Protein AF-0000000069059178 (afdb_homodimer)

InterPro domains:
  IPR027806 Harbinger transposase-derived nuclease domain [PF13359] (9-178)

Radius of gyration: 32.44 Å; Cα contacts (8 Å, |Δi|>4): 1266; chains: 2; bounding box: 139×87×67 Å

pLDDT: mean 88.46, std 14.5, range [19.67, 98.56]

Organism: Magallana gigas (NCBI:txid29159)

Solvent-accessible surface area (backbone atoms only — not comparable to full-atom values): 40820 Å² total; per-residue (Å²): 130,82,77,63,52,56,36,36,48,46,75,48,70,38,41,34,50,85,54,66,22,41,70,51,31,46,34,22,31,19,80,88,70,69,42,36,28,34,27,35,36,39,31,21,37,88,56,45,44,65,74,47,73,45,62,29,24,39,35,24,87,62,33,35,59,16,38,38,52,48,35,38,59,74,66,35,47,94,47,46,63,75,75,48,53,76,62,15,35,39,37,41,54,68,68,31,61,84,30,44,68,59,37,47,74,69,42,28,42,70,46,53,42,67,78,74,55,89,91,54,72,52,41,51,30,56,46,24,14,53,21,43,59,44,50,67,57,49,48,41,56,55,51,44,53,49,57,57,44,66,38,66,76,51,64,37,72,34,56,66,88,48,51,77,45,46,46,59,52,52,49,49,51,48,50,47,45,60,70,70,47,75,68,75,71,74,71,56,68,66,62,49,51,53,49,51,51,50,41,57,56,33,37,75,45,74,37,65,44,46,52,46,35,62,75,67,39,56,82,71,44,58,84,61,47,40,70,64,49,94,81,55,80,70,94,59,35,78,44,52,72,64,52,48,38,64,49,33,69,46,63,64,37,55,58,50,14,48,32,52,42,34,39,32,72,75,43,84,52,42,67,43,46,22,38,25,86,92,45,76,44,41,38,40,33,36,38,71,45,67,78,40,91,90,40,69,37,51,33,37,40,30,44,55,96,65,38,78,77,37,48,29,32,63,45,49,56,16,34,20,64,50,23,50,40,49,67,57,36,16,51,47,41,38,68,21,30,41,74,77,61,70,68,76,67,74,56,76,72,67,61,85,61,41,44,56,35,72,65,70,83,76,78,75,71,70,75,76,68,85,79,75,74,79,81,121,132,83,78,62,52,55,36,36,47,46,74,47,70,39,41,33,52,85,55,66,22,42,69,51,32,46,35,21,32,19,82,89,69,70,44,37,28,33,27,34,36,40,33,22,36,86,55,45,46,64,75,45,72,45,61,30,24,38,35,24,86,59,32,35,60,18,38,37,52,48,34,38,60,76,67,36,48,95,46,45,62,78,75,50,52,76,62,15,35,39,36,40,53,69,67,31,59,84,28,43,68,59,38,45,74,68,41,30,42,71,46,54,44,65,79,74,56,88,90,56,74,52,42,51,29,55,47,24,16,54,22,42,57,43,50,68,56,49,47,39,56,57,51,46,53,48,59,57,44,67,38,68,76,52,64,38,71,34,57,68,87,47,50,77,46,46,46,60,50,54,48,49,51,48,51,47,46,61,72,71,46,76,69,74,71,75,72,57,69,67,61,48,51,52,48,50,51,50,41,57,56,34,37,74,45,75,37,65,46,46,51,47,34,61,75,67,40,57,82,70,44,60,85,60,47,40,72,64,50,94,80,55,80,71,93,59,37,77,43,53,71,66,54,49,37,63,49,35,67,46,65,64,37,55,60,48,13,48,34,51,40,35,36,27,72,45,91,84,47,45,65,45,46,24,38,24,86,94,44,75,44,40,37,39,33,38,38,64,44,66,80,40,90,90,41,70,36,51,32,38,39,30,43,53,96,63,37,79,76,37,50,27,32,64,45,48,55,17,33,20,64,51,22,51,40,49,68,57,36,16,50,49,43,37,68,20,29,41,75,77,61,68,67,76,65,75,55,74,72,66,60,83,62,41,44,56,34,73,67,72,82,76,78,75,72,70,77,77,68,83,81,73,74,80,80,122

Secondary structure (DSSP, 8-state):
-----EEEEEE--EEBPPPS-HHHHHHHEETTTTEEEEEEEEEEETT--EEEEEEEE--SGGG-HHHHHHHHHHTTGGGHHHH--TT-EEE--GGGGGGHHHHHHTT-EEE-PPP--TT-SS--HHHHHHHHHHHHHHHHHHHHHHHHHTSHHHHSPBPGGGHHHHHHHHHHHHHHHHHHSPPS--S-HHHHHHHHHHHHHHHT---HHHHHHHHTTTTT-GGG-EEPPTT----PPP--HHHHHHHHTSSHHHHHHHHHHHHHHHSS---EEEE-TT-TTEEEEEEE-SS-TT-EEEEEEEEETTEEEEEEESSTTTT--SS--HHHHHHHHIIIIIHHH----PPP--GGGSB-TT------------------/-----EEEEEE--EEBPPPS-HHHHHHHEETTTTEEEEEEEEEEETT--EEEEEEEE--SGGG-HHHHHHHHHHTTGGGHHHH--TT-EEE--GGGGGGHHHHHHTT-EEE-PPP--TT-SS--HHHHHHHHHHHHHHHHHHHHHHHHHTSHHHHSPBPGGGHHHHHHHHHHHHHHHHHHSPPS--S-HHHHHHHHHHHHHHHT---HHHHHHHHTTTTT-GGG-EEPPTT----PPP--HHHHHHHHTSSHHHHHHHHHHHHHHSTTS--EEEE-TT-TTEEEEEEE-SS-TT-EEEEEEEEETTEEEEEEE-STTTT--SS--HHHHHHHHIIIIIHHH----PPP--GGGSB-TT------------------

Sequence (752 aa):
MHNPAILVVDGTYVFIQKSNNFKFQRRSYSQHKNRPLVKPMVIVSTTGYIVSVLGPYFADHKNNDASILKHNFQTNMENIKDWLQQDDVLIVDRGFRDSISFLESLGIQAQMPAFLPKGQKQHTADEANSSRLVTKIRWIVESVNGRLKQWKYLQNVVPNTQIPYIQEYVCLIAALCNTYRDPLNTGNPESDQSLAAKMKYLASQTNKLQERVESEELHRRIKAWTPMNATDTLDFPLLSEEELLNLTVGVYQLKLAKSYTAEHKNDDGDYNIMVNNDIPDVLRVRIQSRHISSKQYFLWIEHSLGAITGWYCQCRAGARVVGVCAHVASVLWYLGHERHTHSARSTQDWSQYLEDASVIPEVMDSSESDQSGTEEMHNPAILVVDGTYVFIQKSNNFKFQRRSYSQHKNRPLVKPMVIVSTTGYIVSVLGPYFADHKNNDASILKHNFQTNMENIKDWLQQDDVLIVDRGFRDSISFLESLGIQAQMPAFLPKGQKQHTADEANSSRLVTKIRWIVESVNGRLKQWKYLQNVVPNTQIPYIQEYVCLIAALCNTYRDPLNTGNPESDQSLAAKMKYLASQTNKLQERVESEELHRRIKAWTPMNATDTLDFPLLSEEELLNLTVGVYQLKLAKSYTAEHKNDDGDYNIMVNNDIPDVLRVRIQSRHISSKQYFLWIEHSLGAITGWYCQCRAGARVVGVCAHVASVLWYLGHERHTHSARSTQDWSQYLEDASVIPEVMDSSESDQSGTEE

Foldseek 3Di:
DDDAFEKEKDKDKFFADQDPPVVLNQFQAAPVVRGGIWIWMWIAGLFLQTPDIDDGHTRHPCDWPLNVVLVCVVVCPVVVVVVHDAPHEYQYEPSNVVNQVVCVVSNYHYQYQDDDDPPDQADFQLSLLSNVVSVVSNVSVVVSSVQLCVDPNRVDHHYPVCVVCVRVVSVVSSVCCNPPPDTPPPDDPVVVVVLVVVSVVQSPDFAPVVVVCVVVVVVPPPVQWDFDDPPDPQPEAAADPVRLCSQQVDCPLLVLLLVQVLCCVPPVQNQRKIAGPVQSQKIKTWGADPPDRVDIKIKMWGHDPRGTDGIAISHHSRRYRSGHHSVVSNVCCCVRYCVPPVPRDHDDDPCVVDDDPVDDDDPPPVPPPDPPPPPD/DDDAFEKEKDKDKFFADQDPPVVLNQQQAAPVVRGGIWIWMWIAGLFLQTPDIDDGHTRHPCDWPLNVVLVCVVVCPVVVVVVHDAPHEYQYEPSNVVNQVVCVVSNYHYQYQDDDDPPDQADFQLSLLSNVVSVVSNVSVVVSSVQLCVDPNRVDHHYPVCVVCVRVVSVVSSVCCNPPPDTPPPDDPVVVVVLVVVSVVQSPDFAPVVVVCVVVVVVPPPVQWDFDDPPDPQPEAAADPVRLCSQQVDCVLVVLLLVQVLQQVVVPFHWRKIAGPVQSQKIKTWGADPPDRVDIKIKMWGHDPRGTDGIAISHHSRRYRSGHHSVVSNVCCCVRYCVPPVPRDHDDDPCVVDDDPVDDDDPPPPPPPDPPPPPD

Structure (mmCIF, N/CA/C/O backbone):
data_AF-0000000069059178-model_v1
#
loop_
_entity.id
_entity.type
_entity.pdbx_description
1 polymer 'DDE Tnp4 domain-containing protein'
#
loop_
_atom_site.group_PDB
_atom_site.id
_atom_site.type_symbol
_atom_site.label_atom_id
_atom_site.label_alt_id
_atom_site.label_comp_id
_atom_site.label_asym_id
_atom_site.label_entity_id
_atom_site.label_seq_id
_atom_site.pdbx_PDB_ins_code
_atom_site.Cartn_x
_atom_site.Cartn_y
_atom_site.Cartn_z
_atom_site.occupancy
_atom_site.B_iso_or_equiv
_atom_site.auth_seq_id
_atom_site.auth_comp_id
_atom_site.auth_asym_id
_atom_site.auth_atom_id
_atom_site.pdbx_PDB_model_num
ATOM 1 N N . MET A 1 1 ? 30.578 -32.812 -20.25 1 37.06 1 MET A N 1
ATOM 2 C CA . MET A 1 1 ? 29.359 -32.031 -20.438 1 37.06 1 MET A CA 1
ATOM 3 C C . MET A 1 1 ? 28.797 -31.562 -19.094 1 37.06 1 MET A C 1
ATOM 5 O O . MET A 1 1 ? 28.516 -32.406 -18.219 1 37.06 1 MET A O 1
ATOM 9 N N . HIS A 1 2 ? 29.203 -30.438 -18.578 1 53.09 2 HIS A N 1
ATOM 10 C CA . HIS A 1 2 ? 28.859 -29.969 -17.25 1 53.09 2 HIS A CA 1
ATOM 11 C C . HIS A 1 2 ? 27.344 -29.797 -17.094 1 53.09 2 HIS A C 1
ATOM 13 O O . HIS A 1 2 ? 26.656 -29.484 -18.062 1 53.09 2 HIS A O 1
ATOM 19 N N . ASN A 1 3 ? 26.734 -30.5 -16.203 1 66.69 3 ASN A N 1
ATOM 20 C CA . ASN A 1 3 ? 25.312 -30.375 -15.891 1 66.69 3 ASN A CA 1
ATOM 21 C C . ASN A 1 3 ? 24.953 -28.938 -15.5 1 66.69 3 ASN A C 1
ATOM 23 O O . ASN A 1 3 ? 25.5 -28.406 -14.531 1 66.69 3 ASN A O 1
ATOM 27 N N . PRO A 1 4 ? 24.172 -28.328 -16.391 1 76.88 4 PRO A N 1
ATOM 28 C CA . PRO A 1 4 ? 23.828 -26.938 -16.109 1 76.88 4 PRO A CA 1
ATOM 29 C C . PRO A 1 4 ? 23.172 -26.75 -14.742 1 76.88 4 PRO A C 1
ATOM 31 O O . PRO A 1 4 ? 22.375 -27.594 -14.312 1 76.88 4 PRO A O 1
ATOM 34 N N . ALA A 1 5 ? 23.719 -25.812 -14.039 1 83 5 ALA A N 1
ATOM 35 C CA . ALA A 1 5 ? 23.109 -25.438 -12.766 1 83 5 ALA A CA 1
ATOM 36 C C . ALA A 1 5 ? 21.859 -24.594 -12.977 1 83 5 ALA A C 1
ATOM 38 O O . ALA A 1 5 ? 21.797 -23.812 -13.93 1 83 5 ALA A O 1
ATOM 39 N N . ILE A 1 6 ? 20.844 -24.844 -12.172 1 91.12 6 ILE A N 1
ATOM 40 C CA . ILE A 1 6 ? 19.625 -24.047 -12.203 1 91.12 6 ILE A CA 1
ATOM 41 C C . ILE A 1 6 ? 19.469 -23.297 -10.883 1 91.12 6 ILE A C 1
ATOM 43 O O . ILE A 1 6 ? 19.438 -23.906 -9.812 1 91.12 6 ILE A O 1
ATOM 47 N N . LEU A 1 7 ? 19.5 -22 -10.938 1 94.94 7 LEU A N 1
ATOM 48 C CA . LEU A 1 7 ? 19.297 -21.172 -9.766 1 94.94 7 LEU A CA 1
ATOM 49 C C . LEU A 1 7 ? 18.031 -20.312 -9.914 1 94.94 7 LEU A C 1
ATOM 51 O O . LEU A 1 7 ? 17.641 -19.984 -11.039 1 94.94 7 LEU A O 1
ATOM 55 N N . VAL A 1 8 ? 17.438 -20.094 -8.828 1 96.75 8 VAL A N 1
ATOM 56 C CA . VAL A 1 8 ? 16.266 -19.234 -8.789 1 96.75 8 VAL A CA 1
ATOM 57 C C . VAL A 1 8 ? 16.562 -17.969 -7.977 1 96.75 8 VAL A C 1
ATOM 59 O O . VAL A 1 8 ? 17.125 -18.047 -6.879 1 96.75 8 VAL A O 1
ATOM 62 N N . VAL A 1 9 ? 16.266 -16.828 -8.492 1 96.44 9 VAL A N 1
ATOM 63 C CA . VAL A 1 9 ? 16.562 -15.555 -7.848 1 96.44 9 VAL A CA 1
ATOM 64 C C . VAL A 1 9 ? 15.266 -14.797 -7.574 1 96.44 9 VAL A C 1
ATOM 66 O O . VAL A 1 9 ? 14.367 -14.758 -8.422 1 96.44 9 VAL A O 1
ATOM 69 N N . ASP A 1 10 ? 15.188 -14.227 -6.441 1 97 10 ASP A N 1
ATOM 70 C CA . ASP A 1 10 ? 14.008 -13.438 -6.102 1 97 10 ASP A CA 1
ATOM 71 C C . ASP A 1 10 ? 14.344 -12.359 -5.07 1 97 10 ASP A C 1
ATOM 73 O O . ASP A 1 10 ? 15.148 -12.586 -4.164 1 97 10 ASP A O 1
ATOM 77 N N . GLY A 1 11 ? 13.766 -11.242 -5.262 1 95.38 11 GLY A N 1
ATOM 78 C CA . GLY A 1 11 ? 13.883 -10.195 -4.258 1 95.38 11 GLY A CA 1
ATOM 79 C C . GLY A 1 11 ? 12.898 -10.352 -3.113 1 95.38 11 GLY A C 1
ATOM 80 O O . GLY A 1 11 ? 11.758 -10.766 -3.32 1 95.38 11 GLY A O 1
ATOM 81 N N . THR A 1 12 ? 13.344 -10.125 -1.943 1 94.88 12 THR A N 1
ATOM 82 C CA . THR A 1 12 ? 12.469 -10.062 -0.78 1 94.88 12 THR A CA 1
ATOM 83 C C . THR A 1 12 ? 12.641 -8.734 -0.047 1 94.88 12 THR A C 1
ATOM 85 O O . THR A 1 12 ? 13.266 -7.812 -0.564 1 94.88 12 THR A O 1
ATOM 88 N N . TYR A 1 13 ? 11.938 -8.531 1.05 1 96.06 13 TYR A N 1
ATOM 89 C CA . TYR A 1 13 ? 11.992 -7.219 1.683 1 96.06 13 TYR A CA 1
ATOM 90 C C . TYR A 1 13 ? 11.977 -7.344 3.201 1 96.06 13 TYR A C 1
ATOM 92 O O . TYR A 1 13 ? 11.539 -8.367 3.742 1 96.06 13 TYR A O 1
ATOM 100 N N . VAL A 1 14 ? 12.523 -6.383 3.844 1 97.25 14 VAL A N 1
ATOM 101 C CA . VAL A 1 14 ? 12.477 -6.168 5.285 1 97.25 14 VAL A CA 1
ATOM 102 C C . VAL A 1 14 ? 11.898 -4.785 5.582 1 97.25 14 VAL A C 1
ATOM 104 O O . VAL A 1 14 ? 12.469 -3.768 5.176 1 97.25 14 VAL A O 1
ATOM 107 N N . PHE A 1 15 ? 10.812 -4.793 6.262 1 95.38 15 PHE A N 1
ATOM 108 C CA . PHE A 1 15 ? 10.195 -3.512 6.586 1 95.38 15 PHE A CA 1
ATOM 109 C C . PHE A 1 15 ? 11.008 -2.775 7.648 1 95.38 15 PHE A C 1
ATOM 111 O O . PHE A 1 15 ? 11.492 -3.389 8.602 1 95.38 15 PHE A O 1
ATOM 118 N N . ILE A 1 16 ? 11.109 -1.456 7.465 1 97.75 16 ILE A N 1
ATOM 119 C CA . ILE A 1 16 ? 11.836 -0.641 8.43 1 97.75 16 ILE A CA 1
ATOM 120 C C . ILE A 1 16 ? 10.992 0.561 8.836 1 97.75 16 ILE A C 1
ATOM 122 O O . ILE A 1 16 ? 9.969 0.847 8.211 1 97.75 16 ILE A O 1
ATOM 126 N N . GLN A 1 17 ? 11.438 1.203 9.844 1 95.44 17 GLN A N 1
ATOM 127 C CA . GLN A 1 17 ? 10.75 2.4 10.312 1 95.44 17 GLN A CA 1
ATOM 128 C C . GLN A 1 17 ? 10.969 3.57 9.359 1 95.44 17 GLN A C 1
ATOM 130 O O . GLN A 1 17 ? 11.977 3.619 8.648 1 95.44 17 GLN A O 1
ATOM 135 N N . LYS A 1 18 ? 10.039 4.418 9.352 1 94.19 18 LYS A N 1
ATOM 136 C CA . LYS A 1 18 ? 10.195 5.656 8.594 1 94.19 18 LYS A CA 1
ATOM 137 C C . LYS A 1 18 ? 11.352 6.492 9.141 1 94.19 18 LYS A C 1
ATOM 139 O O . LYS A 1 18 ? 11.477 6.664 10.352 1 94.19 18 LYS A O 1
ATOM 144 N N . SER A 1 19 ? 12.188 7.035 8.281 1 93.94 19 SER A N 1
ATOM 145 C CA . SER A 1 19 ? 13.367 7.781 8.703 1 93.94 19 SER A CA 1
ATOM 146 C C . SER A 1 19 ? 13.094 9.281 8.719 1 93.94 19 SER A C 1
ATOM 148 O O . SER A 1 19 ? 12.32 9.789 7.902 1 93.94 19 SER A O 1
ATOM 150 N N . ASN A 1 20 ? 13.828 9.953 9.594 1 91.56 20 ASN A N 1
ATOM 151 C CA . ASN A 1 20 ? 13.789 11.414 9.625 1 91.56 20 ASN A CA 1
ATOM 152 C C . ASN A 1 20 ? 14.789 12.023 8.648 1 91.56 20 ASN A C 1
ATOM 154 O O . ASN A 1 20 ? 14.789 13.234 8.438 1 91.56 20 ASN A O 1
ATOM 158 N N . ASN A 1 21 ? 15.609 11.148 8.148 1 92 21 ASN A N 1
ATOM 159 C CA . ASN A 1 21 ? 16.438 11.562 7.023 1 92 21 ASN A CA 1
ATOM 160 C C . ASN A 1 21 ? 15.688 11.484 5.699 1 92 21 ASN A C 1
ATOM 162 O O . ASN A 1 21 ? 15.445 10.391 5.184 1 92 21 ASN A O 1
ATOM 166 N N . PHE A 1 22 ? 15.398 12.602 5.164 1 91.62 22 PHE A N 1
ATOM 167 C CA . PHE A 1 22 ? 14.445 12.664 4.062 1 91.62 22 PHE A CA 1
ATOM 168 C C . PHE A 1 22 ? 15.031 12.039 2.805 1 91.62 22 PHE A C 1
ATOM 170 O O . PHE A 1 22 ? 14.305 11.438 2.004 1 91.62 22 PHE A O 1
ATOM 177 N N . LYS A 1 23 ? 16.266 12.172 2.619 1 90.5 23 LYS A N 1
ATOM 178 C CA . LYS A 1 23 ? 16.906 11.508 1.489 1 90.5 23 LYS A CA 1
ATOM 179 C C . LYS A 1 23 ? 16.781 9.984 1.596 1 90.5 23 LYS A C 1
ATOM 181 O O . LYS A 1 23 ? 16.359 9.328 0.64 1 90.5 23 LYS A O 1
ATOM 186 N N . PHE A 1 24 ? 17.156 9.453 2.777 1 93.31 24 PHE A N 1
ATOM 187 C CA . PHE A 1 24 ? 17.031 8.023 3.016 1 93.31 24 PHE A CA 1
ATOM 188 C C . PHE A 1 24 ? 15.578 7.574 2.926 1 93.31 24 PHE A C 1
ATOM 190 O O . PHE A 1 24 ? 15.281 6.5 2.4 1 93.31 24 PHE A O 1
ATOM 197 N N . GLN A 1 25 ? 14.727 8.391 3.4 1 94 25 GLN A N 1
ATOM 198 C CA . GLN A 1 25 ? 13.305 8.086 3.377 1 94 25 GLN A CA 1
ATOM 199 C C . GLN A 1 25 ? 12.805 7.906 1.946 1 94 25 GLN A C 1
ATOM 201 O O . GLN A 1 25 ? 12.094 6.941 1.647 1 94 25 GLN A O 1
ATOM 206 N N . ARG A 1 26 ? 13.148 8.812 1.055 1 93.56 26 ARG A N 1
ATOM 207 C CA . ARG A 1 26 ? 12.711 8.734 -0.336 1 93.56 26 ARG A CA 1
ATOM 208 C C . ARG A 1 26 ? 13.266 7.48 -1.013 1 93.56 26 ARG A C 1
ATOM 210 O O . ARG A 1 26 ? 12.586 6.863 -1.837 1 93.56 26 ARG A O 1
ATOM 217 N N . ARG A 1 27 ? 14.422 7.07 -0.611 1 95.19 27 ARG A N 1
ATOM 218 C CA . ARG A 1 27 ? 15.086 5.957 -1.279 1 95.19 27 ARG A CA 1
ATOM 219 C C . ARG A 1 27 ? 14.656 4.621 -0.683 1 95.19 27 ARG A C 1
ATOM 221 O O . ARG A 1 27 ? 14.82 3.572 -1.311 1 95.19 27 ARG A O 1
ATOM 228 N N . SER A 1 28 ? 14.141 4.656 0.547 1 96.88 28 SER A N 1
ATOM 229 C CA . SER A 1 28 ? 13.758 3.418 1.219 1 96.88 28 SER A CA 1
ATOM 230 C C . SER A 1 28 ? 12.25 3.178 1.121 1 96.88 28 SER A C 1
ATOM 232 O O . SER A 1 28 ? 11.758 2.133 1.545 1 96.88 28 SER A O 1
ATOM 234 N N . TYR A 1 29 ? 11.523 4.098 0.527 1 95.62 29 TYR A N 1
ATOM 235 C CA . TYR A 1 29 ? 10.07 3.945 0.413 1 95.62 29 TYR A CA 1
ATOM 236 C C . TYR A 1 29 ? 9.703 3.17 -0.846 1 95.62 29 TYR A C 1
ATOM 238 O O . TYR A 1 29 ? 10.109 3.539 -1.951 1 95.62 29 TYR A O 1
ATOM 246 N N . SER A 1 30 ? 8.875 2.109 -0.653 1 94.56 30 SER A N 1
ATOM 247 C CA . SER A 1 30 ? 8.383 1.309 -1.771 1 94.56 30 SER A CA 1
ATOM 248 C C . SER A 1 30 ? 7.004 1.771 -2.221 1 94.56 30 SER A C 1
ATOM 250 O O . SER A 1 30 ? 6.031 1.66 -1.471 1 94.56 30 SER A O 1
ATOM 252 N N . GLN A 1 31 ? 6.887 2.262 -3.373 1 88.56 31 GLN A N 1
ATOM 253 C CA . GLN A 1 31 ? 5.594 2.662 -3.92 1 88.56 31 GLN A CA 1
ATOM 254 C C . GLN A 1 31 ? 4.676 1.457 -4.102 1 88.56 31 GLN A C 1
ATOM 256 O O . GLN A 1 31 ? 3.455 1.575 -3.969 1 88.56 31 GLN A O 1
ATOM 261 N N . HIS A 1 32 ? 5.312 0.365 -4.359 1 85.19 32 HIS A N 1
ATOM 262 C CA . HIS A 1 32 ? 4.555 -0.863 -4.574 1 85.19 32 HIS A CA 1
ATOM 263 C C . HIS A 1 32 ? 3.934 -1.363 -3.273 1 85.19 32 HIS A C 1
ATOM 265 O O . HIS A 1 32 ? 2.77 -1.767 -3.25 1 85.19 32 HIS A O 1
ATOM 271 N N . LYS A 1 33 ? 4.691 -1.316 -2.199 1 89.88 33 LYS A N 1
ATOM 272 C CA . LYS A 1 33 ? 4.234 -1.822 -0.908 1 89.88 33 LYS A CA 1
ATOM 273 C C . LYS A 1 33 ? 3.695 -0.693 -0.035 1 89.88 33 LYS A C 1
ATOM 275 O O . LYS A 1 33 ? 3.061 -0.944 0.992 1 89.88 33 LYS A O 1
ATOM 280 N N . ASN A 1 34 ? 3.938 0.573 -0.447 1 89.62 34 ASN A N 1
ATOM 281 C CA . ASN A 1 34 ? 3.518 1.779 0.259 1 89.62 34 ASN A CA 1
ATOM 282 C C . ASN A 1 34 ? 4.055 1.81 1.687 1 89.62 34 ASN A C 1
ATOM 284 O O . ASN A 1 34 ? 3.305 2.051 2.633 1 89.62 34 ASN A O 1
ATOM 288 N N . ARG A 1 35 ? 5.301 1.478 1.888 1 92.75 35 ARG A N 1
ATOM 289 C CA . ARG A 1 35 ? 5.977 1.43 3.18 1 92.75 35 ARG A CA 1
ATOM 290 C C . ARG A 1 35 ? 7.492 1.471 3.006 1 92.75 35 ARG A C 1
ATOM 292 O O . ARG A 1 35 ? 8.016 1.062 1.968 1 92.75 35 ARG A O 1
ATOM 299 N N . PRO A 1 36 ? 8.148 1.912 4.039 1 96.88 36 PRO A N 1
ATOM 300 C CA . PRO A 1 36 ? 9.609 1.825 4 1 96.88 36 PRO A CA 1
ATOM 301 C C . PRO A 1 36 ? 10.117 0.394 4.148 1 96.88 36 PRO A C 1
ATOM 303 O O . PRO A 1 36 ? 9.625 -0.358 4.992 1 96.88 36 PRO A O 1
ATOM 306 N N . LEU A 1 37 ? 11.047 0.043 3.32 1 98.06 37 LEU A N 1
ATOM 307 C CA . LEU A 1 37 ? 11.633 -1.291 3.385 1 98.06 37 LEU A CA 1
ATOM 308 C C . LEU A 1 37 ? 13 -1.317 2.705 1 98.06 37 LEU A C 1
ATOM 310 O O . LEU A 1 37 ? 13.398 -0.346 2.057 1 98.06 37 LEU A O 1
ATOM 314 N N . VAL A 1 38 ? 13.75 -2.326 2.986 1 98.31 38 VAL A N 1
ATOM 315 C CA . VAL A 1 38 ? 14.992 -2.623 2.268 1 98.31 38 VAL A CA 1
ATOM 316 C C . VAL A 1 38 ? 14.875 -3.988 1.593 1 98.31 38 VAL A C 1
ATOM 318 O O . VAL A 1 38 ? 14.055 -4.816 1.984 1 98.31 38 VAL A O 1
ATOM 321 N N . LYS A 1 39 ? 15.734 -4.266 0.558 1 97.25 39 LYS A N 1
ATOM 322 C CA . LYS A 1 39 ? 15.492 -5.422 -0.297 1 97.25 39 LYS A CA 1
ATOM 323 C C . LYS A 1 39 ? 16.703 -6.359 -0.307 1 97.25 39 LYS A C 1
ATOM 325 O O . LYS A 1 39 ? 17.703 -6.078 -0.968 1 97.25 39 LYS A O 1
ATOM 330 N N . PRO A 1 40 ? 16.594 -7.48 0.315 1 97.31 40 PRO A N 1
ATOM 331 C CA . PRO A 1 40 ? 17.562 -8.562 0.062 1 97.31 40 PRO A CA 1
ATOM 332 C C . PRO A 1 40 ? 17.234 -9.344 -1.211 1 97.31 40 PRO A C 1
ATOM 334 O O . PRO A 1 40 ? 16.078 -9.469 -1.588 1 97.31 40 PRO A O 1
ATOM 337 N N . MET A 1 41 ? 18.25 -9.828 -1.872 1 97.19 41 MET A N 1
ATOM 338 C CA . MET A 1 41 ? 18.109 -10.727 -3.016 1 97.19 41 MET A CA 1
ATOM 339 C C . MET A 1 41 ? 18.531 -12.141 -2.643 1 97.19 41 MET A C 1
ATOM 341 O O . MET A 1 41 ? 19.656 -12.375 -2.229 1 97.19 41 MET A O 1
ATOM 345 N N . VAL A 1 42 ? 17.656 -13.031 -2.812 1 97.25 42 VAL A N 1
ATOM 346 C CA . VAL A 1 42 ? 17.891 -14.414 -2.408 1 97.25 42 VAL A CA 1
ATOM 347 C C . VAL A 1 42 ? 18.125 -15.281 -3.645 1 97.25 42 VAL A C 1
ATOM 349 O O . VAL A 1 42 ? 17.375 -15.203 -4.617 1 97.25 42 VAL A O 1
ATOM 352 N N . ILE A 1 43 ? 19.141 -16.047 -3.643 1 96.62 43 ILE A N 1
ATOM 353 C CA . ILE A 1 43 ? 19.484 -17.016 -4.688 1 96.62 43 ILE A CA 1
ATOM 354 C C . ILE A 1 43 ? 19.406 -18.422 -4.129 1 96.62 43 ILE A C 1
ATOM 356 O O . ILE A 1 43 ? 20.094 -18.75 -3.154 1 96.62 43 ILE A O 1
ATOM 360 N N . VAL A 1 44 ? 18.594 -19.203 -4.75 1 96.44 44 VAL A N 1
ATOM 361 C CA . VAL A 1 44 ? 18.359 -20.547 -4.203 1 96.44 44 VAL A CA 1
ATOM 362 C C . VAL A 1 44 ? 18.516 -21.594 -5.301 1 96.44 44 VAL A C 1
ATOM 364 O O . VAL A 1 44 ? 18.328 -21.297 -6.484 1 96.44 44 VAL A O 1
ATOM 367 N N . SER A 1 45 ? 18.875 -22.781 -4.938 1 93.38 45 SER A N 1
ATOM 368 C CA . SER A 1 45 ? 18.891 -23.922 -5.855 1 93.38 45 SER A CA 1
ATOM 369 C C . SER A 1 45 ? 17.5 -24.531 -6.008 1 93.38 45 SER A C 1
ATOM 371 O O . SER A 1 45 ? 16.562 -24.125 -5.309 1 93.38 45 SER A O 1
ATOM 373 N N . THR A 1 46 ? 17.297 -25.484 -6.855 1 90 46 THR A N 1
ATOM 374 C CA . THR A 1 46 ? 16.016 -26.109 -7.113 1 90 46 THR A CA 1
ATOM 375 C C . THR A 1 46 ? 15.633 -27.062 -5.973 1 90 46 THR A C 1
ATOM 377 O O . THR A 1 46 ? 14.5 -27.547 -5.906 1 90 46 THR A O 1
ATOM 380 N N . THR A 1 47 ? 16.547 -27.219 -5.027 1 88 47 THR A N 1
ATOM 381 C CA . THR A 1 47 ? 16.25 -28.047 -3.861 1 88 47 THR A CA 1
ATOM 382 C C . THR A 1 47 ? 15.773 -27.188 -2.693 1 88 47 THR A C 1
ATOM 384 O O . THR A 1 47 ? 15.352 -27.703 -1.659 1 88 47 THR A O 1
ATOM 387 N N . GLY A 1 48 ? 15.977 -25.922 -2.842 1 92.38 48 GLY A N 1
ATOM 388 C CA . GLY A 1 48 ? 15.609 -25.016 -1.764 1 92.38 48 GLY A CA 1
ATOM 389 C C . GLY A 1 48 ? 16.797 -24.547 -0.95 1 92.38 48 GLY A C 1
ATOM 390 O O . GLY A 1 48 ? 16.641 -23.75 -0.02 1 92.38 48 GLY A O 1
ATOM 391 N N . TYR A 1 49 ? 17.953 -25.109 -1.29 1 94.38 49 TYR A N 1
ATOM 392 C CA . TYR A 1 49 ? 19.156 -24.656 -0.606 1 94.38 49 TYR A CA 1
ATOM 393 C C . TYR A 1 49 ? 19.453 -23.203 -0.938 1 94.38 49 TYR A C 1
ATOM 395 O O . TYR A 1 49 ? 19.5 -22.812 -2.109 1 94.38 49 TYR A O 1
ATOM 403 N N . ILE A 1 50 ? 19.594 -22.422 0.101 1 96.88 50 ILE A N 1
ATOM 404 C CA . ILE A 1 50 ? 19.906 -21 -0.098 1 96.88 50 ILE A CA 1
ATOM 405 C C . ILE A 1 50 ? 21.391 -20.828 -0.403 1 96.88 50 ILE A C 1
ATOM 407 O O . ILE A 1 50 ? 22.234 -21.016 0.477 1 96.88 50 ILE A O 1
ATOM 411 N N . VAL A 1 51 ? 21.688 -20.469 -1.608 1 95.56 51 VAL A N 1
ATOM 412 C CA . VAL A 1 51 ? 23.078 -20.344 -2.072 1 95.56 51 VAL A CA 1
ATOM 413 C C . VAL A 1 51 ? 23.672 -19.047 -1.556 1 95.56 51 VAL A C 1
ATOM 415 O O . VAL A 1 51 ? 24.812 -19.016 -1.082 1 95.56 51 VAL A O 1
ATOM 418 N N . SER A 1 52 ? 22.891 -17.938 -1.688 1 95.62 52 SER A N 1
ATOM 419 C CA . SER A 1 52 ? 23.391 -16.656 -1.23 1 95.62 52 SER A CA 1
ATOM 420 C C . SER A 1 52 ? 22.25 -15.672 -0.988 1 95.62 52 SER A C 1
ATOM 422 O O . SER A 1 52 ? 21.156 -15.844 -1.517 1 95.62 52 SER A O 1
ATOM 424 N N . VAL A 1 53 ? 22.531 -14.742 -0.174 1 96.88 53 VAL A N 1
ATOM 425 C CA . VAL A 1 53 ? 21.672 -13.586 0.049 1 96.88 53 VAL A CA 1
ATOM 426 C C . VAL A 1 53 ? 22.484 -12.305 -0.165 1 96.88 53 VAL A C 1
ATOM 428 O O . VAL A 1 53 ? 23.453 -12.047 0.543 1 96.88 53 VAL A O 1
ATOM 431 N N . LEU A 1 54 ? 22.062 -11.539 -1.09 1 96 54 LEU A N 1
ATOM 432 C CA . LEU A 1 54 ? 22.797 -10.32 -1.427 1 96 54 LEU A CA 1
ATOM 433 C C . LEU A 1 54 ? 22.031 -9.086 -0.968 1 96 54 LEU A C 1
ATOM 435 O O . LEU A 1 54 ? 20.797 -9.109 -0.885 1 96 54 LEU A O 1
ATOM 439 N N . GLY A 1 55 ? 22.766 -8.008 -0.73 1 95.06 55 GLY A N 1
ATOM 440 C CA . GLY A 1 55 ? 22.172 -6.781 -0.212 1 95.06 55 GLY A CA 1
ATOM 441 C C . GLY A 1 55 ? 22.328 -6.637 1.291 1 95.06 55 GLY A C 1
ATOM 442 O O . GLY A 1 55 ? 23.266 -7.16 1.879 1 95.06 55 GLY A O 1
ATOM 443 N N . PRO A 1 56 ? 21.266 -5.832 1.785 1 97.81 56 PRO A N 1
ATOM 444 C CA . PRO A 1 56 ? 20.016 -5.34 1.202 1 97.81 56 PRO A CA 1
ATOM 445 C C . PRO A 1 56 ? 20.219 -4.109 0.322 1 97.81 56 PRO A C 1
ATOM 447 O O . PRO A 1 56 ? 21.203 -3.389 0.483 1 97.81 56 PRO A O 1
ATOM 450 N N . TYR A 1 57 ? 19.312 -3.902 -0.556 1 98.31 57 TYR A N 1
ATOM 451 C CA . TYR A 1 57 ? 19.281 -2.777 -1.483 1 98.31 57 TYR A CA 1
ATOM 452 C C . TYR A 1 57 ? 18.188 -1.783 -1.1 1 98.31 57 TYR A C 1
ATOM 454 O O . TYR A 1 57 ? 17.344 -2.078 -0.255 1 98.31 57 TYR A O 1
ATOM 462 N N . PHE A 1 58 ? 18.219 -0.588 -1.686 1 97.94 58 PHE A N 1
ATOM 463 C CA . PHE A 1 58 ? 17.172 0.409 -1.543 1 97.94 58 PHE A CA 1
ATOM 464 C C . PHE A 1 58 ? 15.883 -0.066 -2.209 1 97.94 58 PHE A C 1
ATOM 466 O O . PHE A 1 58 ? 15.883 -1.077 -2.914 1 97.94 58 PHE A O 1
ATOM 473 N N . ALA A 1 59 ? 14.82 0.606 -1.896 1 97 59 ALA A N 1
ATOM 474 C CA . ALA A 1 59 ? 13.516 0.188 -2.406 1 97 59 ALA A CA 1
ATOM 475 C C . ALA A 1 59 ? 13.031 1.128 -3.506 1 97 59 ALA A C 1
ATOM 477 O O . ALA A 1 59 ? 11.953 0.929 -4.07 1 97 59 ALA A O 1
ATOM 478 N N . ASP A 1 60 ? 13.828 2.141 -3.877 1 94.31 60 ASP A N 1
ATOM 479 C CA . ASP A 1 60 ? 13.375 3.123 -4.855 1 94.31 60 ASP A CA 1
ATOM 480 C C . ASP A 1 60 ? 13.453 2.561 -6.273 1 94.31 60 ASP A C 1
ATOM 482 O O . ASP A 1 60 ? 13.812 1.396 -6.469 1 94.31 60 ASP A O 1
ATOM 486 N N . HIS A 1 61 ? 13.078 3.252 -7.281 1 91.75 61 HIS A N 1
ATOM 487 C CA . HIS A 1 61 ? 12.883 2.781 -8.648 1 91.75 61 HIS A CA 1
ATOM 488 C C . HIS A 1 61 ? 14.211 2.393 -9.289 1 91.75 61 HIS A C 1
ATOM 490 O O . HIS A 1 61 ? 14.234 1.614 -10.242 1 91.75 61 HIS A O 1
ATOM 496 N N . LYS A 1 62 ? 15.289 2.908 -8.766 1 93.62 62 LYS A N 1
ATOM 497 C CA . LYS A 1 62 ? 16.609 2.59 -9.312 1 93.62 62 LYS A CA 1
ATOM 498 C C . LYS A 1 62 ? 17.078 1.222 -8.828 1 93.62 62 LYS A C 1
ATOM 500 O O . LYS A 1 62 ? 18.047 0.667 -9.375 1 93.62 62 LYS A O 1
ATOM 505 N N . ASN A 1 63 ? 16.406 0.746 -7.844 1 96.69 63 ASN A N 1
ATOM 506 C CA . ASN A 1 63 ? 16.797 -0.521 -7.238 1 96.69 63 ASN A CA 1
ATOM 507 C C . ASN A 1 63 ? 15.727 -1.593 -7.422 1 96.69 63 ASN A C 1
ATOM 509 O O . ASN A 1 63 ? 15.367 -2.287 -6.473 1 96.69 63 ASN A O 1
ATOM 513 N N . ASN A 1 64 ? 15.227 -1.67 -8.648 1 95.75 64 ASN A N 1
ATOM 514 C CA . ASN A 1 64 ? 14.305 -2.762 -8.953 1 9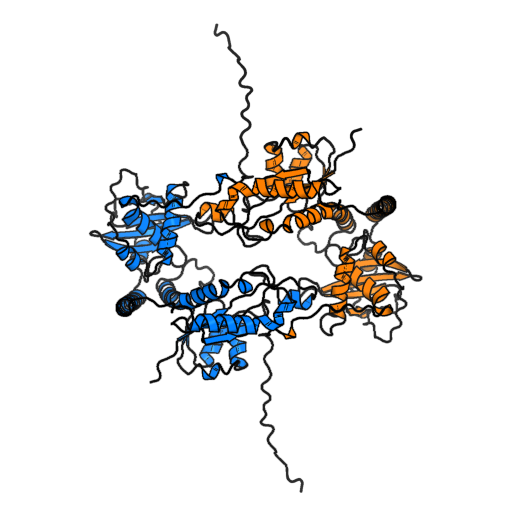5.75 64 ASN A CA 1
ATOM 515 C C . ASN A 1 64 ? 15.047 -4.086 -9.117 1 95.75 64 ASN A C 1
ATOM 517 O O . ASN A 1 64 ? 16.281 -4.117 -9.133 1 95.75 64 ASN A O 1
ATOM 521 N N . ASP A 1 65 ? 14.359 -5.125 -9.219 1 96 65 ASP A N 1
ATOM 522 C CA . ASP A 1 65 ? 14.945 -6.461 -9.203 1 96 65 ASP A CA 1
ATOM 523 C C . ASP A 1 65 ? 15.922 -6.637 -10.367 1 96 65 ASP A C 1
ATOM 525 O O . ASP A 1 65 ? 17 -7.223 -10.195 1 96 65 ASP A O 1
ATOM 529 N N . ALA A 1 66 ? 15.578 -6.145 -11.539 1 96.56 66 ALA A N 1
ATOM 530 C CA . ALA A 1 66 ? 16.453 -6.238 -12.703 1 96.56 66 ALA A CA 1
ATOM 531 C C . ALA A 1 66 ? 17.766 -5.488 -12.461 1 96.56 66 ALA A C 1
ATOM 533 O O . ALA A 1 66 ? 18.844 -6.023 -12.711 1 96.56 66 ALA A O 1
ATOM 534 N N . SER A 1 67 ? 17.672 -4.262 -11.93 1 96.38 67 SER A N 1
ATOM 535 C CA . SER A 1 67 ? 18.844 -3.445 -11.664 1 96.38 67 SER A CA 1
ATOM 536 C C . SER A 1 67 ? 19.734 -4.09 -10.609 1 96.38 67 SER A C 1
ATOM 538 O O . SER A 1 67 ? 20.969 -4.078 -10.734 1 96.38 67 SER A O 1
ATOM 540 N N . ILE A 1 68 ? 19.109 -4.641 -9.633 1 97.19 68 ILE A N 1
ATOM 541 C CA . ILE A 1 68 ? 19.859 -5.289 -8.562 1 97.19 68 ILE A CA 1
ATOM 542 C C . ILE A 1 68 ? 20.625 -6.48 -9.109 1 97.19 68 ILE A C 1
ATOM 544 O O . ILE A 1 68 ? 21.812 -6.645 -8.828 1 97.19 68 ILE A O 1
ATOM 548 N N . LEU A 1 69 ? 19.938 -7.305 -9.906 1 95.75 69 LEU A N 1
ATOM 549 C CA . LEU A 1 69 ? 20.594 -8.469 -10.484 1 95.75 69 LEU A CA 1
ATOM 550 C C . LEU A 1 69 ? 21.766 -8.055 -11.359 1 95.75 69 LEU A C 1
ATOM 552 O O . LEU A 1 69 ? 22.859 -8.625 -11.266 1 95.75 69 LEU A O 1
ATOM 556 N N . LYS A 1 70 ? 21.562 -7.055 -12.211 1 94.88 70 LYS A N 1
ATOM 557 C CA . LYS A 1 70 ? 22.641 -6.555 -13.062 1 94.88 70 LYS A CA 1
ATOM 558 C C . LYS A 1 70 ? 23.828 -6.066 -12.227 1 94.88 70 LYS A C 1
ATOM 560 O O . LYS A 1 70 ? 24.984 -6.379 -12.531 1 94.88 70 LYS A O 1
ATOM 565 N N . HIS A 1 71 ? 23.453 -5.328 -11.219 1 95.69 71 HIS A N 1
ATOM 566 C CA . HIS A 1 71 ? 24.484 -4.816 -10.32 1 95.69 71 HIS A CA 1
ATOM 567 C C . HIS A 1 71 ? 25.281 -5.953 -9.703 1 95.69 71 HIS A C 1
ATOM 569 O O . HIS A 1 71 ? 26.516 -5.871 -9.602 1 95.69 71 HIS A O 1
ATOM 575 N N . ASN A 1 72 ? 24.625 -6.988 -9.281 1 93.62 72 ASN A N 1
ATOM 576 C CA . ASN A 1 72 ? 25.297 -8.141 -8.68 1 93.62 72 ASN A CA 1
ATOM 577 C C . ASN A 1 72 ? 26.312 -8.766 -9.625 1 93.62 72 ASN A C 1
ATOM 579 O O . ASN A 1 72 ? 27.422 -9.094 -9.219 1 93.62 72 ASN A O 1
ATOM 583 N N . PHE A 1 73 ? 26 -8.914 -10.891 1 91.62 73 PHE A N 1
ATOM 584 C CA . PHE A 1 73 ? 26.875 -9.531 -11.875 1 91.62 73 PHE A CA 1
ATOM 585 C C . PHE A 1 73 ? 27.984 -8.578 -12.297 1 91.62 73 PHE A C 1
ATOM 587 O O . PHE A 1 73 ? 29.141 -8.977 -12.438 1 91.62 73 PHE A O 1
ATOM 594 N N . GLN A 1 74 ? 27.578 -7.309 -12.477 1 92.06 74 GLN A N 1
ATOM 595 C CA . GLN A 1 74 ? 28.547 -6.316 -12.938 1 92.06 74 GLN A CA 1
ATOM 596 C C . GLN A 1 74 ? 29.625 -6.078 -11.891 1 92.06 74 GLN A C 1
ATOM 598 O O . GLN A 1 74 ? 30.781 -5.832 -12.234 1 92.06 74 GLN A O 1
ATOM 603 N N . THR A 1 75 ? 29.281 -6.164 -10.656 1 92.62 75 THR A N 1
ATOM 604 C CA . THR A 1 75 ? 30.234 -5.949 -9.586 1 92.62 75 THR A CA 1
ATOM 605 C C . THR A 1 75 ? 30.797 -7.273 -9.086 1 92.62 75 THR A C 1
ATOM 607 O O . THR A 1 75 ? 31.609 -7.305 -8.156 1 92.62 75 THR A O 1
ATOM 610 N N . ASN A 1 76 ? 30.375 -8.406 -9.688 1 91.12 76 ASN A N 1
ATOM 611 C CA . ASN A 1 76 ? 30.797 -9.75 -9.32 1 91.12 76 ASN A CA 1
ATOM 612 C C . ASN A 1 76 ? 30.672 -9.984 -7.816 1 91.12 76 ASN A C 1
ATOM 614 O O . ASN A 1 76 ? 31.625 -10.422 -7.168 1 91.12 76 ASN A O 1
ATOM 618 N N . MET A 1 77 ? 29.547 -9.57 -7.344 1 90.06 77 MET A N 1
ATOM 619 C CA . MET A 1 77 ? 29.297 -9.703 -5.91 1 90.06 77 MET A CA 1
ATOM 620 C C . MET A 1 77 ? 29.453 -11.148 -5.465 1 90.06 77 MET A C 1
ATOM 622 O O . MET A 1 77 ? 28.922 -12.062 -6.102 1 90.06 77 MET A O 1
ATOM 626 N N . GLU A 1 78 ? 30.266 -11.43 -4.414 1 90.38 78 GLU A N 1
ATOM 627 C CA . GLU A 1 78 ? 30.531 -12.742 -3.844 1 90.38 78 GLU A CA 1
ATOM 628 C C . GLU A 1 78 ? 31.031 -13.719 -4.91 1 90.38 78 GLU A C 1
ATOM 630 O O . GLU A 1 78 ? 30.734 -14.914 -4.852 1 90.38 78 GLU A O 1
ATOM 635 N N . ASN A 1 79 ? 31.516 -13.188 -6 1 89.69 79 ASN A N 1
ATOM 636 C CA . ASN A 1 79 ? 32.062 -13.977 -7.102 1 89.69 79 ASN A CA 1
ATOM 637 C C . ASN A 1 79 ? 30.969 -14.789 -7.797 1 89.69 79 ASN A C 1
ATOM 639 O O . ASN A 1 79 ? 31.156 -15.977 -8.07 1 89.69 79 ASN A O 1
ATOM 643 N N . ILE A 1 80 ? 29.859 -14.172 -7.98 1 86.62 80 ILE A N 1
ATOM 644 C CA . ILE A 1 80 ? 28.688 -14.82 -8.555 1 86.62 80 ILE A CA 1
ATOM 645 C C . ILE A 1 80 ? 29.016 -15.359 -9.945 1 86.62 80 ILE A C 1
ATOM 647 O O . ILE A 1 80 ? 28.453 -16.375 -10.375 1 86.62 80 ILE A O 1
ATOM 651 N N . LYS A 1 81 ? 29.875 -14.734 -10.625 1 83.94 81 LYS A N 1
ATOM 652 C CA . LYS A 1 81 ? 30.266 -15.188 -11.961 1 83.94 81 LYS A CA 1
ATOM 653 C C . LYS A 1 81 ? 31 -16.531 -11.906 1 83.94 81 LYS A C 1
ATOM 655 O O . LYS A 1 81 ? 31.078 -17.234 -12.906 1 83.94 81 LYS A O 1
ATOM 660 N N . ASP A 1 82 ? 31.516 -16.688 -10.703 1 83.75 82 ASP A N 1
ATOM 661 C CA . ASP A 1 82 ? 32.219 -17.953 -10.539 1 83.75 82 ASP A CA 1
ATOM 662 C C . ASP A 1 82 ? 31.234 -19.094 -10.289 1 83.75 82 ASP A C 1
ATOM 664 O O . ASP A 1 82 ? 31.578 -20.266 -10.469 1 83.75 82 ASP A O 1
ATOM 668 N N . TRP A 1 83 ? 30.016 -18.703 -9.805 1 82.69 83 TRP A N 1
ATOM 669 C CA . TRP A 1 83 ? 28.984 -19.688 -9.523 1 82.69 83 TRP A CA 1
ATOM 670 C C . TRP A 1 83 ? 28.328 -20.172 -10.82 1 82.69 83 TRP A C 1
ATOM 672 O O . TRP A 1 83 ? 27.875 -21.312 -10.898 1 82.69 83 TRP A O 1
ATOM 682 N N . LEU A 1 84 ? 28.3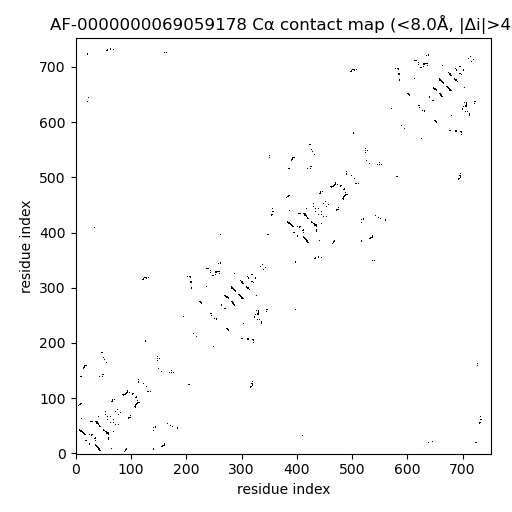44 -19.234 -11.828 1 83.19 84 LEU A N 1
ATOM 683 C CA . LEU A 1 84 ? 27.547 -19.484 -13.023 1 83.19 84 LEU A CA 1
ATOM 684 C C . LEU A 1 84 ? 28.438 -19.641 -14.25 1 83.19 84 LEU A C 1
ATOM 686 O O . LEU A 1 84 ? 29.422 -18.906 -14.398 1 83.19 84 LEU A O 1
ATOM 690 N N . GLN A 1 85 ? 28.219 -20.656 -14.906 1 79.19 85 GLN A N 1
ATOM 691 C CA . GLN A 1 85 ? 28.938 -20.969 -16.141 1 79.19 85 GLN A CA 1
ATOM 692 C C . GLN A 1 85 ? 28.031 -20.859 -17.344 1 79.19 85 GLN A C 1
ATOM 694 O O . GLN A 1 85 ? 26.812 -20.656 -17.203 1 79.19 85 GLN A O 1
ATOM 699 N N . GLN A 1 86 ? 28.688 -21.016 -18.406 1 82.62 86 GLN A N 1
ATOM 700 C CA . GLN A 1 86 ? 27.953 -21 -19.672 1 82.62 86 GLN A CA 1
ATOM 701 C C . GLN A 1 86 ? 26.875 -22.094 -19.688 1 82.62 86 GLN A C 1
ATOM 703 O O . GLN A 1 86 ? 27.125 -23.219 -19.234 1 82.62 86 GLN A O 1
ATOM 708 N N . ASP A 1 87 ? 25.672 -21.75 -20 1 85.56 87 ASP A N 1
ATOM 709 C CA . ASP A 1 87 ? 24.547 -22.656 -20.203 1 85.56 87 ASP A CA 1
ATOM 710 C C . ASP A 1 87 ? 23.781 -22.891 -18.906 1 85.56 87 ASP A C 1
ATOM 712 O O . ASP A 1 87 ? 22.828 -23.672 -18.875 1 85.56 87 ASP A O 1
ATOM 716 N N . ASP A 1 88 ? 24.297 -22.234 -17.844 1 90.44 88 ASP A N 1
ATOM 717 C CA . ASP A 1 88 ? 23.5 -22.297 -16.625 1 90.44 88 ASP A CA 1
ATOM 718 C C . ASP A 1 88 ? 22.172 -21.547 -16.781 1 90.44 88 ASP A C 1
ATOM 720 O O . ASP A 1 88 ? 22.047 -20.688 -17.672 1 90.44 88 ASP A O 1
ATOM 724 N N . VAL A 1 89 ? 21.203 -21.953 -15.984 1 94.06 89 VAL A N 1
ATOM 725 C CA . VAL A 1 89 ? 19.859 -21.406 -16.141 1 94.06 89 VAL A CA 1
ATOM 726 C C . VAL A 1 89 ? 19.484 -20.609 -14.891 1 94.06 89 VAL A C 1
ATOM 728 O O . VAL A 1 89 ? 19.656 -21.078 -13.766 1 94.06 89 VAL A O 1
ATOM 731 N N . LEU A 1 90 ? 19.094 -19.453 -15.086 1 95.12 90 LEU A N 1
ATOM 732 C CA . LEU A 1 90 ? 18.578 -18.594 -14.016 1 95.12 90 LEU A CA 1
ATOM 733 C C . LEU A 1 90 ? 17.078 -18.391 -14.172 1 95.12 90 LEU A C 1
ATOM 735 O O . LEU A 1 90 ? 16.609 -17.953 -15.219 1 95.12 90 LEU A O 1
ATOM 739 N N . ILE A 1 91 ? 16.359 -18.781 -13.148 1 96.81 91 ILE A N 1
ATOM 740 C CA . ILE A 1 91 ? 14.914 -18.625 -13.141 1 96.81 91 ILE A CA 1
ATOM 741 C C . ILE A 1 91 ? 14.547 -17.344 -12.383 1 96.81 91 ILE A C 1
ATOM 743 O O . ILE A 1 91 ? 14.945 -17.156 -11.234 1 96.81 91 ILE A O 1
ATOM 747 N N . VAL A 1 92 ? 13.812 -16.453 -13 1 96.19 92 VAL A N 1
ATOM 748 C CA . VAL A 1 92 ? 13.484 -15.156 -12.422 1 96.19 92 VAL A CA 1
ATOM 749 C C . VAL A 1 92 ? 12.008 -14.852 -12.656 1 96.19 92 VAL A C 1
ATOM 751 O O . VAL A 1 92 ? 11.32 -15.586 -13.367 1 96.19 92 VAL A O 1
ATOM 754 N N . ASP A 1 93 ? 11.539 -13.883 -11.953 1 95.38 93 ASP A N 1
ATOM 755 C CA . ASP A 1 93 ? 10.164 -13.453 -12.172 1 95.38 93 ASP A CA 1
ATOM 756 C C . ASP A 1 93 ? 10.102 -12.352 -13.234 1 95.38 93 ASP A C 1
ATOM 758 O O . ASP A 1 93 ? 11.117 -12.016 -13.852 1 95.38 93 ASP A O 1
ATOM 762 N N . ARG A 1 94 ? 8.945 -11.859 -13.477 1 93.94 94 ARG A N 1
ATOM 763 C CA . ARG A 1 94 ? 8.727 -10.875 -14.531 1 93.94 94 ARG A CA 1
ATOM 764 C C . ARG A 1 94 ? 9.391 -9.547 -14.18 1 93.94 94 ARG A C 1
ATOM 766 O O . ARG A 1 94 ? 9.617 -8.719 -15.062 1 93.94 94 ARG A O 1
ATOM 773 N N . GLY A 1 95 ? 9.688 -9.328 -12.891 1 92.81 95 GLY A N 1
ATOM 774 C CA . GLY A 1 95 ? 10.352 -8.109 -12.469 1 92.81 95 GLY A CA 1
ATOM 775 C C . GLY A 1 95 ? 11.773 -7.984 -12.977 1 92.81 95 GLY A C 1
ATOM 776 O O . GLY A 1 95 ? 12.344 -6.895 -12.977 1 92.81 95 GLY A O 1
ATOM 777 N N . PHE A 1 96 ? 12.289 -9.016 -13.547 1 96.06 96 PHE A N 1
ATOM 778 C CA . PHE A 1 96 ? 13.68 -9.047 -13.984 1 96.06 96 PHE A CA 1
ATOM 779 C C . PHE A 1 96 ? 13.773 -8.844 -15.492 1 96.06 96 PHE A C 1
ATOM 781 O O . PHE A 1 96 ? 14.836 -9.031 -16.094 1 96.06 96 PHE A O 1
ATOM 788 N N . ARG A 1 97 ? 12.727 -8.461 -16.094 1 93.56 97 ARG A N 1
ATOM 789 C CA . ARG A 1 97 ? 12.609 -8.391 -17.547 1 93.56 97 ARG A CA 1
ATOM 790 C C . ARG A 1 97 ? 13.758 -7.59 -18.141 1 93.56 97 ARG A C 1
ATOM 792 O O . ARG A 1 97 ? 14.336 -7.996 -19.156 1 93.56 97 ARG A O 1
ATOM 799 N N . ASP A 1 98 ? 14.172 -6.516 -17.5 1 93.5 98 ASP A N 1
ATOM 800 C CA . ASP A 1 98 ? 15.164 -5.613 -18.062 1 93.5 98 ASP A CA 1
ATOM 801 C C . ASP A 1 98 ? 16.578 -6.188 -17.922 1 93.5 98 ASP A C 1
ATOM 803 O O . ASP A 1 98 ? 17.547 -5.621 -18.438 1 93.5 98 ASP A O 1
ATOM 807 N N . SER A 1 99 ? 16.719 -7.293 -17.266 1 95 99 SER A N 1
ATOM 808 C CA . SER A 1 99 ? 18.031 -7.887 -17.062 1 95 99 SER A CA 1
ATOM 809 C C . SER A 1 99 ? 18.234 -9.086 -17.984 1 95 99 SER A C 1
ATOM 811 O O . SER A 1 99 ? 19.328 -9.672 -18 1 95 99 SER A O 1
ATOM 813 N N . ILE A 1 100 ? 17.266 -9.484 -18.75 1 94.56 100 ILE A N 1
ATOM 814 C CA . ILE A 1 100 ? 17.297 -10.734 -19.5 1 94.56 100 ILE A CA 1
ATOM 815 C C . ILE A 1 100 ? 18.375 -10.648 -20.594 1 94.56 100 ILE A C 1
ATOM 817 O O . ILE A 1 100 ? 19.203 -11.547 -20.719 1 94.56 100 ILE A O 1
ATOM 821 N N . SER A 1 101 ? 18.359 -9.586 -21.375 1 94.12 101 SER A N 1
ATOM 822 C CA . SER A 1 101 ? 19.344 -9.406 -22.438 1 94.12 101 SER A CA 1
ATOM 823 C C . SER A 1 101 ? 20.766 -9.383 -21.875 1 94.12 101 SER A C 1
ATOM 825 O O . SER A 1 101 ? 21.688 -9.922 -22.484 1 94.12 101 SER A O 1
ATOM 827 N N . PHE A 1 102 ? 20.891 -8.781 -20.766 1 93.38 102 PHE A N 1
ATOM 828 C CA . PHE A 1 102 ? 22.188 -8.703 -20.094 1 93.38 102 PHE A CA 1
ATOM 829 C C . PHE A 1 102 ? 22.672 -10.094 -19.703 1 93.38 102 PHE A C 1
ATOM 831 O O . PHE A 1 102 ? 23.828 -10.445 -19.922 1 93.38 102 PHE A O 1
ATOM 838 N N . LEU A 1 103 ? 21.812 -10.875 -19.156 1 92.56 103 LEU A N 1
ATOM 839 C CA . LEU A 1 103 ? 22.156 -12.234 -18.75 1 92.56 103 LEU A CA 1
ATOM 840 C C . LEU A 1 103 ? 22.531 -13.07 -19.969 1 92.56 103 LEU A C 1
ATOM 842 O O . LEU A 1 103 ? 23.5 -13.836 -19.922 1 92.56 103 LEU A O 1
ATOM 846 N N . GLU A 1 104 ? 21.812 -12.922 -21.031 1 92.38 104 GLU A N 1
ATOM 847 C CA . GLU A 1 104 ? 22.094 -13.641 -22.266 1 92.38 104 GLU A CA 1
ATOM 848 C C . GLU A 1 104 ? 23.484 -13.281 -22.797 1 92.38 104 GLU A C 1
ATOM 850 O O . GLU A 1 104 ? 24.188 -14.141 -23.328 1 92.38 104 GLU A O 1
ATOM 855 N N . SER A 1 105 ? 23.844 -12.031 -22.656 1 92.06 105 SER A N 1
ATOM 856 C CA . SER A 1 105 ? 25.156 -11.586 -23.109 1 92.06 105 SER A CA 1
ATOM 857 C C . SER A 1 105 ? 26.266 -12.242 -22.312 1 92.06 105 SER A C 1
ATOM 859 O O . SER A 1 105 ? 27.406 -12.352 -22.781 1 92.06 105 SER A O 1
ATOM 861 N N . LEU A 1 106 ? 25.953 -12.695 -21.141 1 89.5 106 LEU A N 1
ATOM 862 C CA . LEU A 1 106 ? 26.922 -13.383 -20.297 1 89.5 106 LEU A CA 1
ATOM 863 C C . LEU A 1 106 ? 26.891 -14.883 -20.547 1 89.5 106 LEU A C 1
ATOM 865 O O . LEU A 1 106 ? 27.609 -15.641 -19.891 1 89.5 106 LEU A O 1
ATOM 869 N N . GLY A 1 107 ? 25.984 -15.289 -21.469 1 90.06 107 GLY A N 1
ATOM 870 C CA . GLY A 1 107 ? 25.859 -16.703 -21.766 1 90.06 107 GLY A CA 1
ATOM 871 C C . GLY A 1 107 ? 24.984 -17.453 -20.797 1 90.06 107 GLY A C 1
ATOM 872 O O . GLY A 1 107 ? 24.984 -18.688 -20.766 1 90.06 107 GLY A O 1
ATOM 873 N N . ILE A 1 108 ? 24.328 -16.734 -19.969 1 91.62 108 ILE A N 1
ATOM 874 C CA . ILE A 1 108 ? 23.438 -17.344 -19 1 91.62 108 ILE A CA 1
ATOM 875 C C . ILE A 1 108 ? 22.016 -17.391 -19.578 1 91.62 108 ILE A C 1
ATOM 877 O O . ILE A 1 108 ? 21.531 -16.391 -20.109 1 91.62 108 ILE A O 1
ATOM 881 N N . GLN A 1 109 ? 21.406 -18.531 -19.469 1 92.94 109 GLN A N 1
ATOM 882 C CA . GLN A 1 109 ? 20.031 -18.656 -19.922 1 92.94 109 GLN A CA 1
ATOM 883 C C . GLN A 1 109 ? 19.047 -18.203 -18.844 1 92.94 109 GLN A C 1
ATOM 885 O O . GLN A 1 109 ? 19.094 -18.688 -17.719 1 92.94 109 GLN A O 1
ATOM 890 N N . ALA A 1 110 ? 18.266 -17.266 -19.172 1 93.81 110 ALA A N 1
ATOM 891 C CA . ALA A 1 110 ? 17.25 -16.781 -18.234 1 93.81 110 ALA A CA 1
ATOM 892 C C . ALA A 1 110 ? 15.859 -17.281 -18.625 1 93.81 110 ALA A C 1
ATOM 894 O O . ALA A 1 110 ? 15.477 -17.219 -19.797 1 93.81 110 ALA A O 1
ATOM 895 N N . GLN A 1 111 ? 15.172 -17.859 -17.688 1 95.06 111 GLN A N 1
ATOM 896 C CA . GLN A 1 111 ? 13.797 -18.297 -17.891 1 95.06 111 GLN A CA 1
ATOM 897 C C . GLN A 1 111 ? 12.828 -17.453 -17.047 1 95.06 111 GLN A C 1
ATOM 899 O O . GLN A 1 111 ? 13.016 -17.328 -15.828 1 95.06 111 GLN A O 1
ATOM 904 N N . MET A 1 112 ? 11.875 -16.891 -17.625 1 95.38 112 MET A N 1
ATOM 905 C CA . MET A 1 112 ? 10.867 -16.031 -17 1 95.38 112 MET A CA 1
ATOM 906 C C . MET A 1 112 ? 9.484 -16.297 -17.578 1 95.38 112 MET A C 1
ATOM 908 O O . MET A 1 112 ? 9.359 -16.672 -18.75 1 95.38 112 MET A O 1
ATOM 912 N N . PRO A 1 113 ? 8.461 -16.188 -16.734 1 94.75 113 PRO A N 1
ATOM 913 C CA . PRO A 1 113 ? 7.125 -16.297 -17.328 1 94.75 113 PRO A CA 1
ATOM 914 C C . PRO A 1 113 ? 6.875 -15.266 -18.422 1 94.75 113 PRO A C 1
ATOM 916 O O . PRO A 1 113 ? 7.473 -14.188 -18.406 1 94.75 113 PRO A O 1
ATOM 919 N N . ALA A 1 114 ? 5.965 -15.57 -19.281 1 91.81 114 ALA A N 1
ATOM 920 C CA . ALA A 1 114 ? 5.66 -14.695 -20.406 1 91.81 114 ALA A CA 1
ATOM 921 C C . ALA A 1 114 ? 4.922 -13.445 -19.938 1 91.81 114 ALA A C 1
ATOM 923 O O . ALA A 1 114 ? 4.215 -13.469 -18.938 1 91.81 114 ALA A O 1
ATOM 924 N N . PHE A 1 115 ? 5.168 -12.398 -20.703 1 89.12 115 PHE A N 1
ATOM 925 C CA . PHE A 1 115 ? 4.406 -11.172 -20.5 1 89.12 115 PHE A CA 1
ATOM 926 C C . PHE A 1 115 ? 3.191 -11.133 -21.422 1 89.12 115 PHE A C 1
ATOM 928 O O . PHE A 1 115 ? 3.232 -11.648 -22.531 1 89.12 115 PHE A O 1
ATOM 935 N N . LEU A 1 116 ? 2.291 -10.555 -20.797 1 88.81 116 LEU A N 1
ATOM 936 C CA . LEU A 1 116 ? 1.13 -10.305 -21.641 1 88.81 116 LEU A CA 1
ATOM 937 C C . LEU A 1 116 ? 1.269 -8.977 -22.375 1 88.81 116 LEU A C 1
ATOM 939 O O . LEU A 1 116 ? 1.245 -7.91 -21.75 1 88.81 116 LEU A O 1
ATOM 943 N N . PRO A 1 117 ? 1.461 -9.039 -23.578 1 83.94 117 PRO A N 1
ATOM 944 C CA . PRO A 1 117 ? 1.579 -7.797 -24.344 1 83.94 117 PRO A CA 1
ATOM 945 C C . PRO A 1 117 ? 0.357 -6.895 -24.188 1 83.94 117 PRO A C 1
ATOM 947 O O . PRO A 1 117 ? -0.732 -7.371 -23.859 1 83.94 117 PRO A O 1
ATOM 950 N N . LYS A 1 118 ? 0.597 -5.648 -24.422 1 83.56 118 LYS A N 1
ATOM 951 C CA . LYS A 1 118 ? -0.467 -4.656 -24.312 1 83.56 118 LYS A CA 1
ATOM 952 C C . LYS A 1 118 ? -1.609 -4.965 -25.281 1 83.56 118 LYS A C 1
ATOM 954 O O . LYS A 1 118 ? -1.376 -5.277 -26.438 1 83.56 118 LYS A O 1
ATOM 959 N N . GLY A 1 119 ? -2.799 -4.945 -24.75 1 85.94 119 GLY A N 1
ATOM 960 C CA . GLY A 1 119 ? -3.975 -5.16 -25.578 1 85.94 119 GLY A CA 1
ATOM 961 C C . GLY A 1 119 ? -4.492 -6.582 -25.516 1 85.94 119 GLY A C 1
ATOM 962 O O . GLY A 1 119 ? -5.641 -6.848 -25.891 1 85.94 119 GLY A O 1
ATOM 963 N N . GLN A 1 120 ? -3.604 -7.434 -25.156 1 89.81 120 GLN A N 1
ATOM 964 C CA . GLN A 1 120 ? -4.035 -8.828 -25.047 1 89.81 120 GLN A CA 1
ATOM 965 C C . GLN A 1 120 ? -4.594 -9.125 -23.656 1 89.81 120 GLN A C 1
ATOM 967 O O . GLN A 1 120 ? -4.074 -8.641 -22.656 1 89.81 120 GLN A O 1
ATOM 972 N N . LYS A 1 121 ? -5.594 -9.898 -23.688 1 89.75 121 LYS A N 1
ATOM 973 C CA . LYS A 1 121 ? -6.262 -10.195 -22.422 1 89.75 121 LYS A CA 1
ATOM 974 C C . LYS A 1 121 ? -5.84 -11.562 -21.875 1 89.75 121 LYS A C 1
ATOM 976 O O . LYS A 1 121 ? -6.078 -11.875 -20.703 1 89.75 121 LYS A O 1
ATOM 981 N N . GLN A 1 122 ? -5.254 -12.336 -22.781 1 94.88 122 GLN A N 1
ATOM 982 C CA . GLN A 1 122 ? -4.891 -13.695 -22.391 1 94.88 122 GLN A CA 1
ATOM 983 C C . GLN A 1 122 ? -3.631 -14.164 -23.109 1 94.88 122 GLN A C 1
ATOM 985 O O . GLN A 1 122 ? -3.414 -13.82 -24.281 1 94.88 122 GLN A O 1
ATOM 990 N N . HIS A 1 123 ? -2.898 -15.055 -22.406 1 96.25 123 HIS A N 1
ATOM 991 C CA . HIS A 1 123 ? -1.744 -15.695 -23.031 1 96.25 123 HIS A CA 1
ATOM 992 C C . HIS A 1 123 ? -2.176 -16.781 -24 1 96.25 123 HIS A C 1
ATOM 994 O O . HIS A 1 123 ? -3.203 -17.438 -23.812 1 96.25 123 HIS A O 1
ATOM 1000 N N . THR A 1 124 ? -1.346 -16.922 -25.062 1 95.88 124 THR A N 1
ATOM 1001 C CA . THR A 1 124 ? -1.547 -18.078 -25.906 1 95.88 124 THR A CA 1
ATOM 1002 C C . THR A 1 124 ? -1.294 -19.375 -25.141 1 95.88 124 THR A C 1
ATOM 1004 O O . THR A 1 124 ? -0.711 -19.344 -24.047 1 95.88 124 THR A O 1
ATOM 1007 N N . ALA A 1 125 ? -1.772 -20.438 -25.672 1 96.81 125 ALA A N 1
ATOM 1008 C CA . ALA A 1 125 ? -1.556 -21.734 -25.016 1 96.81 125 ALA A CA 1
ATOM 1009 C C . ALA A 1 125 ? -0.068 -21.984 -24.781 1 96.81 125 ALA A C 1
ATOM 1011 O O . ALA A 1 125 ? 0.337 -22.406 -23.703 1 96.81 125 ALA A O 1
ATOM 1012 N N . ASP A 1 126 ? 0.72 -21.703 -25.766 1 96.12 126 ASP A N 1
ATOM 1013 C CA . ASP A 1 126 ? 2.16 -21.922 -25.688 1 96.12 126 ASP A CA 1
ATOM 1014 C C . ASP A 1 126 ? 2.777 -21.062 -24.578 1 96.12 126 ASP A C 1
ATOM 1016 O O . ASP A 1 126 ? 3.555 -21.562 -23.766 1 96.12 126 ASP A O 1
ATOM 1020 N N . GLU A 1 127 ? 2.404 -19.797 -24.578 1 95.62 127 GLU A N 1
ATOM 1021 C CA . GLU A 1 127 ? 2.914 -18.875 -23.562 1 95.62 127 GLU A CA 1
ATOM 1022 C C . GLU A 1 127 ? 2.48 -19.312 -22.172 1 95.62 127 GLU A C 1
ATOM 1024 O O . GLU A 1 127 ? 3.279 -19.281 -21.234 1 95.62 127 GLU A O 1
ATOM 1029 N N . ALA A 1 128 ? 1.255 -19.656 -22.078 1 97.25 128 ALA A N 1
ATOM 1030 C CA . ALA A 1 128 ? 0.714 -20.078 -20.781 1 97.25 128 ALA A CA 1
ATOM 1031 C C . ALA A 1 128 ? 1.387 -21.359 -20.281 1 97.25 128 ALA A C 1
ATOM 1033 O O . ALA A 1 128 ? 1.703 -21.484 -19.094 1 97.25 128 ALA A O 1
ATOM 1034 N N . ASN A 1 129 ? 1.575 -22.312 -21.172 1 97.62 129 ASN A N 1
ATOM 1035 C CA . ASN A 1 129 ? 2.24 -23.562 -20.828 1 97.62 129 ASN A CA 1
ATOM 1036 C C . ASN A 1 129 ? 3.678 -23.328 -20.375 1 97.62 129 ASN A C 1
ATOM 1038 O O . ASN A 1 129 ? 4.098 -23.844 -19.344 1 97.62 129 ASN A O 1
ATOM 1042 N N . SER A 1 130 ? 4.391 -22.547 -21.141 1 95.25 130 SER A N 1
ATOM 1043 C CA . SER A 1 130 ? 5.777 -22.25 -20.797 1 95.25 130 SER A CA 1
ATOM 1044 C C . SER A 1 130 ? 5.867 -21.516 -19.469 1 95.25 130 SER A C 1
ATOM 1046 O O . SER A 1 130 ? 6.75 -21.797 -18.656 1 95.25 130 SER A O 1
ATOM 1048 N N . SER A 1 131 ? 4.988 -20.562 -19.281 1 95.88 131 SER A N 1
ATOM 1049 C CA . SER A 1 131 ? 4.953 -19.828 -18.016 1 95.88 131 SER A CA 1
ATOM 1050 C C . SER A 1 131 ? 4.699 -20.75 -16.844 1 95.88 131 SER A C 1
ATOM 1052 O O . SER A 1 131 ? 5.273 -20.578 -15.766 1 95.88 131 SER A O 1
ATOM 1054 N N . ARG A 1 132 ? 3.893 -21.719 -17.078 1 96.19 132 ARG A N 1
ATOM 1055 C CA . ARG A 1 132 ? 3.574 -22.672 -16.016 1 96.19 132 ARG A CA 1
ATOM 1056 C C . ARG A 1 132 ? 4.801 -23.484 -15.633 1 96.19 132 ARG A C 1
ATOM 1058 O O . ARG A 1 132 ? 5 -23.797 -14.453 1 96.19 132 ARG A O 1
ATOM 1065 N N . LEU A 1 133 ? 5.598 -23.875 -16.578 1 94.88 133 LEU A N 1
ATOM 1066 C CA . LEU A 1 133 ? 6.824 -24.609 -16.297 1 94.88 133 LEU A CA 1
ATOM 1067 C C . LEU A 1 133 ? 7.75 -23.781 -15.398 1 94.88 133 LEU A C 1
ATOM 1069 O O . LEU A 1 133 ? 8.297 -24.297 -14.422 1 94.88 133 LEU A O 1
ATOM 1073 N N . VAL A 1 134 ? 7.836 -22.516 -15.703 1 94.56 134 VAL A N 1
ATOM 1074 C CA . VAL A 1 134 ? 8.695 -21.625 -14.93 1 94.56 134 VAL A CA 1
ATOM 1075 C C . VAL A 1 134 ? 8.141 -21.469 -13.516 1 94.56 134 VAL A C 1
ATOM 1077 O O . VAL A 1 134 ? 8.883 -21.578 -12.539 1 94.56 134 VAL A O 1
ATOM 1080 N N . THR A 1 135 ? 6.859 -21.281 -13.414 1 92.5 135 THR A N 1
ATOM 1081 C CA . THR A 1 135 ? 6.227 -21.047 -12.117 1 92.5 135 THR A CA 1
ATOM 1082 C C . THR A 1 135 ? 6.367 -22.266 -11.219 1 92.5 135 THR A C 1
ATOM 1084 O O . THR A 1 135 ? 6.512 -22.141 -10 1 92.5 135 THR A O 1
ATOM 1087 N N . LYS A 1 136 ? 6.332 -23.422 -11.844 1 91.62 136 LYS A N 1
ATOM 1088 C CA . LYS A 1 136 ? 6.449 -24.656 -11.078 1 91.62 136 LYS A CA 1
ATOM 1089 C C . LYS A 1 136 ? 7.828 -24.781 -10.438 1 91.62 136 LYS A C 1
ATOM 1091 O O . LYS A 1 136 ? 7.973 -25.391 -9.375 1 91.62 136 LYS A O 1
ATOM 1096 N N . ILE A 1 137 ? 8.773 -24.156 -11.07 1 91.75 137 ILE A N 1
ATOM 1097 C CA . ILE A 1 137 ? 10.117 -24.188 -10.5 1 91.75 137 ILE A CA 1
ATOM 1098 C C . ILE A 1 137 ? 10.281 -23.047 -9.5 1 91.75 137 ILE A C 1
ATOM 1100 O O . ILE A 1 137 ? 10.898 -23.219 -8.445 1 91.75 137 ILE A O 1
ATOM 1104 N N . ARG A 1 138 ? 9.68 -21.922 -9.766 1 93.75 138 ARG A N 1
ATOM 1105 C CA . ARG A 1 138 ? 9.836 -20.719 -8.953 1 93.75 138 ARG A CA 1
ATOM 1106 C C . ARG A 1 138 ? 9.219 -20.891 -7.574 1 93.75 138 ARG A C 1
ATOM 1108 O O . ARG A 1 138 ? 9.531 -20.141 -6.645 1 93.75 138 ARG A O 1
ATOM 1115 N N . TRP A 1 139 ? 8.336 -21.812 -7.438 1 91.5 139 TRP A N 1
ATOM 1116 C CA . TRP A 1 139 ? 7.664 -22.016 -6.156 1 91.5 139 TRP A CA 1
ATOM 1117 C C . TRP A 1 139 ? 8.68 -22.203 -5.035 1 91.5 139 TRP A C 1
ATOM 1119 O O . TRP A 1 139 ? 8.438 -21.812 -3.891 1 91.5 139 TRP A O 1
ATOM 1129 N N . ILE A 1 140 ? 9.852 -22.719 -5.379 1 93.12 140 ILE A N 1
ATOM 1130 C CA . ILE A 1 140 ? 10.867 -23.047 -4.391 1 93.12 140 ILE A CA 1
ATOM 1131 C C . ILE A 1 140 ? 11.328 -21.781 -3.672 1 93.12 140 ILE A C 1
ATOM 1133 O O . ILE A 1 140 ? 11.453 -21.766 -2.445 1 93.12 140 ILE A O 1
ATOM 1137 N N . VAL A 1 141 ? 11.578 -20.719 -4.449 1 95.19 141 VAL A N 1
ATOM 1138 C CA . VAL A 1 141 ? 12.07 -19.484 -3.834 1 95.19 141 VAL A CA 1
ATOM 1139 C C . VAL A 1 141 ? 10.961 -18.844 -3.004 1 95.19 141 VAL A C 1
ATOM 1141 O O . VAL A 1 141 ? 11.234 -18.219 -1.976 1 95.19 141 VAL A O 1
ATOM 1144 N N . GLU A 1 142 ? 9.719 -18.969 -3.467 1 93 142 GLU A N 1
ATOM 1145 C CA . GLU A 1 142 ? 8.594 -18.484 -2.674 1 93 142 GLU A CA 1
ATOM 1146 C C . GLU A 1 142 ? 8.516 -19.203 -1.326 1 93 142 GLU A C 1
ATOM 1148 O O . GLU A 1 142 ? 8.25 -18.562 -0.299 1 93 142 GLU A O 1
ATOM 1153 N N . SER A 1 143 ? 8.75 -20.484 -1.346 1 93.88 143 SER A N 1
ATOM 1154 C CA . SER A 1 143 ? 8.75 -21.281 -0.115 1 93.88 143 SER A CA 1
ATOM 1155 C C . SER A 1 143 ? 9.906 -20.875 0.793 1 93.88 143 SER A C 1
ATOM 1157 O O . SER A 1 143 ? 9.734 -20.734 2.008 1 93.88 143 SER A O 1
ATOM 1159 N N . VAL A 1 144 ? 11.016 -20.688 0.187 1 96.25 144 VAL A N 1
ATOM 1160 C CA . VAL A 1 144 ? 12.188 -20.266 0.947 1 96.25 144 VAL A CA 1
ATOM 1161 C C . VAL A 1 144 ? 11.922 -18.906 1.592 1 96.25 144 VAL A C 1
ATOM 1163 O O . VAL A 1 144 ? 12.148 -18.734 2.791 1 96.25 144 VAL A O 1
ATOM 1166 N N . ASN A 1 145 ? 11.469 -17.969 0.803 1 95.25 145 ASN A N 1
ATOM 1167 C CA . ASN A 1 145 ? 11.141 -16.641 1.341 1 95.25 145 ASN A CA 1
ATOM 1168 C C . ASN A 1 145 ? 10.102 -16.734 2.457 1 95.25 145 ASN A C 1
ATOM 1170 O O . ASN A 1 145 ? 10.164 -15.992 3.434 1 95.25 145 ASN A O 1
ATOM 1174 N N . GLY A 1 146 ? 9.195 -17.672 2.275 1 93.44 146 GLY A N 1
ATOM 1175 C CA . GLY A 1 146 ? 8.234 -17.922 3.34 1 93.44 146 GLY A CA 1
ATOM 1176 C C . GLY A 1 146 ? 8.883 -18.375 4.633 1 93.44 146 GLY A C 1
ATOM 1177 O O . GLY A 1 146 ? 8.508 -17.922 5.715 1 93.44 146 GLY A O 1
ATOM 1178 N N . ARG A 1 147 ? 9.789 -19.234 4.48 1 93.81 147 ARG A N 1
ATOM 1179 C CA . ARG A 1 147 ? 10.516 -19.734 5.645 1 93.81 147 ARG A CA 1
ATOM 1180 C C . ARG A 1 147 ? 11.289 -18.609 6.328 1 93.81 147 ARG A C 1
ATOM 1182 O O . ARG A 1 147 ? 11.312 -18.531 7.555 1 93.81 147 ARG A O 1
ATOM 1189 N N . LEU A 1 148 ? 11.93 -17.812 5.562 1 94.69 148 LEU A N 1
ATOM 1190 C CA . LEU A 1 148 ? 12.688 -16.703 6.113 1 94.69 148 LEU A CA 1
ATOM 1191 C C . LEU A 1 148 ? 11.781 -15.75 6.895 1 94.69 148 LEU A C 1
ATOM 1193 O O . LEU A 1 148 ? 12.125 -15.32 7.996 1 94.69 148 LEU A O 1
ATOM 1197 N N . LYS A 1 149 ? 10.641 -15.523 6.383 1 91.44 149 LYS A N 1
ATOM 1198 C CA . LYS A 1 149 ? 9.734 -14.531 6.957 1 91.44 149 LYS A CA 1
ATOM 1199 C C . LYS A 1 149 ? 9.016 -15.094 8.188 1 91.44 149 LYS A C 1
ATOM 1201 O O . LYS A 1 149 ? 8.305 -14.367 8.875 1 91.44 149 LYS A O 1
ATOM 1206 N N . GLN A 1 150 ? 9.219 -16.375 8.422 1 91.12 150 GLN A N 1
ATOM 1207 C CA . GLN A 1 150 ? 8.656 -16.953 9.625 1 91.12 150 GLN A CA 1
ATOM 1208 C C . GLN A 1 150 ? 9.406 -16.5 10.867 1 91.12 150 GLN A C 1
ATOM 1210 O O . GLN A 1 150 ? 8.898 -16.594 11.984 1 91.12 150 GLN A O 1
ATOM 1215 N N . TRP A 1 151 ? 10.562 -16.031 10.672 1 92.81 151 TRP A N 1
ATOM 1216 C CA . TRP A 1 151 ? 11.352 -15.547 11.797 1 92.81 151 TRP A CA 1
ATOM 1217 C C . TRP A 1 151 ? 10.852 -14.18 12.258 1 92.81 151 TRP A C 1
ATOM 1219 O O . TRP A 1 151 ? 10.672 -13.273 11.453 1 92.81 151 TRP A O 1
ATOM 1229 N N . LYS A 1 152 ? 10.664 -13.992 13.531 1 86 152 LYS A N 1
ATOM 1230 C CA . LYS A 1 152 ? 10.031 -12.828 14.133 1 86 152 LYS A CA 1
ATOM 1231 C C . LYS A 1 152 ? 10.734 -11.539 13.719 1 86 152 LYS A C 1
ATOM 1233 O O . LYS A 1 152 ? 10.086 -10.516 13.508 1 86 152 LYS A O 1
ATOM 1238 N N . TYR A 1 153 ? 11.992 -11.625 13.625 1 89.25 153 TYR A N 1
ATOM 1239 C CA . TYR A 1 153 ? 12.789 -10.461 13.25 1 89.25 153 TYR A CA 1
ATOM 1240 C C . TYR A 1 153 ? 12.352 -9.922 11.891 1 89.25 153 TYR A C 1
ATOM 1242 O O . TYR A 1 153 ? 12.273 -8.703 11.695 1 89.25 153 TYR A O 1
ATOM 1250 N N . LEU A 1 154 ? 11.977 -10.797 10.945 1 91.12 154 LEU A N 1
ATOM 1251 C CA . LEU A 1 154 ? 11.672 -10.406 9.578 1 91.12 154 LEU A CA 1
ATOM 1252 C C . LEU A 1 154 ? 10.172 -10.164 9.398 1 91.12 154 LEU A C 1
ATOM 1254 O O . LEU A 1 154 ? 9.742 -9.656 8.359 1 91.12 154 LEU A O 1
ATOM 1258 N N . GLN A 1 155 ? 9.438 -10.477 10.391 1 85.69 155 GLN A N 1
ATOM 1259 C CA . GLN A 1 155 ? 7.988 -10.289 10.344 1 85.69 155 GLN A CA 1
ATOM 1260 C C . GLN A 1 155 ? 7.598 -8.891 10.805 1 85.69 155 GLN A C 1
ATOM 1262 O O . GLN A 1 155 ? 6.512 -8.406 10.484 1 85.69 155 GLN A O 1
ATOM 1267 N N . ASN A 1 156 ? 8.461 -8.266 11.531 1 86.5 156 ASN A N 1
ATOM 1268 C CA . ASN A 1 156 ? 8.148 -6.984 12.156 1 86.5 156 ASN A CA 1
ATOM 1269 C C . ASN A 1 156 ? 8.891 -5.832 11.484 1 86.5 156 ASN A C 1
ATOM 1271 O O . ASN A 1 156 ? 9.812 -6.059 10.695 1 86.5 156 ASN A O 1
ATOM 1275 N N . VAL A 1 157 ? 8.398 -4.695 11.781 1 91.75 157 VAL A N 1
ATOM 1276 C CA . VAL A 1 157 ? 9.109 -3.502 11.336 1 91.75 157 VAL A CA 1
ATOM 1277 C C . VAL A 1 157 ? 10.391 -3.324 12.141 1 91.75 157 VAL A C 1
ATOM 1279 O O . VAL A 1 157 ? 10.344 -3.217 13.367 1 91.75 157 VAL A O 1
ATOM 1282 N N . VAL A 1 158 ? 11.508 -3.27 11.453 1 95.5 158 VAL A N 1
ATOM 1283 C CA . VAL A 1 158 ? 12.812 -3.18 12.102 1 95.5 158 VAL A CA 1
ATOM 1284 C C . VAL A 1 158 ? 13.164 -1.717 12.367 1 95.5 158 VAL A C 1
ATOM 1286 O O . VAL A 1 158 ? 13 -0.866 11.484 1 95.5 158 VAL A O 1
ATOM 1289 N N . PRO A 1 159 ? 13.57 -1.448 13.586 1 95.56 159 PRO A N 1
ATOM 1290 C CA . PRO A 1 159 ? 14.047 -0.088 13.844 1 95.56 159 PRO A CA 1
ATOM 1291 C C . PRO A 1 159 ? 15.234 0.297 12.961 1 95.56 159 PRO A C 1
ATOM 1293 O O . PRO A 1 159 ? 16.047 -0.558 12.609 1 95.56 159 PRO A O 1
ATOM 1296 N N . ASN A 1 160 ? 15.398 1.517 12.688 1 96.19 160 ASN A N 1
ATOM 1297 C CA . ASN A 1 160 ? 16.453 1.983 11.797 1 96.19 160 ASN A CA 1
ATOM 1298 C C . ASN A 1 160 ? 17.844 1.686 12.359 1 96.19 160 ASN A C 1
ATOM 1300 O O . ASN A 1 160 ? 18.797 1.462 11.609 1 96.19 160 ASN A O 1
ATOM 1304 N N . THR A 1 161 ? 17.953 1.617 13.625 1 96.25 161 THR A N 1
ATOM 1305 C CA . THR A 1 161 ? 19.234 1.344 14.273 1 96.25 161 THR A CA 1
ATOM 1306 C C . THR A 1 161 ? 19.719 -0.067 13.945 1 96.25 161 THR A C 1
ATOM 1308 O O . THR A 1 161 ? 20.891 -0.383 14.117 1 96.25 161 THR A O 1
ATOM 1311 N N . GLN A 1 162 ? 18.875 -0.879 13.469 1 96.81 162 GLN A N 1
ATOM 1312 C CA . GLN A 1 162 ? 19.219 -2.27 13.18 1 96.81 162 GLN A CA 1
ATOM 1313 C C . GLN A 1 162 ? 19.594 -2.453 11.711 1 96.81 162 GLN A C 1
ATOM 1315 O O . GLN A 1 162 ? 20.031 -3.533 11.312 1 96.81 162 GLN A O 1
ATOM 1320 N N . ILE A 1 163 ? 19.5 -1.432 10.938 1 97.31 163 ILE A N 1
ATOM 1321 C CA . ILE A 1 163 ? 19.719 -1.515 9.492 1 97.31 163 ILE A CA 1
ATOM 1322 C C . ILE A 1 163 ? 21.141 -2.035 9.227 1 97.31 163 ILE A C 1
ATOM 1324 O O . ILE A 1 163 ? 21.328 -2.902 8.367 1 97.31 163 ILE A O 1
ATOM 1328 N N . PRO A 1 164 ? 22.141 -1.676 10.039 1 97.12 164 PRO A N 1
ATOM 1329 C CA . PRO A 1 164 ? 23.5 -2.17 9.797 1 97.12 164 PRO A CA 1
ATOM 1330 C C . PRO A 1 164 ? 23.625 -3.682 9.969 1 97.12 164 PRO A C 1
ATOM 1332 O O . PRO A 1 164 ? 24.531 -4.301 9.422 1 97.12 164 PRO A O 1
ATOM 1335 N N . TYR A 1 165 ? 22.703 -4.266 10.609 1 97.31 165 TYR A N 1
ATOM 1336 C CA . TYR A 1 165 ? 22.812 -5.672 10.977 1 97.31 165 TYR A CA 1
ATOM 1337 C C . TYR A 1 165 ? 21.891 -6.539 10.125 1 97.31 165 TYR A C 1
ATOM 1339 O O . TYR A 1 165 ? 21.922 -7.766 10.227 1 97.31 165 TYR A O 1
ATOM 1347 N N . ILE A 1 166 ? 21.094 -5.945 9.312 1 97.06 166 ILE A N 1
ATOM 1348 C CA . ILE A 1 166 ? 20.062 -6.672 8.578 1 97.06 166 ILE A CA 1
ATOM 1349 C C . ILE A 1 166 ? 20.719 -7.727 7.688 1 97.06 166 ILE A C 1
ATOM 1351 O O . ILE A 1 166 ? 20.266 -8.875 7.641 1 97.06 166 ILE A O 1
ATOM 1355 N N . GLN A 1 167 ? 21.766 -7.363 6.996 1 96.19 167 GLN A N 1
ATOM 1356 C CA . GLN A 1 167 ? 22.438 -8.32 6.121 1 96.19 167 GLN A CA 1
ATOM 1357 C C . GLN A 1 167 ? 22.906 -9.547 6.902 1 96.19 167 GLN A C 1
ATOM 1359 O O . GLN A 1 167 ? 22.625 -10.68 6.512 1 96.19 167 GLN A O 1
ATOM 1364 N N . GLU A 1 168 ? 23.578 -9.273 7.973 1 96.56 168 GLU A N 1
ATOM 1365 C CA . GLU A 1 168 ? 24.125 -10.359 8.789 1 96.56 168 GLU A CA 1
ATOM 1366 C C . GLU A 1 168 ? 23.016 -11.25 9.328 1 96.56 168 GLU A C 1
ATOM 1368 O O . GLU A 1 168 ? 23.141 -12.477 9.32 1 96.56 168 GLU A O 1
ATOM 1373 N N . TYR A 1 169 ? 21.984 -10.656 9.773 1 96.81 169 TYR A N 1
ATOM 1374 C CA . TYR A 1 169 ? 20.875 -11.414 10.367 1 96.81 169 TYR A CA 1
ATOM 1375 C C . TYR A 1 169 ? 20.172 -12.258 9.312 1 96.81 169 TYR A C 1
ATOM 1377 O O . TYR A 1 169 ? 19.828 -13.414 9.562 1 96.81 169 TYR A O 1
ATOM 1385 N N . VAL A 1 170 ? 19.938 -11.719 8.141 1 97.19 170 VAL A N 1
ATOM 1386 C CA . VAL A 1 170 ? 19.281 -12.477 7.082 1 97.19 170 VAL A CA 1
ATOM 1387 C C . VAL A 1 170 ? 20.156 -13.656 6.664 1 97.19 170 VAL A C 1
ATOM 1389 O O . VAL A 1 170 ? 19.672 -14.766 6.457 1 97.19 170 VAL A O 1
ATOM 1392 N N . CYS A 1 171 ? 21.453 -13.438 6.617 1 97.38 171 CYS A N 1
ATOM 1393 C CA . CYS A 1 171 ? 22.375 -14.508 6.266 1 97.38 171 CYS A CA 1
ATOM 1394 C C . CYS A 1 171 ? 22.391 -15.594 7.332 1 97.38 171 CYS A C 1
ATOM 1396 O O . CYS A 1 171 ? 22.406 -16.781 7.012 1 97.38 171 CYS A O 1
ATOM 1398 N N . LEU A 1 172 ? 22.359 -15.133 8.531 1 97.56 172 LEU A N 1
ATOM 1399 C CA . LEU A 1 172 ? 22.328 -16.094 9.633 1 97.56 172 LEU A CA 1
ATOM 1400 C C . LEU A 1 172 ? 21.062 -16.938 9.578 1 97.56 172 LEU A C 1
ATOM 1402 O O . LEU A 1 172 ? 21.109 -18.156 9.727 1 97.56 172 LEU A O 1
ATOM 1406 N N . ILE A 1 173 ? 19.969 -16.328 9.383 1 97.06 173 ILE A N 1
ATOM 1407 C CA . ILE A 1 173 ? 18.688 -17.031 9.273 1 97.06 173 ILE A CA 1
ATOM 1408 C C . ILE A 1 173 ? 18.719 -18.016 8.102 1 97.06 173 ILE A C 1
ATOM 1410 O O . ILE A 1 173 ? 18.281 -19.156 8.219 1 97.06 173 ILE A O 1
ATOM 1414 N N . ALA A 1 174 ? 19.266 -17.547 6.957 1 97.38 174 ALA A N 1
ATOM 1415 C CA . ALA A 1 174 ? 19.391 -18.406 5.781 1 97.38 174 ALA A CA 1
ATOM 1416 C C . ALA A 1 174 ? 20.234 -19.641 6.09 1 97.38 174 ALA A C 1
ATOM 1418 O O . ALA A 1 174 ? 19.875 -20.75 5.715 1 97.38 174 ALA A O 1
ATOM 1419 N N . ALA A 1 175 ? 21.328 -19.406 6.844 1 97.12 175 ALA A N 1
ATOM 1420 C CA . ALA A 1 175 ? 22.203 -20.516 7.219 1 97.12 175 ALA A CA 1
ATOM 1421 C C . ALA A 1 175 ? 21.484 -21.5 8.133 1 97.12 175 ALA A C 1
ATOM 1423 O O . ALA A 1 175 ? 21.625 -22.719 7.977 1 97.12 175 ALA A O 1
ATOM 1424 N N . LEU A 1 176 ? 20.734 -20.984 9.023 1 96.56 176 LEU A N 1
ATOM 1425 C CA . LEU A 1 176 ? 19.969 -21.828 9.93 1 96.56 176 LEU A CA 1
ATOM 1426 C C . LEU A 1 176 ? 18.922 -22.625 9.172 1 96.56 176 LEU A C 1
ATOM 1428 O O . LEU A 1 176 ? 18.688 -23.797 9.469 1 96.56 176 LEU A O 1
ATOM 1432 N N . CYS A 1 177 ? 18.297 -22.031 8.227 1 95.44 177 CYS A N 1
ATOM 1433 C CA . CYS A 1 177 ? 17.312 -22.734 7.391 1 95.44 177 CYS A CA 1
ATOM 1434 C C . CYS A 1 177 ? 17.969 -23.875 6.625 1 95.44 177 CYS A C 1
ATOM 1436 O O . CYS A 1 177 ? 17.438 -24.984 6.574 1 95.44 177 CYS A O 1
ATOM 1438 N N . ASN A 1 178 ? 19.141 -23.609 6.059 1 95.75 178 ASN A N 1
ATOM 1439 C CA . ASN A 1 178 ? 19.859 -24.625 5.289 1 95.75 178 ASN A CA 1
ATOM 1440 C C . ASN A 1 178 ? 20.266 -25.812 6.16 1 95.75 178 ASN A C 1
ATOM 1442 O O . ASN A 1 178 ? 20.266 -26.953 5.699 1 95.75 178 ASN A O 1
ATOM 1446 N N . THR A 1 179 ? 20.578 -25.547 7.418 1 95.31 179 THR A N 1
ATOM 1447 C CA . THR A 1 179 ? 21.156 -26.562 8.289 1 95.31 179 THR A CA 1
ATOM 1448 C C . THR A 1 179 ? 20.047 -27.344 9 1 95.31 179 THR A C 1
ATOM 1450 O O . THR A 1 179 ? 20.125 -28.562 9.133 1 95.31 179 THR A O 1
ATOM 1453 N N . TYR A 1 180 ? 18.984 -26.625 9.445 1 92.62 180 TYR A N 1
ATOM 1454 C CA . TYR A 1 180 ? 18.094 -27.266 10.406 1 92.62 180 TYR A CA 1
ATOM 1455 C C . TYR A 1 180 ? 16.734 -27.547 9.781 1 92.62 180 TYR A C 1
ATOM 1457 O O . TYR A 1 180 ? 15.945 -28.328 10.305 1 92.62 180 TYR A O 1
ATOM 1465 N N . ARG A 1 181 ? 16.375 -26.922 8.773 1 88.75 181 ARG A N 1
ATOM 1466 C CA . ARG A 1 181 ? 15.055 -27.156 8.195 1 88.75 181 ARG A CA 1
ATOM 1467 C C . ARG A 1 181 ? 15.094 -28.281 7.172 1 88.75 181 ARG A C 1
ATOM 1469 O O . ARG A 1 181 ? 16.125 -28.516 6.539 1 88.75 181 ARG A O 1
ATOM 1476 N N . ASP A 1 182 ? 13.992 -28.906 7.043 1 85.31 182 ASP A N 1
ATOM 1477 C CA . ASP A 1 182 ? 13.867 -30 6.086 1 85.31 182 ASP A CA 1
ATOM 1478 C C . ASP A 1 182 ? 13.891 -29.484 4.648 1 85.31 182 ASP A C 1
ATOM 1480 O O . ASP A 1 182 ? 13.453 -28.359 4.387 1 85.31 182 ASP A O 1
ATOM 1484 N N . PRO A 1 183 ? 14.398 -30.359 3.816 1 82.69 183 PRO A N 1
ATOM 1485 C CA . PRO A 1 183 ? 14.32 -29.953 2.412 1 82.69 183 PRO A CA 1
ATOM 1486 C C . PRO A 1 183 ? 12.891 -29.719 1.939 1 82.69 183 PRO A C 1
ATOM 1488 O O . PRO A 1 183 ? 11.961 -30.375 2.422 1 82.69 183 PRO A O 1
ATOM 1491 N N . LEU A 1 184 ? 12.711 -28.797 1.069 1 83.75 184 LEU A N 1
ATOM 1492 C CA . LEU A 1 184 ? 11.391 -28.406 0.59 1 83.75 184 LEU A CA 1
ATOM 1493 C C . LEU A 1 184 ? 10.867 -29.422 -0.422 1 83.75 184 LEU A C 1
ATOM 1495 O O . LEU A 1 184 ? 9.656 -29.578 -0.578 1 83.75 184 LEU A O 1
ATOM 1499 N N . ASN A 1 185 ? 11.805 -30.156 -1.097 1 75 185 ASN A N 1
ATOM 1500 C CA . ASN A 1 185 ? 11.391 -31.203 -2.025 1 75 185 ASN A CA 1
ATOM 1501 C C . ASN A 1 185 ? 11.266 -32.562 -1.327 1 75 185 ASN A C 1
ATOM 1503 O O . ASN A 1 185 ? 12.25 -33.281 -1.171 1 75 185 ASN A O 1
ATOM 1507 N N . THR A 1 186 ? 10.133 -32.875 -0.805 1 68.69 186 THR A N 1
ATOM 1508 C CA . THR A 1 186 ? 9.977 -34.094 -0.05 1 68.69 186 THR A CA 1
ATOM 1509 C C . THR A 1 186 ? 9.195 -35.125 -0.857 1 68.69 186 THR A C 1
ATOM 1511 O O . THR A 1 186 ? 8.828 -36.188 -0.336 1 68.69 186 THR A O 1
ATOM 1514 N N . GLY A 1 187 ? 9.07 -34.875 -2.094 1 72.5 187 GLY A N 1
ATOM 1515 C CA . GLY A 1 187 ? 8.234 -35.781 -2.85 1 72.5 187 GLY A CA 1
ATOM 1516 C C . GLY A 1 187 ? 8.977 -37.031 -3.309 1 72.5 187 GLY A C 1
ATOM 1517 O O . GLY A 1 187 ? 10.141 -37.219 -2.973 1 72.5 187 GLY A O 1
ATOM 1518 N N . ASN A 1 188 ? 8.266 -37.969 -3.873 1 82.94 188 ASN A N 1
ATOM 1519 C CA . ASN A 1 188 ? 8.805 -39.188 -4.469 1 82.94 188 ASN A CA 1
ATOM 1520 C C . ASN A 1 188 ? 9.461 -38.906 -5.816 1 82.94 188 ASN A C 1
ATOM 1522 O O . ASN A 1 188 ? 8.797 -38.469 -6.754 1 82.94 188 ASN A O 1
ATOM 1526 N N . PRO A 1 189 ? 10.758 -39.25 -5.895 1 84.81 189 PRO A N 1
ATOM 1527 C CA . PRO A 1 189 ? 11.484 -38.938 -7.129 1 84.81 189 PRO A CA 1
ATOM 1528 C C . PRO A 1 189 ? 10.859 -39.594 -8.359 1 84.81 189 PRO A C 1
ATOM 1530 O O . PRO A 1 189 ? 10.844 -39 -9.438 1 84.81 189 PRO A O 1
ATOM 1533 N N . GLU A 1 190 ? 10.359 -40.75 -8.219 1 88 190 GLU A N 1
ATOM 1534 C CA . GLU A 1 190 ? 9.75 -41.438 -9.352 1 88 190 GLU A CA 1
ATOM 1535 C C . GLU A 1 190 ? 8.484 -40.719 -9.812 1 88 190 GLU A C 1
ATOM 1537 O O . GLU A 1 190 ? 8.281 -40.5 -11.008 1 88 190 GLU A O 1
ATOM 1542 N N . SER A 1 191 ? 7.723 -40.406 -8.836 1 85.88 191 SER A N 1
ATOM 1543 C CA . SER A 1 191 ? 6.496 -39.688 -9.148 1 85.88 191 SER A CA 1
ATOM 1544 C C . SER A 1 191 ? 6.797 -38.312 -9.75 1 85.88 191 SER A C 1
ATOM 1546 O O . SER A 1 191 ? 6.109 -37.875 -10.672 1 85.88 191 SER A O 1
ATOM 1548 N N . ASP A 1 192 ? 7.879 -37.781 -9.328 1 87.44 192 ASP A N 1
ATOM 1549 C CA . ASP A 1 192 ? 8.273 -36.469 -9.828 1 87.44 192 ASP A CA 1
ATOM 1550 C C . ASP A 1 192 ? 8.75 -36.562 -11.281 1 87.44 192 ASP A C 1
ATOM 1552 O O . ASP A 1 192 ? 8.469 -35.656 -12.086 1 87.44 192 ASP A O 1
ATOM 1556 N N . GLN A 1 193 ? 9.414 -37.594 -11.539 1 90.81 193 GLN A N 1
ATOM 1557 C CA . GLN A 1 193 ? 9.898 -37.781 -12.906 1 90.81 193 GLN A CA 1
ATOM 1558 C C . GLN A 1 193 ? 8.734 -38 -13.875 1 90.81 193 GLN A C 1
ATOM 1560 O O . GLN A 1 193 ? 8.75 -37.5 -14.992 1 90.81 193 GLN A O 1
ATOM 1565 N N . SER A 1 194 ? 7.836 -38.781 -13.406 1 91.75 194 SER A N 1
ATOM 1566 C CA . SER A 1 194 ? 6.652 -39 -14.227 1 91.75 194 SER A CA 1
ATOM 1567 C C . SER A 1 194 ? 5.871 -37.719 -14.477 1 91.75 194 SER A C 1
ATOM 1569 O O . SER A 1 194 ? 5.41 -37.469 -15.586 1 91.75 194 SER A O 1
ATOM 1571 N N . LEU A 1 195 ? 5.781 -37 -13.469 1 90.5 195 LEU A N 1
ATOM 1572 C CA . LEU A 1 195 ? 5.074 -35.75 -13.586 1 90.5 195 LEU A CA 1
ATOM 1573 C C . LEU A 1 195 ? 5.812 -34.812 -14.523 1 90.5 195 LEU A C 1
ATOM 1575 O O . LEU A 1 195 ? 5.188 -34.094 -15.328 1 90.5 195 LEU A O 1
ATOM 1579 N N . ALA A 1 196 ? 7.07 -34.75 -14.414 1 91.56 196 ALA A N 1
ATOM 1580 C CA . ALA A 1 196 ? 7.883 -33.906 -15.273 1 91.56 196 ALA A CA 1
ATOM 1581 C C . ALA A 1 196 ? 7.73 -34.281 -16.734 1 91.56 196 ALA A C 1
ATOM 1583 O O . ALA A 1 196 ? 7.625 -33.438 -17.609 1 91.56 196 ALA A O 1
ATOM 1584 N N . ALA A 1 197 ? 7.695 -35.562 -16.953 1 94.5 197 ALA A N 1
ATOM 1585 C CA . ALA A 1 197 ? 7.512 -36.062 -18.312 1 94.5 197 ALA A CA 1
ATOM 1586 C C . ALA A 1 197 ? 6.145 -35.656 -18.859 1 94.5 197 ALA A C 1
ATOM 1588 O O . ALA A 1 197 ? 6.027 -35.219 -20.016 1 94.5 197 ALA A O 1
ATOM 1589 N N . LYS A 1 198 ? 5.219 -35.781 -18.047 1 93.69 198 LYS A N 1
ATOM 1590 C CA . LYS A 1 198 ? 3.865 -35.375 -18.438 1 93.69 198 LYS A CA 1
ATOM 1591 C C . LYS A 1 198 ? 3.793 -33.875 -18.75 1 93.69 198 LYS A C 1
ATOM 1593 O O . LYS A 1 198 ? 3.219 -33.5 -19.766 1 93.69 198 LYS A O 1
ATOM 1598 N N . MET A 1 199 ? 4.371 -33.094 -17.969 1 95.25 199 MET A N 1
ATOM 1599 C CA . MET A 1 199 ? 4.355 -31.656 -18.156 1 95.25 199 MET A CA 1
ATOM 1600 C C . MET A 1 199 ? 5.066 -31.266 -19.453 1 95.25 199 MET A C 1
ATOM 1602 O O . MET A 1 199 ? 4.598 -30.406 -20.188 1 95.25 199 MET A O 1
ATOM 1606 N N . LYS A 1 200 ? 6.172 -31.922 -19.672 1 94.38 200 LYS A N 1
ATOM 1607 C CA . LYS A 1 200 ? 6.918 -31.656 -20.891 1 94.38 200 LYS A CA 1
ATOM 1608 C C . LYS A 1 200 ? 6.09 -31.984 -22.125 1 94.38 200 LYS A C 1
ATOM 1610 O O . LYS A 1 200 ? 6.074 -31.234 -23.094 1 94.38 200 LYS A O 1
ATOM 1615 N N . TYR A 1 201 ? 5.453 -33.094 -22.031 1 95.5 201 TYR A N 1
ATOM 1616 C CA . TYR A 1 201 ? 4.59 -33.5 -23.141 1 95.5 201 TYR A CA 1
ATOM 1617 C C . TYR A 1 201 ? 3.455 -32.531 -23.359 1 95.5 201 TYR A C 1
ATOM 1619 O O . TYR A 1 201 ? 3.225 -32.062 -24.484 1 95.5 201 TYR A O 1
ATOM 1627 N N . LEU A 1 202 ? 2.756 -32.156 -22.344 1 95.88 202 LEU A N 1
ATOM 1628 C CA . LEU A 1 202 ? 1.616 -31.234 -22.422 1 95.88 202 LEU A CA 1
ATOM 1629 C C . LEU A 1 202 ? 2.055 -29.859 -22.891 1 95.88 202 LEU A C 1
ATOM 1631 O O . LEU A 1 202 ? 1.302 -29.156 -23.578 1 95.88 202 LEU A O 1
ATOM 1635 N N . ALA A 1 203 ? 3.254 -29.484 -22.516 1 96 203 ALA A N 1
ATOM 1636 C CA . ALA A 1 203 ? 3.762 -28.156 -22.828 1 96 203 ALA A CA 1
ATOM 1637 C C . ALA A 1 203 ? 3.838 -27.938 -24.344 1 96 203 ALA A C 1
ATOM 1639 O O . ALA A 1 203 ? 3.732 -26.812 -24.828 1 96 203 ALA A O 1
ATOM 1640 N N . SER A 1 204 ? 3.955 -28.984 -25.078 1 95 204 SER A N 1
ATOM 1641 C CA . SER A 1 204 ? 4.078 -28.891 -26.531 1 95 204 SER A CA 1
ATOM 1642 C C . SER A 1 204 ? 2.719 -29.016 -27.219 1 95 204 SER A C 1
ATOM 1644 O O . SER A 1 204 ? 2.615 -28.875 -28.438 1 95 204 SER A O 1
ATOM 1646 N N . GLN A 1 205 ? 1.71 -29.219 -26.438 1 95.69 205 GLN A N 1
ATOM 1647 C CA . GLN A 1 205 ? 0.377 -29.422 -27 1 95.69 205 GLN A CA 1
ATOM 1648 C C . GLN A 1 205 ? -0.391 -28.109 -27.078 1 95.69 205 GLN A C 1
ATOM 1650 O O . GLN A 1 205 ? -0.116 -27.172 -26.312 1 95.69 205 GLN A O 1
ATOM 1655 N N . THR A 1 206 ? -1.311 -28.047 -28.016 1 96.38 206 THR A N 1
ATOM 1656 C CA . THR A 1 206 ? -2.248 -26.938 -28.109 1 96.38 206 THR A CA 1
ATOM 1657 C C . THR A 1 206 ? -3.502 -27.219 -27.281 1 96.38 206 THR A C 1
ATOM 1659 O O . THR A 1 206 ? -3.695 -28.328 -26.797 1 96.38 206 THR A O 1
ATOM 1662 N N . ASN A 1 207 ? -4.203 -26.234 -27.094 1 98.06 207 ASN A N 1
ATOM 1663 C CA . ASN A 1 207 ? -5.477 -26.406 -26.406 1 98.06 207 ASN A CA 1
ATOM 1664 C C . ASN A 1 207 ? -6.602 -26.75 -27.375 1 98.06 207 ASN A C 1
ATOM 1666 O O . ASN A 1 207 ? -7.156 -25.844 -28.016 1 98.06 207 ASN A O 1
ATOM 1670 N N . LYS A 1 208 ? -6.938 -27.953 -27.391 1 97.31 208 LYS A N 1
ATOM 1671 C CA . LYS A 1 208 ? -7.902 -28.453 -28.375 1 97.31 208 LYS A CA 1
ATOM 1672 C C . LYS A 1 208 ? -9.297 -27.891 -28.109 1 97.31 208 LYS A C 1
ATOM 1674 O O . LYS A 1 208 ? -10.047 -27.594 -29.047 1 97.31 208 LYS A O 1
ATOM 1679 N N . LEU A 1 209 ? -9.609 -27.766 -26.828 1 97.88 209 LEU A N 1
ATOM 1680 C CA . LEU A 1 209 ? -10.93 -27.234 -26.531 1 97.88 209 LEU A CA 1
ATOM 1681 C C . LEU A 1 209 ? -11.016 -25.75 -26.875 1 97.88 209 LEU A C 1
ATOM 1683 O O . LEU A 1 209 ? -12.062 -25.266 -27.297 1 97.88 209 LEU A O 1
ATOM 1687 N N . GLN A 1 210 ? -9.969 -25.016 -26.594 1 97.88 210 GLN A N 1
ATOM 1688 C CA . GLN A 1 210 ? -9.945 -23.625 -27.016 1 97.88 210 GLN A CA 1
ATOM 1689 C C . GLN A 1 210 ? -10.195 -23.5 -28.516 1 97.88 210 GLN A C 1
ATOM 1691 O O . GLN A 1 210 ? -10.984 -22.656 -28.953 1 97.88 210 GLN A O 1
ATOM 1696 N N . GLU A 1 211 ? -9.516 -24.312 -29.297 1 97.31 211 GLU A N 1
ATOM 1697 C CA . GLU A 1 211 ? -9.695 -24.328 -30.75 1 97.31 211 GLU A CA 1
ATOM 1698 C C . GLU A 1 211 ? -11.141 -24.641 -31.109 1 97.31 211 GLU A C 1
ATOM 1700 O O . GLU A 1 211 ? -11.703 -24.016 -32.031 1 97.31 211 GLU A O 1
ATOM 1705 N N . ARG A 1 212 ? -11.695 -25.562 -30.453 1 96.81 212 ARG A N 1
ATOM 1706 C CA . ARG A 1 212 ? -13.078 -25.938 -30.703 1 96.81 212 ARG A CA 1
ATOM 1707 C C . ARG A 1 212 ? -14.031 -24.797 -30.359 1 96.81 212 ARG A C 1
ATOM 1709 O O . ARG A 1 212 ? -14.938 -24.484 -31.141 1 96.81 212 ARG A O 1
ATOM 1716 N N . VAL A 1 213 ? -13.797 -24.156 -29.25 1 96.62 213 VAL A N 1
ATOM 1717 C CA . VAL A 1 213 ? -14.633 -23.047 -28.797 1 96.62 213 VAL A CA 1
ATOM 1718 C C . VAL A 1 213 ? -14.594 -21.922 -29.828 1 96.62 213 VAL A C 1
ATOM 1720 O O . VAL A 1 213 ? -15.617 -21.312 -30.141 1 96.62 213 VAL A O 1
ATOM 1723 N N . GLU A 1 214 ? -13.469 -21.641 -30.359 1 95.06 214 GLU A N 1
ATOM 1724 C CA . GLU A 1 214 ? -13.297 -20.578 -31.328 1 95.06 214 GLU A CA 1
ATOM 1725 C C . GLU A 1 214 ? -13.859 -20.969 -32.688 1 95.06 214 GLU A C 1
ATOM 1727 O O . GLU A 1 214 ? -14.57 -20.172 -33.344 1 95.06 214 GLU A O 1
ATOM 1732 N N . SER A 1 215 ? -13.586 -22.156 -33.125 1 95.69 215 SER A N 1
ATOM 1733 C CA . SER A 1 215 ? -14.023 -22.594 -34.438 1 95.69 215 SER A CA 1
ATOM 1734 C C . SER A 1 215 ? -15.539 -22.75 -34.5 1 95.69 215 SER A C 1
ATOM 1736 O O . SER A 1 215 ? -16.156 -22.406 -35.5 1 95.69 215 SER A O 1
ATOM 1738 N N . GLU A 1 216 ? -16.125 -23.219 -33.406 1 94.62 216 GLU A N 1
ATOM 1739 C CA . GLU A 1 216 ? -17.562 -23.422 -33.344 1 94.62 216 GLU A CA 1
ATOM 1740 C C . GLU A 1 216 ? -18.266 -22.203 -32.75 1 94.62 216 GLU A C 1
ATOM 1742 O O . GLU A 1 216 ? -19.484 -22.219 -32.531 1 94.62 216 GLU A O 1
ATOM 1747 N N . GLU A 1 217 ? -17.531 -21.156 -32.375 1 93.31 217 GLU A N 1
ATOM 1748 C CA . GLU A 1 217 ? -18.031 -19.906 -31.844 1 93.31 217 GLU A CA 1
ATOM 1749 C C . GLU A 1 217 ? -18.906 -20.141 -30.609 1 93.31 217 GLU A C 1
ATOM 1751 O O . GLU A 1 217 ? -20 -19.578 -30.516 1 93.31 217 GLU A O 1
ATOM 1756 N N . LEU A 1 218 ? -18.438 -21.031 -29.797 1 92.5 218 LEU A N 1
ATOM 1757 C CA . LEU A 1 218 ? -19.219 -21.375 -28.625 1 92.5 218 LEU A CA 1
ATOM 1758 C C . LEU A 1 218 ? -19.297 -20.203 -27.656 1 92.5 218 LEU A C 1
ATOM 1760 O O . LEU A 1 218 ? -20.203 -20.141 -26.812 1 92.5 218 LEU A O 1
ATOM 1764 N N . HIS A 1 219 ? -18.406 -19.297 -27.719 1 91 219 HIS A N 1
ATOM 1765 C CA . HIS A 1 219 ? -18.391 -18.125 -26.859 1 91 219 HIS A CA 1
ATOM 1766 C C . HIS A 1 219 ? -19.422 -17.094 -27.297 1 91 219 HIS A C 1
ATOM 1768 O O . HIS A 1 219 ? -19.844 -16.25 -26.5 1 91 219 HIS A O 1
ATOM 1774 N N . ARG A 1 220 ? -19.859 -17.188 -28.484 1 89.19 220 ARG A N 1
ATOM 1775 C CA . ARG A 1 220 ? -20.797 -16.203 -29.031 1 89.19 220 ARG A CA 1
ATOM 1776 C C . ARG A 1 220 ? -22.219 -16.719 -28.984 1 89.19 220 ARG A C 1
ATOM 1778 O O . ARG A 1 220 ? -23.172 -15.938 -29.031 1 89.19 220 ARG A O 1
ATOM 1785 N N . ARG A 1 221 ? -22.375 -18 -28.922 1 88.69 221 ARG A N 1
ATOM 1786 C CA . ARG A 1 221 ? -23.703 -18.625 -28.938 1 88.69 221 ARG A CA 1
ATOM 1787 C C . ARG A 1 221 ? -24.328 -18.594 -27.547 1 88.69 221 ARG A C 1
ATOM 1789 O O . ARG A 1 221 ? -24.672 -19.641 -26.984 1 88.69 221 ARG A O 1
ATOM 1796 N N . ILE A 1 222 ? -24.594 -17.5 -27.109 1 86.56 222 ILE A N 1
ATOM 1797 C CA . ILE A 1 222 ? -25.031 -17.312 -25.719 1 86.56 222 ILE A CA 1
ATOM 1798 C C . ILE A 1 222 ? -26.391 -17.969 -25.516 1 86.56 222 ILE A C 1
ATOM 1800 O O . ILE A 1 222 ? -26.609 -18.625 -24.5 1 86.56 222 ILE A O 1
ATOM 1804 N N . LYS A 1 223 ? -27.281 -17.875 -26.406 1 88 223 LYS A N 1
ATOM 1805 C CA . LYS A 1 223 ? -28.656 -18.375 -26.281 1 88 223 LYS A CA 1
ATOM 1806 C C . LYS A 1 223 ? -28.672 -19.891 -26.266 1 88 223 LYS A C 1
ATOM 1808 O O . LYS A 1 223 ? -29.641 -20.5 -25.797 1 88 223 LYS A O 1
ATOM 1813 N N . ALA A 1 224 ? -27.625 -20.469 -26.781 1 90.12 224 ALA A N 1
ATOM 1814 C CA . ALA A 1 224 ? -27.578 -21.922 -26.875 1 90.12 224 ALA A CA 1
ATOM 1815 C C . ALA A 1 224 ? -27.281 -22.562 -25.516 1 90.12 224 ALA A C 1
ATOM 1817 O O . ALA A 1 224 ? -27.422 -23.766 -25.344 1 90.12 224 ALA A O 1
ATOM 1818 N N . TRP A 1 225 ? -26.875 -21.797 -24.594 1 92.62 225 TRP A N 1
ATOM 1819 C CA . TRP A 1 225 ? -26.5 -22.312 -23.281 1 92.62 225 TRP A CA 1
ATOM 1820 C C . TRP A 1 225 ? -27.609 -22.078 -22.266 1 92.62 225 TRP A C 1
ATOM 1822 O O . TRP A 1 225 ? -28.156 -20.969 -22.172 1 92.62 225 TRP A O 1
ATOM 1832 N N . THR A 1 226 ? -28 -23.078 -21.547 1 89.25 226 THR A N 1
ATOM 1833 C CA . THR A 1 226 ? -29.031 -23 -20.531 1 89.25 226 THR A CA 1
ATOM 1834 C C . THR A 1 226 ? -28.484 -23.328 -19.141 1 89.25 226 THR A C 1
ATOM 1836 O O . THR A 1 226 ? -27.672 -24.266 -19 1 89.25 226 THR A O 1
ATOM 1839 N N . PRO A 1 227 ? -28.875 -22.594 -18.188 1 88.38 227 PRO A N 1
ATOM 1840 C CA . PRO A 1 227 ? -28.406 -22.875 -16.844 1 88.38 227 PRO A CA 1
ATOM 1841 C C . PRO A 1 227 ? -28.781 -24.281 -16.359 1 88.38 227 PRO A C 1
ATOM 1843 O O . PRO A 1 227 ? -29.859 -24.766 -16.672 1 88.38 227 PRO A O 1
ATOM 1846 N N . MET A 1 228 ? -27.766 -24.844 -15.75 1 81.56 228 MET A N 1
ATOM 1847 C CA . MET A 1 228 ? -27.984 -26.188 -15.227 1 81.56 228 MET A CA 1
ATOM 1848 C C . MET A 1 228 ? -28.984 -26.172 -14.078 1 81.56 228 MET A C 1
ATOM 1850 O O . MET A 1 228 ? -28.891 -25.328 -13.18 1 81.56 228 MET A O 1
ATOM 1854 N N . ASN A 1 229 ? -30.062 -26.844 -14.258 1 68.38 229 ASN A N 1
ATOM 1855 C CA . ASN A 1 229 ? -31.047 -26.984 -13.195 1 68.38 229 ASN A CA 1
ATOM 1856 C C . ASN A 1 229 ? -30.688 -28.109 -12.242 1 68.38 229 ASN A C 1
ATOM 1858 O O . ASN A 1 229 ? -29.922 -29.016 -12.594 1 68.38 229 ASN A O 1
ATOM 1862 N N . ALA A 1 230 ? -30.984 -28 -10.898 1 58.5 230 ALA A N 1
ATOM 1863 C CA . ALA A 1 230 ? -30.766 -29 -9.867 1 58.5 230 ALA A CA 1
ATOM 1864 C C . ALA A 1 230 ? -31.141 -30.391 -10.359 1 58.5 230 ALA A C 1
ATOM 1866 O O . ALA A 1 230 ? -30.547 -31.391 -9.945 1 58.5 230 ALA A O 1
ATOM 1867 N N . THR A 1 231 ? -32.125 -30.359 -11.25 1 56.28 231 THR A N 1
ATOM 1868 C CA . THR A 1 231 ? -32.688 -31.641 -11.68 1 56.28 231 THR A CA 1
ATOM 1869 C C . THR A 1 231 ? -31.875 -32.219 -12.844 1 56.28 231 THR A C 1
ATOM 1871 O O . THR A 1 231 ? -32.062 -33.375 -13.195 1 56.28 231 THR A O 1
ATOM 1874 N N . ASP A 1 232 ? -31.016 -31.406 -13.367 1 60.53 232 ASP A N 1
ATOM 1875 C CA . ASP A 1 232 ? -30.281 -31.875 -14.539 1 60.53 232 ASP A CA 1
ATOM 1876 C C . ASP A 1 232 ? -29.219 -32.906 -14.156 1 60.53 232 ASP A C 1
ATOM 1878 O O . ASP A 1 232 ? -28.5 -32.719 -13.172 1 60.53 232 ASP A O 1
ATOM 1882 N N . THR A 1 233 ? -29.453 -34.125 -14.508 1 62.22 233 THR A N 1
ATOM 1883 C CA . THR A 1 233 ? -28.453 -35.156 -14.289 1 62.22 233 THR A CA 1
ATOM 1884 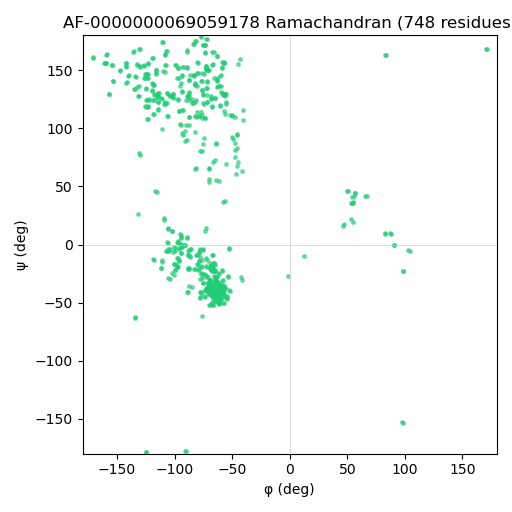C C . THR A 1 233 ? -27.203 -34.875 -15.117 1 62.22 233 THR A C 1
ATOM 1886 O O . THR A 1 233 ? -27.25 -34.906 -16.344 1 62.22 233 THR A O 1
ATOM 1889 N N . LEU A 1 234 ? -26.359 -34.156 -14.648 1 76.38 234 LEU A N 1
ATOM 1890 C CA . LEU A 1 234 ? -25.094 -33.969 -15.328 1 76.38 234 LEU A CA 1
ATOM 1891 C C . LEU A 1 234 ? -24.219 -35.188 -15.195 1 76.38 234 LEU A C 1
ATOM 1893 O O . LEU A 1 234 ? -23.938 -35.656 -14.086 1 76.38 234 LEU A O 1
ATOM 1897 N N . ASP A 1 235 ? -24.078 -35.906 -16.375 1 83.44 235 ASP A N 1
ATOM 1898 C CA . ASP A 1 235 ? -23.156 -37.031 -16.406 1 83.44 235 ASP A CA 1
ATOM 1899 C C . ASP A 1 235 ? -21.703 -36.562 -16.328 1 83.44 235 ASP A C 1
ATOM 1901 O O . ASP A 1 235 ? -20.953 -36.688 -17.297 1 83.44 235 ASP A O 1
ATOM 1905 N N . PHE A 1 236 ? -21.391 -36 -15.234 1 91.56 236 PHE A N 1
ATOM 1906 C CA . PHE A 1 236 ? -20.031 -35.531 -15.008 1 91.56 236 PHE A CA 1
ATOM 1907 C C . PHE A 1 236 ? -19.219 -36.594 -14.273 1 91.56 236 PHE A C 1
ATOM 1909 O O . PHE A 1 236 ? -19.703 -37.219 -13.344 1 91.56 236 PHE A O 1
ATOM 1916 N N . PRO A 1 237 ? -18.062 -36.75 -14.672 1 92.94 237 PRO A N 1
ATOM 1917 C CA . PRO A 1 237 ? -17.25 -37.812 -14.07 1 92.94 237 PRO A CA 1
ATOM 1918 C C . PRO A 1 237 ? -16.953 -37.562 -12.594 1 92.94 237 PRO A C 1
ATOM 1920 O O . PRO A 1 237 ? -16.75 -36.406 -12.188 1 92.94 237 PRO A O 1
ATOM 1923 N N . LEU A 1 238 ? -16.938 -38.625 -11.859 1 93.81 238 LEU A N 1
ATOM 1924 C CA . LEU A 1 238 ? -16.422 -38.594 -10.492 1 93.81 238 LEU A CA 1
ATOM 1925 C C . LEU A 1 238 ? -14.906 -38.531 -10.477 1 93.81 238 LEU A C 1
ATOM 1927 O O . LEU A 1 238 ? -14.234 -39.312 -11.156 1 93.81 238 LEU A O 1
ATOM 1931 N N . LEU A 1 239 ? -14.43 -37.594 -9.75 1 95 239 LEU A N 1
ATOM 1932 C CA . LEU A 1 239 ? -12.984 -37.375 -9.719 1 95 239 LEU A CA 1
ATOM 1933 C C . LEU A 1 239 ? -12.438 -37.594 -8.305 1 95 239 LEU A C 1
ATOM 1935 O O . LEU A 1 239 ? -12.906 -36.938 -7.359 1 95 239 LEU A O 1
ATOM 1939 N N . SER A 1 240 ? -11.484 -38.469 -8.164 1 94.06 240 SER A N 1
ATOM 1940 C CA . SER A 1 240 ? -10.789 -38.625 -6.891 1 94.06 240 SER A CA 1
ATOM 1941 C C . SER A 1 240 ? -9.836 -37.469 -6.637 1 94.06 240 SER A C 1
ATOM 1943 O O . SER A 1 240 ? -9.516 -36.688 -7.555 1 94.06 240 SER A O 1
ATOM 1945 N N . GLU A 1 241 ? -9.398 -37.344 -5.453 1 92.19 241 GLU A N 1
ATOM 1946 C CA . GLU A 1 241 ? -8.438 -36.281 -5.121 1 92.19 241 GLU A CA 1
ATOM 1947 C C . GLU A 1 241 ? -7.129 -36.469 -5.891 1 92.19 241 GLU A C 1
ATOM 1949 O O . GLU A 1 241 ? -6.492 -35.5 -6.285 1 92.19 241 GLU A O 1
ATOM 1954 N N . GLU A 1 242 ? -6.789 -37.688 -6.07 1 92.19 242 GLU A N 1
ATOM 1955 C CA . GLU A 1 242 ? -5.574 -37.969 -6.824 1 92.19 242 GLU A CA 1
ATOM 1956 C C . GLU A 1 242 ? -5.719 -37.562 -8.289 1 92.19 242 GLU A C 1
ATOM 1958 O O . GLU A 1 242 ? -4.777 -37.031 -8.883 1 92.19 242 GLU A O 1
ATOM 1963 N N . GLU A 1 243 ? -6.855 -37.844 -8.789 1 94.06 243 GLU A N 1
ATOM 1964 C CA . GLU A 1 243 ? -7.113 -37.438 -10.164 1 94.06 243 GLU A CA 1
ATOM 1965 C C . GLU A 1 243 ? -7.094 -35.906 -10.32 1 94.06 243 GLU A C 1
ATOM 1967 O O . GLU A 1 243 ? -6.566 -35.406 -11.305 1 94.06 243 GLU A O 1
ATOM 1972 N N . LEU A 1 244 ? -7.691 -35.281 -9.344 1 95.62 244 LEU A N 1
ATOM 1973 C CA . LEU A 1 244 ? -7.699 -33.812 -9.367 1 95.62 244 LEU A CA 1
ATOM 1974 C C . LEU A 1 244 ? -6.281 -33.281 -9.266 1 95.62 244 LEU A C 1
ATOM 1976 O O . LEU A 1 244 ? -5.93 -32.312 -9.969 1 95.62 244 LEU A O 1
ATOM 1980 N N . LEU A 1 245 ? -5.477 -33.875 -8.438 1 92.81 245 LEU A N 1
ATOM 1981 C CA . LEU A 1 245 ? -4.086 -33.469 -8.305 1 92.81 245 LEU A CA 1
ATOM 1982 C C . LEU A 1 245 ? -3.324 -33.656 -9.609 1 92.81 245 LEU A C 1
ATOM 1984 O O . LEU A 1 245 ? -2.467 -32.844 -9.969 1 92.81 245 LEU A O 1
ATOM 1988 N N . ASN A 1 246 ? -3.656 -34.75 -10.258 1 92.56 246 ASN A N 1
ATOM 1989 C CA . ASN A 1 246 ? -3.031 -35.031 -11.539 1 92.56 246 ASN A CA 1
ATOM 1990 C C . ASN A 1 246 ? -3.422 -34.031 -12.602 1 92.56 246 ASN A C 1
ATOM 1992 O O . ASN A 1 246 ? -2.6 -33.656 -13.445 1 92.56 246 ASN A O 1
ATOM 1996 N N . LEU A 1 247 ? -4.652 -33.562 -12.578 1 94.88 247 LEU A N 1
ATOM 1997 C CA . LEU A 1 247 ? -5.141 -32.594 -13.547 1 94.88 247 LEU A CA 1
ATOM 1998 C C . LEU A 1 247 ? -4.559 -31.203 -13.273 1 94.88 247 LEU A C 1
ATOM 2000 O O . LEU A 1 247 ? -4.203 -30.484 -14.211 1 94.88 247 LEU A O 1
ATOM 2004 N N . THR A 1 248 ? -4.453 -30.844 -12.023 1 94.88 248 THR A N 1
ATOM 2005 C CA . THR A 1 248 ? -4.004 -29.5 -11.656 1 94.88 248 THR A CA 1
ATOM 2006 C C . THR A 1 248 ? -2.48 -29.422 -11.68 1 94.88 248 THR A C 1
ATOM 2008 O O . THR A 1 248 ? -1.915 -28.328 -11.711 1 94.88 248 THR A O 1
ATOM 2011 N N . VAL A 1 249 ? -1.812 -30.531 -11.594 1 91.56 249 VAL A N 1
ATOM 2012 C CA . VAL A 1 249 ? -0.356 -30.625 -11.523 1 91.56 249 VAL A CA 1
ATOM 2013 C C . VAL A 1 249 ? 0.156 -29.766 -10.367 1 91.56 249 VAL A C 1
ATOM 2015 O O . VAL A 1 249 ? 1.071 -28.953 -10.547 1 91.56 249 VAL A O 1
ATOM 2018 N N . GLY A 1 250 ? -0.569 -29.688 -9.266 1 86.44 250 GLY A N 1
ATOM 2019 C CA . GLY A 1 250 ? -0.178 -28.938 -8.094 1 86.44 250 GLY A CA 1
ATOM 2020 C C . GLY A 1 250 ? -1.276 -28.828 -7.051 1 86.44 250 GLY A C 1
ATOM 2021 O O . GLY A 1 250 ? -2.441 -29.109 -7.34 1 86.44 250 GLY A O 1
ATOM 2022 N N . VAL A 1 251 ? -0.908 -28.375 -5.883 1 87.25 251 VAL A N 1
ATOM 2023 C CA . VAL A 1 251 ? -1.838 -28.375 -4.758 1 87.25 251 VAL A CA 1
ATOM 2024 C C . VAL A 1 251 ? -2.477 -26.984 -4.625 1 87.25 251 VAL A C 1
ATOM 2026 O O . VAL A 1 251 ? -3.531 -26.844 -4 1 87.25 251 VAL A O 1
ATOM 2029 N N . TYR A 1 252 ? -1.906 -26.078 -5.164 1 89.5 252 TYR A N 1
ATOM 2030 C CA . TYR A 1 252 ? -2.334 -24.703 -4.945 1 89.5 252 TYR A CA 1
ATOM 2031 C C . TYR A 1 252 ? -3.734 -24.469 -5.504 1 89.5 252 TYR A C 1
ATOM 2033 O O . TYR A 1 252 ? -4.598 -23.906 -4.82 1 89.5 252 TYR A O 1
ATOM 2041 N N . GLN A 1 253 ? -3.99 -24.875 -6.723 1 93.38 253 GLN A N 1
ATOM 2042 C CA . GLN A 1 253 ? -5.285 -24.672 -7.363 1 93.38 253 GLN A CA 1
ATOM 2043 C C . GLN A 1 253 ? -6.398 -25.391 -6.594 1 93.38 253 GLN A C 1
ATOM 2045 O O . GLN A 1 253 ? -7.523 -24.891 -6.52 1 93.38 253 GLN A O 1
ATOM 2050 N N . LEU A 1 254 ? -6.023 -26.469 -6.047 1 92.81 254 LEU A N 1
ATOM 2051 C CA . LEU A 1 254 ? -7.023 -27.234 -5.305 1 92.81 254 LEU A CA 1
ATOM 2052 C C . LEU A 1 254 ? -7.367 -26.531 -3.988 1 92.81 254 LEU A C 1
ATOM 2054 O O . LEU A 1 254 ? -8.516 -26.562 -3.547 1 92.81 254 LEU A O 1
ATOM 2058 N N . LYS A 1 255 ? -6.352 -25.984 -3.422 1 91.19 255 LYS A N 1
ATOM 2059 C CA . LYS A 1 255 ? -6.598 -25.203 -2.215 1 91.19 255 LYS A CA 1
ATOM 2060 C C . LYS A 1 255 ? -7.555 -24.047 -2.494 1 91.19 255 LYS A C 1
ATOM 2062 O O . LYS A 1 255 ? -8.484 -23.797 -1.721 1 91.19 255 LYS A O 1
ATOM 2067 N N . LEU A 1 256 ? -7.395 -23.422 -3.543 1 92.69 256 LEU A N 1
ATOM 2068 C CA . LEU A 1 256 ? -8.242 -22.297 -3.928 1 92.69 256 LEU A CA 1
ATOM 2069 C C . LEU A 1 256 ? -9.641 -22.781 -4.309 1 92.69 256 LEU A C 1
ATOM 2071 O O . LEU A 1 256 ? -10.625 -22.062 -4.102 1 92.69 256 LEU A O 1
ATOM 2075 N N . ALA A 1 257 ? -9.648 -23.969 -4.887 1 93.06 257 ALA A N 1
ATOM 2076 C CA . ALA A 1 257 ? -10.914 -24.531 -5.352 1 93.06 257 ALA A CA 1
ATOM 2077 C C . ALA A 1 257 ? -11.922 -24.625 -4.207 1 93.06 257 ALA A C 1
ATOM 2079 O O . ALA A 1 257 ? -13.109 -24.359 -4.395 1 93.06 257 ALA A O 1
ATOM 2080 N N . LYS A 1 258 ? -11.43 -24.938 -3.082 1 89.44 258 LYS A N 1
ATOM 2081 C CA . LYS A 1 258 ? -12.297 -25.047 -1.917 1 89.44 258 LYS A CA 1
ATOM 2082 C C . LYS A 1 258 ? -12.93 -23.703 -1.564 1 89.44 258 LYS A C 1
ATOM 2084 O O . LYS A 1 258 ? -14.125 -23.641 -1.276 1 89.44 258 LYS A O 1
ATOM 2089 N N . SER A 1 259 ? -12.172 -22.703 -1.628 1 90.12 259 SER A N 1
ATOM 2090 C CA . SER A 1 259 ? -12.664 -21.359 -1.317 1 90.12 259 SER A CA 1
ATOM 2091 C C . SER A 1 259 ? -13.633 -20.859 -2.387 1 90.12 259 SER A C 1
ATOM 2093 O O . SER A 1 259 ? -14.656 -20.266 -2.068 1 90.12 259 SER A O 1
ATOM 2095 N N . TYR A 1 260 ? -13.336 -21.125 -3.637 1 90.94 260 TYR A N 1
ATOM 2096 C CA . TYR A 1 260 ? -14.242 -20.766 -4.727 1 90.94 260 TYR A CA 1
ATOM 2097 C C . TYR A 1 260 ? -15.586 -21.469 -4.57 1 90.94 260 TYR A C 1
ATOM 2099 O O . TYR A 1 260 ? -16.641 -20.859 -4.754 1 90.94 260 TYR A O 1
ATOM 2107 N N . THR A 1 261 ? -15.484 -22.688 -4.289 1 88.56 261 THR A N 1
ATOM 2108 C CA . THR A 1 261 ? -16.703 -23.484 -4.145 1 88.56 261 THR A CA 1
ATOM 2109 C C . THR A 1 261 ? -17.547 -22.984 -2.973 1 88.56 261 THR A C 1
ATOM 2111 O O . THR A 1 261 ? -18.766 -22.922 -3.062 1 88.56 261 THR A O 1
ATOM 2114 N N . ALA A 1 262 ? -16.875 -22.672 -1.896 1 86.88 262 ALA A N 1
ATOM 2115 C CA . ALA A 1 262 ? -17.578 -22.125 -0.74 1 86.88 262 ALA A CA 1
ATOM 2116 C C . ALA A 1 262 ? -18.328 -20.844 -1.104 1 86.88 262 ALA A C 1
ATOM 2118 O O . ALA A 1 262 ? -19.469 -20.641 -0.665 1 86.88 262 ALA A O 1
ATOM 2119 N N . GLU A 1 263 ? -17.719 -20.062 -1.824 1 85.75 263 GLU A N 1
ATOM 2120 C CA . GLU A 1 263 ? -18.375 -18.844 -2.27 1 85.75 263 GLU A CA 1
ATOM 2121 C C . GLU A 1 263 ? -19.594 -19.141 -3.135 1 85.75 263 GLU A C 1
ATOM 2123 O O . GLU A 1 263 ? -20.625 -18.5 -3 1 85.75 263 GLU A O 1
ATOM 2128 N N . HIS A 1 264 ? -19.453 -20.047 -3.971 1 82.88 264 HIS A N 1
ATOM 2129 C CA . HIS A 1 264 ? -20.547 -20.453 -4.852 1 82.88 264 HIS A CA 1
ATOM 2130 C C . HIS A 1 264 ? -21.734 -20.969 -4.055 1 82.88 264 HIS A C 1
ATOM 2132 O O . HIS A 1 264 ? -22.891 -20.641 -4.359 1 82.88 264 HIS A O 1
ATOM 2138 N N . LYS A 1 265 ? -21.469 -21.625 -3.07 1 80.31 265 LYS A N 1
ATOM 2139 C CA . LYS A 1 265 ? -22.531 -22.25 -2.289 1 80.31 265 LYS A CA 1
ATOM 2140 C C . LYS A 1 265 ? -23.234 -21.234 -1.392 1 80.31 265 LYS A C 1
ATOM 2142 O O . LYS A 1 265 ? -24.422 -21.344 -1.125 1 80.31 265 LYS A O 1
ATOM 2147 N N . ASN A 1 266 ? -22.438 -20.234 -0.712 1 72.5 266 ASN A N 1
ATOM 2148 C CA . ASN A 1 266 ? -22.984 -19.281 0.255 1 72.5 266 ASN A CA 1
ATOM 2149 C C . ASN A 1 266 ? -23.75 -18.156 -0.432 1 72.5 266 ASN A C 1
ATOM 2151 O O . ASN A 1 266 ? -24.672 -17.594 0.146 1 72.5 266 ASN A O 1
ATOM 2155 N N . ASP A 1 267 ? -22.906 -17.391 -1.31 1 59.03 267 ASP A N 1
ATOM 2156 C CA . ASP A 1 267 ? -23.391 -16.094 -1.75 1 59.03 267 ASP A CA 1
ATOM 2157 C C . ASP A 1 267 ? -23.719 -16.109 -3.238 1 59.03 267 ASP A C 1
ATOM 2159 O O . ASP A 1 267 ? -22.859 -16.375 -4.074 1 59.03 267 ASP A O 1
ATOM 2163 N N . ASP A 1 268 ? -24.719 -16.219 -3.654 1 55.16 268 ASP A N 1
ATOM 2164 C CA . ASP A 1 268 ? -25.031 -16 -5.066 1 55.16 268 ASP A CA 1
ATOM 2165 C C . ASP A 1 268 ? -23.75 -15.898 -5.902 1 55.16 268 ASP A C 1
ATOM 2167 O O . ASP A 1 268 ? -23.766 -15.328 -6.996 1 55.16 268 ASP A O 1
ATOM 2171 N N . GLY A 1 269 ? -22.562 -15.805 -5.371 1 55.59 269 GLY A N 1
ATOM 2172 C CA . GLY A 1 269 ? -21.328 -15.828 -6.129 1 55.59 269 GLY A CA 1
ATOM 2173 C C . GLY A 1 269 ? -21.188 -17.047 -7.012 1 55.59 269 GLY A C 1
ATOM 2174 O O . GLY A 1 269 ? -21.266 -18.188 -6.523 1 55.59 269 GLY A O 1
ATOM 2175 N N . ASP A 1 270 ? -22.078 -17.141 -8.172 1 60.22 270 ASP A N 1
ATOM 2176 C CA . ASP A 1 270 ? -22.719 -18.297 -8.812 1 60.22 270 ASP A CA 1
ATOM 2177 C C . ASP A 1 270 ? -21.859 -18.828 -9.953 1 60.22 270 ASP A C 1
ATOM 2179 O O . ASP A 1 270 ? -21.312 -18.062 -10.75 1 60.22 270 ASP A O 1
ATOM 2183 N N . TYR A 1 271 ? -21.062 -19.875 -9.383 1 78.06 271 TYR A N 1
ATOM 2184 C CA . TYR A 1 271 ? -20.891 -20.641 -10.609 1 78.06 271 TYR A CA 1
ATOM 2185 C C . TYR A 1 271 ? -22.188 -20.672 -11.414 1 78.06 271 TYR A C 1
ATOM 2187 O O . TYR A 1 271 ? -23.25 -20.953 -10.883 1 78.06 271 TYR A O 1
ATOM 2195 N N . ASN A 1 272 ? -22.125 -19.953 -12.414 1 86.81 272 ASN A N 1
ATOM 2196 C CA . ASN A 1 272 ? -23.219 -20.219 -13.352 1 86.81 272 ASN A CA 1
ATOM 2197 C C . ASN A 1 272 ? -22.844 -21.281 -14.375 1 86.81 272 ASN A C 1
ATOM 2199 O O . ASN A 1 272 ? -22.156 -20.984 -15.352 1 86.81 272 ASN A O 1
ATOM 2203 N N . ILE A 1 273 ? -23.297 -22.516 -14.039 1 90.25 273 ILE A N 1
ATOM 2204 C CA . ILE A 1 273 ? -22.984 -23.641 -14.922 1 90.25 273 ILE A CA 1
ATOM 2205 C C . ILE A 1 273 ? -24.062 -23.766 -15.992 1 90.25 273 ILE A C 1
ATOM 2207 O O . ILE A 1 273 ? -25.25 -23.828 -15.68 1 90.25 273 ILE A O 1
ATOM 2211 N N . MET A 1 274 ? -23.641 -23.797 -17.172 1 91.88 274 MET A N 1
ATOM 2212 C CA . MET A 1 274 ? -24.562 -23.859 -18.297 1 91.88 274 MET A CA 1
ATOM 2213 C C . MET A 1 274 ? -24.281 -25.062 -19.172 1 91.88 274 MET A C 1
ATOM 2215 O O . MET A 1 274 ? -23.125 -25.484 -19.297 1 91.88 274 MET A O 1
ATOM 2219 N N . VAL A 1 275 ? -25.344 -25.625 -19.672 1 89.75 275 VAL A N 1
ATOM 2220 C CA . VAL A 1 275 ? -25.219 -26.797 -20.531 1 89.75 275 VAL A CA 1
ATOM 2221 C C . VAL A 1 275 ? -25.875 -26.516 -21.875 1 89.75 275 VAL A C 1
ATOM 2223 O O . VAL A 1 275 ? -26.625 -25.562 -22.031 1 89.75 275 VAL A O 1
ATOM 2226 N N . ASN A 1 276 ? -25.438 -27.219 -22.812 1 88.38 276 ASN A N 1
ATOM 2227 C CA . ASN A 1 276 ? -25.969 -27.156 -24.172 1 88.38 276 ASN A CA 1
ATOM 2228 C C . ASN A 1 276 ? -26.406 -28.531 -24.656 1 88.38 276 ASN A C 1
ATOM 2230 O O . ASN A 1 276 ? -25.594 -29.453 -24.766 1 88.38 276 ASN A O 1
ATOM 2234 N N . ASN A 1 277 ? -27.641 -28.656 -25.078 1 85.62 277 ASN A N 1
ATOM 2235 C CA . ASN A 1 277 ? -28.219 -29.938 -25.469 1 85.62 277 ASN A CA 1
ATOM 2236 C C . ASN A 1 277 ? -27.609 -30.469 -26.766 1 85.62 277 ASN A C 1
ATOM 2238 O O . ASN A 1 277 ? -27.516 -31.672 -26.969 1 85.62 277 ASN A O 1
ATOM 2242 N N . ASP A 1 278 ? -27.219 -29.578 -27.609 1 88.94 278 ASP A N 1
ATOM 2243 C CA . ASP A 1 278 ? -26.641 -29.969 -28.891 1 88.94 278 ASP A CA 1
ATOM 2244 C C . ASP A 1 278 ? -25.203 -30.469 -28.703 1 88.94 278 ASP A C 1
ATOM 2246 O O . ASP A 1 278 ? -24.688 -31.219 -29.547 1 88.94 278 ASP A O 1
ATOM 2250 N N . ILE A 1 279 ? -24.562 -30.016 -27.656 1 91 279 ILE A N 1
ATOM 2251 C CA . ILE A 1 279 ? -23.188 -30.422 -27.375 1 91 279 ILE A CA 1
ATOM 2252 C C . ILE A 1 279 ? -23.062 -30.891 -25.922 1 91 279 ILE A C 1
ATOM 2254 O O . ILE A 1 279 ? -22.422 -30.219 -25.109 1 91 279 ILE A O 1
ATOM 2258 N N . PRO A 1 280 ? -23.5 -32.062 -25.609 1 88.94 280 PRO A N 1
ATOM 2259 C CA . PRO A 1 280 ? -23.609 -32.531 -24.219 1 88.94 280 PRO A CA 1
ATOM 2260 C C . PRO A 1 280 ? -22.266 -32.812 -23.578 1 88.94 280 PRO A C 1
ATOM 2262 O O . PRO A 1 280 ? -22.156 -32.969 -22.359 1 88.94 280 PRO A O 1
ATOM 2265 N N . ASP A 1 281 ? -21.219 -32.875 -24.375 1 92.81 281 ASP A N 1
ATOM 2266 C CA . ASP A 1 281 ? -19.906 -33.219 -23.844 1 92.81 281 ASP A CA 1
ATOM 2267 C C . ASP A 1 281 ? -19.172 -31.984 -23.344 1 92.81 281 ASP A C 1
ATOM 2269 O O . ASP A 1 281 ? -18.078 -32.094 -22.781 1 92.81 281 ASP A O 1
ATOM 2273 N N . VAL A 1 282 ? -19.781 -30.781 -23.547 1 94.88 282 VAL A N 1
ATOM 2274 C CA . VAL A 1 282 ? -19.094 -29.547 -23.141 1 94.88 282 VAL A CA 1
ATOM 2275 C C . VAL A 1 282 ? -19.984 -28.75 -22.203 1 94.88 282 VAL A C 1
ATOM 2277 O O . VAL A 1 282 ? -21.172 -28.594 -22.453 1 94.88 282 VAL A O 1
ATOM 2280 N N . LEU A 1 283 ? -19.328 -28.297 -21.141 1 93.62 283 LEU A N 1
ATOM 2281 C CA . LEU A 1 283 ? -19.984 -27.406 -20.203 1 93.62 283 LEU A CA 1
ATOM 2282 C C . LEU A 1 283 ? -19.406 -26 -20.297 1 93.62 283 LEU A C 1
ATOM 2284 O O . LEU A 1 283 ? -18.234 -25.828 -20.625 1 93.62 283 LEU A O 1
ATOM 2288 N N . ARG A 1 284 ? -20.266 -25.031 -20.016 1 95.38 284 ARG A N 1
ATOM 2289 C CA . ARG A 1 284 ? -19.859 -23.625 -19.938 1 95.38 284 ARG A CA 1
ATOM 2290 C C . ARG A 1 284 ? -20.125 -23.062 -18.547 1 95.38 284 ARG A C 1
ATOM 2292 O O . ARG A 1 284 ? -21.188 -23.312 -17.969 1 95.38 284 ARG A O 1
ATOM 2299 N N . VAL A 1 285 ? -19.156 -22.422 -18.031 1 94.69 285 VAL A N 1
ATOM 2300 C CA . VAL A 1 285 ? -19.328 -21.891 -16.672 1 94.69 285 VAL A CA 1
ATOM 2301 C C . VAL A 1 285 ? -18.906 -20.422 -16.625 1 94.69 285 VAL A C 1
ATOM 2303 O O . VAL A 1 285 ? -17.906 -20.047 -17.25 1 94.69 285 VAL A O 1
ATOM 2306 N N . ARG A 1 286 ? -19.672 -19.641 -15.984 1 93.31 286 ARG A N 1
ATOM 2307 C CA . ARG A 1 286 ? -19.297 -18.266 -15.625 1 93.31 286 ARG A CA 1
ATOM 2308 C C . ARG A 1 286 ? -18.891 -18.188 -14.164 1 93.31 286 ARG A C 1
ATOM 2310 O O . ARG A 1 286 ? -19.625 -18.609 -13.273 1 93.31 286 ARG A O 1
ATOM 2317 N N . ILE A 1 287 ? -17.703 -17.641 -13.898 1 93.12 287 ILE A N 1
ATOM 2318 C CA . ILE A 1 287 ? -17.172 -17.688 -12.539 1 93.12 287 ILE A CA 1
ATOM 2319 C C . ILE A 1 287 ? -16.625 -16.312 -12.164 1 93.12 287 ILE A C 1
ATOM 2321 O O . ILE A 1 287 ? -16.031 -15.617 -12.992 1 93.12 287 ILE A O 1
ATOM 2325 N N . GLN A 1 288 ? -16.781 -15.953 -10.875 1 91.31 288 GLN A N 1
ATOM 2326 C CA . GLN A 1 288 ? -16.391 -14.648 -10.344 1 91.31 288 GLN A CA 1
ATOM 2327 C C . GLN A 1 288 ? -14.906 -14.609 -10.016 1 91.31 288 GLN A C 1
ATOM 2329 O O . GLN A 1 288 ? -14.367 -15.562 -9.438 1 91.31 288 GLN A O 1
ATOM 2334 N N . SER A 1 289 ? -14.305 -13.508 -10.391 1 90.19 289 SER A N 1
ATOM 2335 C CA . SER A 1 289 ? -12.906 -13.289 -10.031 1 90.19 289 SER A CA 1
ATOM 2336 C C . SER A 1 289 ? -12.727 -13.211 -8.516 1 90.19 289 SER A C 1
ATOM 2338 O O . SER A 1 289 ? -13.555 -12.625 -7.816 1 90.19 289 SER A O 1
ATOM 2340 N N . ARG A 1 290 ? -11.648 -13.781 -8.062 1 88.25 290 ARG A N 1
ATOM 2341 C CA . ARG A 1 290 ? -11.312 -13.742 -6.637 1 88.25 290 ARG A CA 1
ATOM 2342 C C . ARG A 1 290 ? -10.93 -12.336 -6.203 1 88.25 290 ARG A C 1
ATOM 2344 O O . ARG A 1 290 ? -11.203 -11.938 -5.066 1 88.25 290 ARG A O 1
ATOM 2351 N N . HIS A 1 291 ? -10.367 -11.539 -7.059 1 85.56 291 HIS A N 1
ATOM 2352 C CA . HIS A 1 291 ? -9.719 -10.289 -6.664 1 85.56 291 HIS A CA 1
ATOM 2353 C C . HIS A 1 291 ? -10.57 -9.086 -7.043 1 85.56 291 HIS A C 1
ATOM 2355 O O . HIS A 1 291 ? -10.484 -8.031 -6.402 1 85.56 291 HIS A O 1
ATOM 2361 N N . ILE A 1 292 ? -11.344 -9.281 -8.102 1 86.38 292 ILE A N 1
ATOM 2362 C CA . ILE A 1 292 ? -12.062 -8.133 -8.641 1 86.38 292 ILE A CA 1
ATOM 2363 C C . ILE A 1 292 ? -13.562 -8.406 -8.648 1 86.38 292 ILE A C 1
ATOM 2365 O O . ILE A 1 292 ? -14.031 -9.312 -9.336 1 86.38 292 ILE A O 1
ATOM 2369 N N . SER A 1 293 ? -14.297 -7.59 -8.047 1 84.25 293 SER A N 1
ATOM 2370 C CA . SER A 1 293 ? -15.734 -7.797 -7.887 1 84.25 293 SER A CA 1
ATOM 2371 C C . SER A 1 293 ? -16.469 -7.621 -9.211 1 84.25 293 SER A C 1
ATOM 2373 O O . SER A 1 293 ? -17.531 -8.227 -9.43 1 84.25 293 SER A O 1
ATOM 2375 N N . SER A 1 294 ? -15.961 -6.844 -10.086 1 85.38 294 SER A N 1
ATOM 2376 C CA . SER A 1 294 ? -16.656 -6.531 -11.328 1 85.38 294 SER A CA 1
ATOM 2377 C C . SER A 1 294 ? -16.219 -7.457 -12.461 1 85.38 294 SER A C 1
ATOM 2379 O O . SER A 1 294 ? -16.672 -7.312 -13.594 1 85.38 294 SER A O 1
ATOM 2381 N N . LYS A 1 295 ? -15.414 -8.43 -12.203 1 90.31 295 LYS A N 1
ATOM 2382 C CA . LYS A 1 295 ? -14.852 -9.258 -13.266 1 90.31 295 LYS A CA 1
ATOM 2383 C C . LYS A 1 295 ? -15.305 -10.711 -13.125 1 90.31 295 LYS A C 1
ATOM 2385 O O . LYS A 1 295 ? -15.219 -11.289 -12.039 1 90.31 295 LYS A O 1
ATOM 2390 N N . GLN A 1 296 ? -15.797 -11.195 -14.242 1 92.62 296 GLN A N 1
ATOM 2391 C CA . GLN A 1 296 ? -16.156 -12.602 -14.359 1 92.62 296 GLN A CA 1
ATOM 2392 C C . GLN A 1 296 ? -15.492 -13.25 -15.562 1 92.62 296 GLN A C 1
ATOM 2394 O O . GLN A 1 296 ? -15.117 -12.562 -16.516 1 92.62 296 GLN A O 1
ATOM 2399 N N . TYR A 1 297 ? -15.305 -14.523 -15.469 1 94.81 297 TYR A N 1
ATOM 2400 C CA . TYR A 1 297 ? -14.688 -15.266 -16.562 1 94.81 297 TYR A CA 1
ATOM 2401 C C . TYR A 1 297 ? -15.594 -16.391 -17.031 1 94.81 297 TYR A C 1
ATOM 2403 O O . TYR A 1 297 ? -16.312 -17 -16.234 1 94.81 297 TYR A O 1
ATOM 2411 N N . PHE A 1 298 ? -15.484 -16.625 -18.344 1 95.88 298 PHE A N 1
ATOM 2412 C CA . PHE A 1 298 ? -16.109 -17.828 -18.891 1 95.88 298 PHE A CA 1
ATOM 2413 C C . PHE A 1 298 ? -15.086 -18.938 -19.031 1 95.88 298 PHE A C 1
ATOM 2415 O O . PHE A 1 298 ? -13.93 -18.703 -19.375 1 95.88 298 PHE A O 1
ATOM 2422 N N . LEU A 1 299 ? -15.547 -20.109 -18.766 1 97.56 299 LEU A N 1
ATOM 2423 C CA . LEU A 1 299 ? -14.703 -21.281 -19 1 97.56 299 LEU A CA 1
ATOM 2424 C C . LEU A 1 299 ? -15.531 -22.438 -19.531 1 97.56 299 LEU A C 1
ATOM 2426 O O . LEU A 1 299 ? -16.75 -22.438 -19.422 1 97.56 299 LEU A O 1
ATOM 2430 N N . TRP A 1 300 ? -14.906 -23.359 -20.234 1 97.62 300 TRP A N 1
ATOM 2431 C CA . TRP A 1 300 ? -15.508 -24.547 -20.812 1 97.62 300 TRP A CA 1
ATOM 2432 C C . TRP A 1 300 ? -14.773 -25.812 -20.375 1 97.62 300 TRP A C 1
ATOM 2434 O O . TRP A 1 300 ? -13.547 -25.812 -20.25 1 97.62 300 TRP A O 1
ATOM 2444 N N . ILE A 1 301 ? -15.461 -26.875 -20.156 1 97.56 301 ILE A N 1
ATOM 2445 C CA . ILE A 1 301 ? -14.914 -28.188 -19.797 1 97.56 301 ILE A CA 1
ATOM 2446 C C . ILE A 1 301 ? -15.531 -29.266 -20.688 1 97.56 301 ILE A C 1
ATOM 2448 O O . ILE A 1 301 ? -16.75 -29.312 -20.859 1 97.56 301 ILE A O 1
ATOM 2452 N N . GLU A 1 302 ? -14.672 -29.984 -21.25 1 97.06 302 GLU A N 1
ATOM 2453 C CA . GLU A 1 302 ? -15.094 -31.109 -22.078 1 97.06 302 GLU A CA 1
ATOM 2454 C C . GLU A 1 302 ? -14.922 -32.438 -21.328 1 97.06 302 GLU A C 1
ATOM 2456 O O . GLU A 1 302 ? -13.891 -32.656 -20.688 1 97.06 302 GLU A O 1
ATOM 2461 N N . HIS A 1 303 ? -15.953 -33.25 -21.25 1 94.94 303 HIS A N 1
ATOM 2462 C CA . HIS A 1 303 ? -15.906 -34.531 -20.594 1 94.94 303 HIS A CA 1
ATOM 2463 C C . HIS A 1 303 ? -16.562 -35.625 -21.453 1 94.94 303 HIS A C 1
ATOM 2465 O O . HIS A 1 303 ? -17.562 -35.344 -22.125 1 94.94 303 HIS A O 1
ATOM 2471 N N . SER A 1 304 ? -15.859 -36.75 -21.547 1 89.75 304 SER A N 1
ATOM 2472 C CA . SER A 1 304 ? -16.359 -37.875 -22.297 1 89.75 304 SER A CA 1
ATOM 2473 C C . SER A 1 304 ? -16.016 -39.188 -21.609 1 89.75 304 SER A C 1
ATOM 2475 O O . SER A 1 304 ? -14.922 -39.344 -21.062 1 89.75 304 SER A O 1
ATOM 2477 N N . LEU A 1 305 ? -16.984 -40.125 -21.609 1 87.25 305 LEU A N 1
ATOM 2478 C CA . LEU A 1 305 ? -16.781 -41.5 -21.141 1 87.25 305 LEU A CA 1
ATOM 2479 C C . LEU A 1 305 ? -16.203 -41.5 -19.719 1 87.25 305 LEU A C 1
ATOM 2481 O O . LEU A 1 305 ? -15.203 -42.156 -19.453 1 87.25 305 LEU A O 1
ATOM 2485 N N . GLY A 1 306 ? -16.594 -40.594 -18.891 1 86.5 306 GLY A N 1
ATOM 2486 C CA . GLY A 1 306 ? -16.25 -40.625 -17.484 1 86.5 306 GLY A CA 1
ATOM 2487 C C . GLY A 1 306 ? -14.93 -39.938 -17.188 1 86.5 306 GLY A C 1
ATOM 2488 O O . GLY A 1 306 ? -14.383 -40.062 -16.094 1 86.5 306 GLY A O 1
ATOM 2489 N N . ALA A 1 307 ? -14.375 -39.25 -18.188 1 93.19 307 ALA A N 1
ATOM 2490 C CA . ALA A 1 307 ? -13.102 -38.562 -17.969 1 93.19 307 ALA A CA 1
ATOM 2491 C C . ALA A 1 307 ? -13.141 -37.125 -18.5 1 93.19 307 ALA A C 1
ATOM 2493 O O . ALA A 1 307 ? -13.953 -36.812 -19.359 1 93.19 307 ALA A O 1
ATOM 2494 N N . ILE A 1 308 ? -12.344 -36.312 -17.969 1 96.5 308 ILE A N 1
ATOM 2495 C CA . ILE A 1 308 ? -12.164 -34.969 -18.453 1 96.5 308 ILE A CA 1
ATOM 2496 C C . ILE A 1 308 ? -11.195 -34.969 -19.641 1 96.5 308 ILE A C 1
ATOM 2498 O O . ILE A 1 308 ? -10.047 -35.406 -19.5 1 96.5 308 ILE A O 1
ATOM 2502 N N . THR A 1 309 ? -11.609 -34.469 -20.766 1 95.44 309 THR A N 1
ATOM 2503 C CA . THR A 1 309 ? -10.797 -34.594 -21.984 1 95.44 309 THR A CA 1
ATOM 2504 C C . THR A 1 309 ? -10.25 -33.219 -22.406 1 95.44 309 THR A C 1
ATOM 2506 O O . THR A 1 309 ? -9.328 -33.156 -23.219 1 95.44 309 THR A O 1
ATOM 2509 N N . GLY A 1 310 ? -10.805 -32.156 -21.812 1 97.06 310 GLY A N 1
ATOM 2510 C CA . GLY A 1 310 ? -10.328 -30.828 -22.188 1 97.06 310 GLY A CA 1
ATOM 2511 C C . GLY A 1 310 ? -10.875 -29.719 -21.297 1 97.06 310 GLY A C 1
ATOM 2512 O O . GLY A 1 310 ? -11.898 -29.906 -20.641 1 97.06 310 GLY A O 1
ATOM 2513 N N . TRP A 1 311 ? -10.211 -28.625 -21.328 1 98.31 311 TRP A N 1
ATOM 2514 C CA . TRP A 1 311 ? -10.641 -27.453 -20.594 1 98.31 311 TRP A CA 1
ATOM 2515 C C . TRP A 1 311 ? -10.117 -26.172 -21.234 1 98.31 311 TRP A C 1
ATOM 2517 O O . TRP A 1 311 ? -9.094 -26.203 -21.938 1 98.31 311 TRP A O 1
ATOM 2527 N N . TYR A 1 312 ? -10.805 -25.062 -21.031 1 98.56 312 TYR A N 1
ATOM 2528 C CA . TYR A 1 312 ? -10.414 -23.75 -21.5 1 98.56 312 TYR A CA 1
ATOM 2529 C C . TYR A 1 312 ? -11.047 -22.656 -20.672 1 98.56 312 TYR A C 1
ATOM 2531 O O . TYR A 1 312 ? -12.242 -22.703 -20.359 1 98.56 312 TYR A O 1
ATOM 2539 N N . CYS A 1 313 ? -10.281 -21.75 -20.219 1 98.12 313 CYS A N 1
ATOM 2540 C CA . CYS A 1 313 ? -10.734 -20.594 -19.438 1 98.12 313 CYS A CA 1
ATOM 2541 C C . CYS A 1 313 ? -10.273 -19.297 -20.078 1 98.12 313 CYS A C 1
ATOM 2543 O O . CYS A 1 313 ? -9.141 -19.203 -20.562 1 98.12 313 CYS A O 1
ATOM 2545 N N . GLN A 1 314 ? -11.078 -18.297 -19.953 1 96.75 314 GLN A N 1
ATOM 2546 C CA . GLN A 1 314 ? -10.766 -17.016 -20.594 1 96.75 314 GLN A CA 1
ATOM 2547 C C . GLN A 1 314 ? -9.938 -16.141 -19.672 1 96.75 314 GLN A C 1
ATOM 2549 O O . GLN A 1 314 ? -9.68 -14.969 -19.984 1 96.75 314 GLN A O 1
ATOM 2554 N N . CYS A 1 315 ? -9.539 -16.672 -18.562 1 96.31 315 CYS A N 1
ATOM 2555 C CA . CYS A 1 315 ? -8.641 -15.891 -17.719 1 96.31 315 CYS A CA 1
ATOM 2556 C C . CYS A 1 315 ? -7.25 -15.812 -18.328 1 96.31 315 CYS A C 1
ATOM 2558 O O . CYS A 1 315 ? -6.992 -16.406 -19.375 1 96.31 315 CYS A O 1
ATOM 2560 N N . ARG A 1 316 ? -6.336 -15.094 -17.719 1 94.31 316 ARG A N 1
ATOM 2561 C CA . ARG A 1 316 ? -5.031 -14.758 -18.281 1 94.31 316 ARG A CA 1
ATOM 2562 C C . ARG A 1 316 ? -4.254 -16.016 -18.656 1 94.31 316 ARG A C 1
ATOM 2564 O O . ARG A 1 316 ? -3.617 -16.062 -19.719 1 94.31 316 ARG A O 1
ATOM 2571 N N . ALA A 1 317 ? -4.27 -17.016 -17.781 1 95.12 317 ALA A N 1
ATOM 2572 C CA . ALA A 1 317 ? -3.516 -18.234 -18.016 1 95.12 317 ALA A CA 1
ATOM 2573 C C . ALA A 1 317 ? -4.449 -19.406 -18.328 1 95.12 317 ALA A C 1
ATOM 2575 O O . ALA A 1 317 ? -4.062 -20.562 -18.203 1 95.12 317 ALA A O 1
ATOM 2576 N N . GLY A 1 318 ? -5.605 -19.141 -18.781 1 97.19 318 GLY A N 1
ATOM 2577 C CA . GLY A 1 318 ? -6.648 -20.156 -18.891 1 97.19 318 GLY A CA 1
ATOM 2578 C C . GLY A 1 318 ? -6.52 -21.016 -20.125 1 97.19 318 GLY A C 1
ATOM 2579 O O . GLY A 1 318 ? -7.195 -22.047 -20.266 1 97.19 318 GLY A O 1
ATOM 2580 N N . ALA A 1 319 ? -5.641 -20.656 -21.031 1 97.5 319 ALA A N 1
ATOM 2581 C CA . ALA A 1 319 ? -5.445 -21.422 -22.266 1 97.5 319 ALA A CA 1
ATOM 2582 C C . ALA A 1 319 ? -4.445 -22.562 -22.047 1 97.5 319 ALA A C 1
ATOM 2584 O O . ALA A 1 319 ? -4.25 -23.406 -22.922 1 97.5 319 ALA A O 1
ATOM 2585 N N . ARG A 1 320 ? -3.893 -22.625 -20.891 1 97.31 320 ARG A N 1
ATOM 2586 C CA . ARG A 1 320 ? -2.846 -23.609 -20.656 1 97.31 320 ARG A CA 1
ATOM 2587 C C . ARG A 1 320 ? -3.43 -25.016 -20.578 1 97.31 320 ARG A C 1
ATOM 2589 O O . ARG A 1 320 ? -4.578 -25.203 -20.156 1 97.31 320 ARG A O 1
ATOM 2596 N N . VAL A 1 321 ? -2.553 -26.016 -20.922 1 97.62 321 VAL A N 1
ATOM 2597 C CA . VAL A 1 321 ? -2.949 -27.422 -20.797 1 97.62 321 VAL A CA 1
ATOM 2598 C C . VAL A 1 321 ? -2.037 -28.125 -19.797 1 97.62 321 VAL A C 1
ATOM 2600 O O . VAL A 1 321 ? -2.316 -29.266 -19.391 1 97.62 321 VAL A O 1
ATOM 2603 N N . VAL A 1 322 ? -0.901 -27.469 -19.422 1 97.31 322 VAL A N 1
ATOM 2604 C CA . VAL A 1 322 ? -0.065 -27.969 -18.344 1 97.31 322 VAL A CA 1
ATOM 2605 C C . VAL A 1 322 ? -0.715 -27.656 -17 1 97.31 322 VAL A C 1
ATOM 2607 O O . VAL A 1 322 ? -0.311 -26.719 -16.312 1 97.31 322 VAL A O 1
ATOM 2610 N N . GLY A 1 323 ? -1.681 -28.484 -16.641 1 95.81 323 GLY A N 1
ATOM 2611 C CA . GLY A 1 323 ? -2.488 -28.203 -15.469 1 95.81 323 GLY A CA 1
ATOM 2612 C C . GLY A 1 323 ? -3.627 -27.25 -15.734 1 95.81 323 GLY A C 1
ATOM 2613 O O . GLY A 1 323 ? -3.611 -26.516 -16.734 1 95.81 323 GLY A O 1
ATOM 2614 N N . VAL A 1 324 ? -4.57 -27.188 -14.883 1 96.88 324 VAL A N 1
ATOM 2615 C CA . VAL A 1 324 ? -5.738 -26.328 -15.047 1 96.88 324 VAL A CA 1
ATOM 2616 C C . VAL A 1 324 ? -5.562 -25.047 -14.219 1 96.88 324 VAL A C 1
ATOM 2618 O O . VAL A 1 324 ? -4.773 -25.031 -13.273 1 96.88 324 VAL A O 1
ATOM 2621 N N . CYS A 1 325 ? -6.223 -23.984 -14.648 1 96.44 325 CYS A N 1
ATOM 2622 C CA . CYS A 1 325 ? -6.219 -22.781 -13.836 1 96.44 325 CYS A CA 1
ATOM 2623 C C . CYS A 1 325 ? -7.102 -22.938 -12.609 1 96.44 325 CYS A C 1
ATOM 2625 O O . CYS A 1 325 ? -7.816 -23.922 -12.477 1 96.44 325 CYS A O 1
ATOM 2627 N N . ALA A 1 326 ? -7.051 -21.984 -11.719 1 95.75 326 ALA A N 1
ATOM 2628 C CA . ALA A 1 326 ? -7.793 -22.062 -10.469 1 95.75 326 ALA A CA 1
ATOM 2629 C C . ALA A 1 326 ? -9.297 -22.094 -10.719 1 95.75 326 ALA A C 1
ATOM 2631 O O . ALA A 1 326 ? -10.039 -22.766 -10 1 95.75 326 ALA A O 1
ATOM 2632 N N . HIS A 1 327 ? -9.773 -21.453 -11.734 1 96.56 327 HIS A N 1
ATOM 2633 C CA . HIS A 1 327 ? -11.188 -21.422 -12.07 1 96.56 327 HIS A CA 1
ATOM 2634 C C . HIS A 1 327 ? -11.688 -22.797 -12.5 1 96.56 327 HIS A C 1
ATOM 2636 O O . HIS A 1 327 ? -12.672 -23.297 -11.969 1 96.56 327 HIS A O 1
ATOM 2642 N N . VAL A 1 328 ? -10.977 -23.344 -13.438 1 97.56 328 VAL A N 1
ATOM 2643 C CA . VAL A 1 328 ? -11.344 -24.656 -13.93 1 97.56 328 VAL A CA 1
ATOM 2644 C C . VAL A 1 328 ? -11.242 -25.688 -12.797 1 97.56 328 VAL A C 1
ATOM 2646 O O . VAL A 1 328 ? -12.133 -26.516 -12.625 1 97.56 328 VAL A O 1
ATOM 2649 N N . ALA A 1 329 ? -10.172 -25.547 -12.039 1 97.12 329 ALA A N 1
ATOM 2650 C CA . ALA A 1 329 ? -9.977 -26.453 -10.914 1 97.12 329 ALA A CA 1
ATOM 2651 C C . ALA A 1 329 ? -11.164 -26.406 -9.953 1 97.12 329 ALA A C 1
ATOM 2653 O O . ALA A 1 329 ? -11.586 -27.422 -9.414 1 97.12 329 ALA A O 1
ATOM 2654 N N . SER A 1 330 ? -11.656 -25.266 -9.734 1 94.56 330 SER A N 1
ATOM 2655 C CA . SER A 1 330 ? -12.773 -25.094 -8.805 1 94.56 330 SER A CA 1
ATOM 2656 C C . SER A 1 330 ? -14.023 -25.797 -9.305 1 94.56 330 SER A C 1
ATOM 2658 O O . SER A 1 330 ? -14.727 -26.453 -8.523 1 94.56 330 SER A O 1
ATOM 2660 N N . VAL A 1 331 ? -14.305 -25.688 -10.547 1 94.56 331 VAL A N 1
ATOM 2661 C CA . VAL A 1 331 ? -15.484 -26.328 -11.133 1 94.56 331 VAL A CA 1
ATOM 2662 C C . VAL A 1 331 ? -15.32 -27.844 -11.109 1 94.56 331 VAL A C 1
ATOM 2664 O O . VAL A 1 331 ? -16.25 -28.578 -10.766 1 94.56 331 VAL A O 1
ATOM 2667 N N . LEU A 1 332 ? -14.109 -28.281 -11.469 1 96.12 332 LEU A N 1
ATOM 2668 C CA . LEU A 1 332 ? -13.836 -29.719 -11.414 1 96.12 332 LEU A CA 1
ATOM 2669 C C . LEU A 1 332 ? -14 -30.25 -10 1 96.12 332 LEU A C 1
ATOM 2671 O O . LEU A 1 332 ? -14.555 -31.328 -9.797 1 96.12 332 LEU A O 1
ATOM 2675 N N . TRP A 1 333 ? -13.484 -29.531 -9.078 1 94 333 TRP A N 1
ATOM 2676 C CA . TRP A 1 333 ? -13.586 -29.906 -7.676 1 94 333 TRP A CA 1
ATOM 2677 C C . TRP A 1 333 ? -15.047 -30 -7.242 1 94 333 TRP A C 1
ATOM 2679 O O . TRP A 1 333 ? -15.461 -30.984 -6.617 1 94 333 TRP A O 1
ATOM 2689 N N . TYR A 1 334 ? -15.812 -29.031 -7.617 1 91.25 334 TYR A N 1
ATOM 2690 C CA . TYR A 1 334 ? -17.203 -28.953 -7.199 1 91.25 334 TYR A CA 1
ATOM 2691 C C . TYR A 1 334 ? -18.031 -30.062 -7.859 1 91.25 334 TYR A C 1
ATOM 2693 O O . TYR A 1 334 ? -18.656 -30.875 -7.176 1 91.25 334 TYR A O 1
ATOM 2701 N N . LEU A 1 335 ? -17.922 -30.141 -9.188 1 91.25 335 LEU A N 1
ATOM 2702 C CA . LEU A 1 335 ? -18.766 -31.078 -9.945 1 91.25 335 LEU A CA 1
ATOM 2703 C C . LEU A 1 335 ? -18.281 -32.5 -9.781 1 91.25 335 LEU A C 1
ATOM 2705 O O . LEU A 1 335 ? -19.078 -33.438 -9.719 1 91.25 335 LEU A O 1
ATOM 2709 N N . GLY A 1 336 ? -17.031 -32.688 -9.656 1 92.25 336 GLY A N 1
ATOM 2710 C CA . GLY A 1 336 ? -16.469 -34.031 -9.703 1 92.25 336 GLY A CA 1
ATOM 2711 C C . GLY A 1 336 ? -16.203 -34.625 -8.336 1 92.25 336 GLY A C 1
ATOM 2712 O O . GLY A 1 336 ? -16 -35.812 -8.203 1 92.25 336 GLY A O 1
ATOM 2713 N N . HIS A 1 337 ? -16.141 -33.844 -7.355 1 92.25 337 HIS A N 1
ATOM 2714 C CA . HIS A 1 337 ? -15.711 -34.375 -6.074 1 92.25 337 HIS A CA 1
ATOM 2715 C C . HIS A 1 337 ? -16.609 -33.906 -4.938 1 92.25 337 HIS A C 1
ATOM 2717 O O . HIS A 1 337 ? -17.297 -34.719 -4.305 1 92.25 337 HIS A O 1
ATOM 2723 N N . GLU A 1 338 ? -16.703 -32.688 -4.652 1 89.19 338 GLU A N 1
ATOM 2724 C CA . GLU A 1 338 ? -17.344 -32.125 -3.465 1 89.19 338 GLU A CA 1
ATOM 2725 C C . GLU A 1 338 ? -18.844 -32.438 -3.463 1 89.19 338 GLU A C 1
ATOM 2727 O O . GLU A 1 338 ? -19.422 -32.719 -2.412 1 89.19 338 GLU A O 1
ATOM 2732 N N . ARG A 1 339 ? -19.5 -32.312 -4.559 1 84.12 339 ARG A N 1
ATOM 2733 C CA . ARG A 1 339 ? -20.938 -32.562 -4.656 1 84.12 339 ARG A CA 1
ATOM 2734 C C . ARG A 1 339 ? -21.266 -34 -4.242 1 84.12 339 ARG A C 1
ATOM 2736 O O . ARG A 1 339 ? -22.406 -34.281 -3.842 1 84.12 339 ARG A O 1
ATOM 2743 N N . HIS A 1 340 ? -20.281 -34.844 -4.328 1 86.75 340 HIS A N 1
ATOM 2744 C CA . HIS A 1 340 ? -20.516 -36.25 -4.062 1 86.75 340 HIS A CA 1
ATOM 2745 C C . HIS A 1 340 ? -20.062 -36.625 -2.658 1 86.75 340 HIS A C 1
ATOM 2747 O O . HIS A 1 340 ? -20.484 -37.656 -2.123 1 86.75 340 HIS A O 1
ATOM 2753 N N . THR A 1 341 ? -19.156 -35.969 -2.088 1 83.25 341 THR A N 1
ATOM 2754 C CA . THR A 1 341 ? -18.609 -36.312 -0.787 1 83.25 341 THR A CA 1
ATOM 2755 C C . THR A 1 341 ? -19.219 -35.469 0.318 1 83.25 341 THR A C 1
ATOM 2757 O O . THR A 1 341 ? -19.078 -35.781 1.503 1 83.25 341 THR A O 1
ATOM 2760 N N . HIS A 1 342 ? -19.969 -34.562 0.146 1 69.25 342 HIS A N 1
ATOM 2761 C CA . HIS A 1 342 ? -20.562 -33.656 1.104 1 69.25 342 HIS A CA 1
ATOM 2762 C C . HIS A 1 342 ? -19.516 -33.125 2.086 1 69.25 342 HIS A C 1
ATOM 2764 O O . HIS A 1 342 ? -19.812 -32.969 3.271 1 69.25 342 HIS A O 1
ATOM 2770 N N . SER A 1 343 ? -18.219 -33.281 1.724 1 64.06 343 SER A N 1
ATOM 2771 C CA . SER A 1 343 ? -17.125 -32.812 2.57 1 64.06 343 SER A CA 1
ATOM 2772 C C . SER A 1 343 ? -17.047 -31.297 2.594 1 64.06 343 SER A C 1
ATOM 2774 O O . SER A 1 343 ? -16.203 -30.703 1.93 1 64.06 343 SER A O 1
ATOM 2776 N N . ALA A 1 344 ? -18.062 -30.609 2.906 1 62.25 344 ALA A N 1
ATOM 2777 C CA . ALA A 1 344 ? -18.188 -29.172 2.727 1 62.25 344 ALA A CA 1
ATOM 2778 C C . ALA A 1 344 ? -17.391 -28.406 3.779 1 62.25 344 ALA A C 1
ATOM 2780 O O . ALA A 1 344 ? -17.656 -28.531 4.977 1 62.25 344 ALA A O 1
ATOM 2781 N N . ARG A 1 345 ? -16.125 -28.156 3.541 1 63.75 345 ARG A N 1
ATOM 2782 C CA . ARG A 1 345 ? -15.523 -27.203 4.477 1 63.75 345 ARG A CA 1
ATOM 2783 C C . ARG A 1 345 ? -15.938 -25.781 4.137 1 63.75 345 ARG A C 1
ATOM 2785 O O . ARG A 1 345 ? -15.773 -25.328 3 1 63.75 345 ARG A O 1
ATOM 2792 N N . SER A 1 346 ? -16.672 -25.203 5.008 1 71.56 346 SER A N 1
ATOM 2793 C CA . SER A 1 346 ? -17.125 -23.828 4.758 1 71.56 346 SER A CA 1
ATOM 2794 C C . SER A 1 346 ? -16.094 -22.812 5.199 1 71.56 346 SER A C 1
ATOM 2796 O O . SER A 1 346 ? -15.336 -23.062 6.148 1 71.56 346 SER A O 1
ATOM 2798 N N . THR A 1 347 ? -15.672 -21.922 4.305 1 84.25 347 THR A N 1
ATOM 2799 C CA . THR A 1 347 ? -14.891 -20.75 4.707 1 84.25 347 THR A CA 1
ATOM 2800 C C . THR A 1 347 ? -15.742 -19.781 5.508 1 84.25 347 THR A C 1
ATOM 2802 O O . THR A 1 347 ? -16.875 -19.484 5.133 1 84.25 347 THR A O 1
ATOM 2805 N N . GLN A 1 348 ? -15.219 -19.422 6.66 1 87 348 GLN A N 1
ATOM 2806 C CA . GLN A 1 348 ? -15.992 -18.547 7.535 1 87 348 GLN A CA 1
ATOM 2807 C C . GLN A 1 348 ? -16.125 -17.141 6.934 1 87 348 GLN A C 1
ATOM 2809 O O . GLN A 1 348 ? -15.133 -16.562 6.492 1 87 348 GLN A O 1
ATOM 2814 N N . ASP A 1 349 ? -17.344 -16.75 6.832 1 89.88 349 ASP A N 1
ATOM 2815 C CA . ASP A 1 349 ? -17.656 -15.391 6.398 1 89.88 349 ASP A CA 1
ATOM 2816 C C . ASP A 1 349 ? -17.812 -14.453 7.594 1 89.88 349 ASP A C 1
ATOM 2818 O O . ASP A 1 349 ? -18.75 -14.609 8.391 1 89.88 349 ASP A O 1
ATOM 2822 N N . TRP A 1 350 ? -16.984 -13.5 7.719 1 94.19 350 TRP A N 1
ATOM 2823 C CA . TRP A 1 350 ? -16.984 -12.609 8.867 1 94.19 350 TRP A CA 1
ATOM 2824 C C . TRP A 1 350 ? -17.781 -11.344 8.578 1 94.19 350 TRP A C 1
ATOM 2826 O O . TRP A 1 350 ? -17.781 -10.406 9.383 1 94.19 350 TRP A O 1
ATOM 2836 N N . SER A 1 351 ? -18.484 -11.266 7.516 1 92.56 351 SER A N 1
ATOM 2837 C CA . SER A 1 351 ? -19.172 -10.07 7.062 1 92.56 351 SER A CA 1
ATOM 2838 C C . SER A 1 351 ? -20.266 -9.664 8.047 1 92.56 351 SER A C 1
ATOM 2840 O O . SER A 1 351 ? -20.594 -8.477 8.172 1 92.56 351 SER A O 1
ATOM 2842 N N . GLN A 1 352 ? -20.797 -10.594 8.75 1 92.5 352 GLN A N 1
ATOM 2843 C CA . GLN A 1 352 ? -21.922 -10.32 9.633 1 92.5 352 GLN A CA 1
ATOM 2844 C C . GLN A 1 352 ? -21.5 -9.461 10.82 1 92.5 352 GLN A C 1
ATOM 2846 O O . GLN A 1 352 ? -22.344 -8.859 11.492 1 92.5 352 GLN A O 1
ATOM 2851 N N . TYR A 1 353 ? -20.234 -9.383 11.039 1 95.38 353 TYR A N 1
ATOM 2852 C CA . TYR A 1 353 ? -19.734 -8.648 12.203 1 95.38 353 TYR A CA 1
ATOM 2853 C C . TYR A 1 353 ? -19.312 -7.242 11.812 1 95.38 353 TYR A C 1
ATOM 2855 O O . TYR A 1 353 ? -18.797 -6.492 12.648 1 95.38 353 TYR A O 1
ATOM 2863 N N . LEU A 1 354 ? -19.484 -6.879 10.586 1 96.62 354 LEU A N 1
ATOM 2864 C CA . LEU A 1 354 ? -19.109 -5.555 10.102 1 96.62 354 LEU A CA 1
ATOM 2865 C C . LEU A 1 354 ? -20.328 -4.77 9.641 1 96.62 354 LEU A C 1
ATOM 2867 O O . LEU A 1 354 ? -21.312 -5.355 9.18 1 96.62 354 LEU A O 1
ATOM 2871 N N . GLU A 1 355 ? -20.203 -3.502 9.781 1 95.25 355 GLU A N 1
ATOM 2872 C CA . GLU A 1 355 ? -21.219 -2.615 9.227 1 95.25 355 GLU A CA 1
ATOM 2873 C C . GLU A 1 355 ? -20.953 -2.336 7.746 1 95.25 355 GLU A C 1
ATOM 2875 O O . GLU A 1 355 ? -19.797 -2.322 7.309 1 95.25 355 GLU A O 1
ATOM 2880 N N . ASP A 1 356 ? -21.984 -2.195 7.016 1 95.31 356 ASP A N 1
ATOM 2881 C CA . ASP A 1 356 ? -21.906 -1.872 5.594 1 95.31 356 ASP A CA 1
ATOM 2882 C C . ASP A 1 356 ? -22.594 -0.544 5.293 1 95.31 356 ASP A C 1
ATOM 2884 O O . ASP A 1 356 ? -23.828 -0.444 5.375 1 95.31 356 ASP A O 1
ATOM 2888 N N . ALA A 1 357 ? -21.797 0.375 4.934 1 94.69 357 ALA A N 1
ATOM 2889 C CA . ALA A 1 357 ? -22.312 1.724 4.723 1 94.69 357 ALA A CA 1
ATOM 2890 C C . ALA A 1 357 ? -23.25 1.771 3.516 1 94.69 357 ALA A C 1
ATOM 2892 O O . ALA A 1 357 ? -24.047 2.701 3.377 1 94.69 357 ALA A O 1
ATOM 2893 N N . SER A 1 358 ? -23.172 0.825 2.67 1 90.94 358 SER A N 1
ATOM 2894 C CA . SER A 1 358 ? -23.984 0.817 1.458 1 90.94 358 SER A CA 1
ATOM 2895 C C . SER A 1 358 ? -25.406 0.322 1.744 1 90.94 358 SER A C 1
ATOM 2897 O O . SER A 1 358 ? -26.297 0.496 0.922 1 90.94 358 SER A O 1
ATOM 2899 N N . VAL A 1 359 ? -25.562 -0.298 2.826 1 89.75 359 VAL A N 1
ATOM 2900 C CA . VAL A 1 359 ? -26.859 -0.847 3.176 1 89.75 359 VAL A CA 1
ATOM 2901 C C . VAL A 1 359 ? -27.625 0.147 4.051 1 89.75 359 VAL A C 1
ATOM 2903 O O . VAL A 1 359 ? -27.281 0.342 5.219 1 89.75 359 VAL A O 1
ATOM 2906 N N . ILE A 1 360 ? -28.609 0.87 3.432 1 82.75 360 ILE A N 1
ATOM 2907 C CA . ILE A 1 360 ? -29.453 1.813 4.168 1 82.75 360 ILE A CA 1
ATOM 2908 C C . ILE A 1 360 ? -30.844 1.225 4.367 1 82.75 360 ILE A C 1
ATOM 2910 O O . ILE A 1 360 ? -31.516 0.872 3.398 1 82.75 360 ILE A O 1
ATOM 2914 N N . PRO A 1 361 ? -31.219 0.874 5.594 1 71.69 361 PRO A N 1
ATOM 2915 C CA . PRO A 1 361 ? -32.562 0.299 5.824 1 71.69 361 PRO A CA 1
ATOM 2916 C C . PRO A 1 361 ? -33.688 1.198 5.32 1 71.69 361 PRO A C 1
ATOM 2918 O O . PRO A 1 361 ? -33.562 2.426 5.367 1 71.69 361 PRO A O 1
ATOM 2921 N N . GLU A 1 362 ? -34.594 0.75 4.398 1 63.97 362 GLU A N 1
ATOM 2922 C CA . GLU A 1 362 ? -35.781 1.465 3.998 1 63.97 362 GLU A CA 1
ATOM 2923 C C . GLU A 1 362 ? -36.625 1.882 5.215 1 63.97 362 GLU A C 1
ATOM 2925 O O . GLU A 1 362 ? -36.781 1.102 6.156 1 63.97 362 GLU A O 1
ATOM 2930 N N . VAL A 1 363 ? -36.719 3.059 5.508 1 48.78 363 VAL A N 1
ATOM 2931 C CA . VAL A 1 363 ? -37.594 3.539 6.551 1 48.78 363 VAL A CA 1
ATOM 2932 C C . VAL A 1 363 ? -39 2.957 6.336 1 48.78 363 VAL A C 1
ATOM 2934 O O . VAL A 1 363 ? -39.594 3.123 5.266 1 48.78 363 VAL A O 1
ATOM 2937 N N . MET A 1 364 ? -39.406 1.801 6.922 1 38.88 364 MET A N 1
ATOM 2938 C CA . MET A 1 364 ? -40.812 1.407 6.953 1 38.88 364 MET A CA 1
ATOM 2939 C C . MET A 1 364 ? -41.688 2.578 7.371 1 38.88 364 MET A C 1
ATOM 2941 O O . MET A 1 364 ? -41.469 3.184 8.422 1 38.88 364 MET A O 1
ATOM 2945 N N . ASP A 1 365 ? -42.188 3.262 6.41 1 37.09 365 ASP A N 1
ATOM 2946 C CA . ASP A 1 365 ? -43.281 4.148 6.723 1 37.09 365 ASP A CA 1
ATOM 2947 C C . ASP A 1 365 ? -44.344 3.436 7.582 1 37.09 365 ASP A C 1
ATOM 2949 O O . ASP A 1 365 ? -44.938 2.449 7.152 1 37.09 365 ASP A O 1
ATOM 2953 N N . SER A 1 366 ? -44.188 3.328 8.75 1 33.94 366 SER A N 1
ATOM 2954 C CA . SER A 1 366 ? -45.25 2.848 9.617 1 33.94 366 SER A CA 1
ATOM 2955 C C . SER A 1 366 ? -46.531 3.648 9.414 1 33.94 366 SER A C 1
ATOM 2957 O O . SER A 1 366 ? -47.531 3.439 10.117 1 33.94 366 SER A O 1
ATOM 2959 N N . SER A 1 367 ? -46.625 4.684 8.625 1 31.78 367 SER A N 1
ATOM 2960 C CA . SER A 1 367 ? -47.906 5.367 8.68 1 31.78 367 SER A CA 1
ATOM 2961 C C . SER A 1 367 ? -49 4.555 7.977 1 31.78 367 SER A C 1
ATOM 2963 O O . SER A 1 367 ? -49.594 5.016 6.996 1 31.78 367 SER A O 1
ATOM 2965 N N . GLU A 1 368 ? -48.938 3.273 7.555 1 30.8 368 GLU A N 1
ATOM 2966 C CA . GLU A 1 368 ? -50.219 2.721 7.172 1 30.8 368 GLU A CA 1
ATOM 2967 C C . GLU A 1 368 ? -51.188 2.715 8.352 1 30.8 368 GLU A C 1
ATOM 2969 O O . GLU A 1 368 ? -51.156 1.812 9.195 1 30.8 368 GLU A O 1
ATOM 2974 N N . SER A 1 369 ? -51.438 3.893 9.023 1 27.02 369 SER A N 1
ATOM 2975 C CA . SER A 1 369 ? -52.594 4 9.898 1 27.02 369 SER A CA 1
ATOM 2976 C C . SER A 1 369 ? -53.844 3.4 9.242 1 27.02 369 SER A C 1
ATOM 2978 O O . SER A 1 369 ? -53.906 3.273 8.016 1 27.02 369 SER A O 1
ATOM 2980 N N . ASP A 1 370 ? -54.906 2.922 10.023 1 25.81 370 ASP A N 1
ATOM 2981 C CA . ASP A 1 370 ? -56.219 2.275 10.141 1 25.81 370 ASP A CA 1
ATOM 2982 C C . ASP A 1 370 ? -57.281 3.012 9.32 1 25.81 370 ASP A C 1
ATOM 2984 O O . ASP A 1 370 ? -58.062 3.783 9.859 1 25.81 370 ASP A O 1
ATOM 2988 N N . GLN A 1 371 ? -57.062 3.582 8.109 1 24.27 371 GLN A N 1
ATOM 2989 C CA . GLN A 1 371 ? -58.312 4.066 7.523 1 24.27 371 GLN A CA 1
ATOM 2990 C C . GLN A 1 371 ? -59.25 2.91 7.176 1 24.27 371 GLN A C 1
ATOM 2992 O O . GLN A 1 371 ? -59 2.174 6.219 1 24.27 371 GLN A O 1
ATOM 2997 N N . SER A 1 372 ? -59.875 2.178 8.195 1 26.08 372 SER A N 1
ATOM 2998 C CA . SER A 1 372 ? -61.094 1.378 8.148 1 26.08 372 SER A CA 1
ATOM 2999 C C . SER A 1 372 ? -62.219 2.127 7.438 1 26.08 372 SER A C 1
ATOM 3001 O O . SER A 1 372 ? -62.781 3.086 7.977 1 26.08 372 SER A O 1
ATOM 3003 N N . GLY A 1 373 ? -62.094 2.49 6.219 1 21.42 373 GLY A N 1
ATOM 3004 C CA . GLY A 1 373 ? -63.281 2.908 5.508 1 21.42 373 GLY A CA 1
ATOM 3005 C C . GLY A 1 373 ? -64.438 1.92 5.633 1 21.42 373 GLY A C 1
ATOM 3006 O O . GLY A 1 373 ? -64.188 0.708 5.668 1 21.42 373 GLY A O 1
ATOM 3007 N N . THR A 1 374 ? -65.562 2.32 6.371 1 26.19 374 THR A N 1
ATOM 3008 C CA . THR A 1 374 ? -66.938 1.855 6.449 1 26.19 374 THR A CA 1
ATOM 3009 C C . THR A 1 374 ? -67.5 1.607 5.051 1 26.19 374 THR A C 1
ATOM 3011 O O . THR A 1 374 ? -67.625 2.531 4.242 1 26.19 374 THR A O 1
ATOM 3014 N N . GLU A 1 375 ? -67.125 0.646 4.324 1 20 375 GLU A N 1
ATOM 3015 C CA . GLU A 1 375 ? -67.875 0.195 3.152 1 20 375 GLU A CA 1
ATOM 3016 C C . GLU A 1 375 ? -69.312 0.04 3.465 1 20 375 GLU A C 1
ATOM 3018 O O . GLU A 1 375 ? -69.688 -0.803 4.281 1 20 375 GLU A O 1
ATOM 3023 N N . GLU A 1 376 ? -69.938 1.289 3.545 1 19.67 376 GLU A N 1
ATOM 3024 C CA . GLU A 1 376 ? -71.25 1.313 2.996 1 19.67 376 GLU A CA 1
ATOM 3025 C C . GLU A 1 376 ? -71.25 1.086 1.487 1 19.67 376 GLU A C 1
ATOM 3027 O O . GLU A 1 376 ? -70.438 1.628 0.78 1 19.67 376 GLU A O 1
ATOM 3032 N N . MET B 1 1 ? -29.281 30.625 23.609 1 36.75 1 MET B N 1
ATOM 3033 C CA . MET B 1 1 ? -28.406 30.453 22.453 1 36.75 1 MET B CA 1
ATOM 3034 C C . MET B 1 1 ? -27.422 29.312 22.688 1 36.75 1 MET B C 1
ATOM 3036 O O . MET B 1 1 ? -26.672 29.312 23.672 1 36.75 1 MET B O 1
ATOM 3040 N N . HIS B 1 2 ? -27.766 28.109 22.344 1 53 2 HIS B N 1
ATOM 3041 C CA . HIS B 1 2 ? -26.984 26.922 22.641 1 53 2 HIS B CA 1
ATOM 3042 C C . HIS B 1 2 ? -25.594 27 22 1 53 2 HIS B C 1
ATOM 3044 O O . HIS B 1 2 ? -25.438 27.578 20.938 1 53 2 HIS B O 1
ATOM 3050 N N . ASN B 1 3 ? -24.562 26.953 22.766 1 66.56 3 ASN B N 1
ATOM 3051 C CA . ASN B 1 3 ? -23.188 26.922 22.266 1 66.56 3 ASN B CA 1
ATOM 3052 C C . ASN B 1 3 ? -22.969 25.734 21.328 1 66.56 3 ASN B C 1
ATOM 3054 O O . ASN B 1 3 ? -23.172 24.578 21.719 1 66.56 3 ASN B O 1
ATOM 3058 N N . PRO B 1 4 ? -22.703 26.125 20.078 1 77 4 PRO B N 1
ATOM 3059 C CA . PRO B 1 4 ? -22.531 25.047 19.109 1 77 4 PRO B CA 1
ATOM 3060 C C . PRO B 1 4 ? -21.422 24.062 19.5 1 77 4 PRO B C 1
ATOM 3062 O O . PRO B 1 4 ? -20.391 24.484 20.031 1 77 4 PRO B O 1
ATOM 3065 N N . ALA B 1 5 ? -21.797 22.828 19.453 1 82 5 ALA B N 1
ATOM 3066 C CA . ALA B 1 5 ? -20.797 21.781 19.688 1 82 5 ALA B CA 1
ATOM 3067 C C . ALA B 1 5 ? -19.922 21.594 18.453 1 82 5 ALA B C 1
ATOM 3069 O O . ALA B 1 5 ? -20.375 21.734 17.312 1 82 5 ALA B O 1
ATOM 3070 N N . ILE B 1 6 ? -18.641 21.375 18.688 1 90.81 6 ILE B N 1
ATOM 3071 C CA . ILE B 1 6 ? -17.703 21.078 17.625 1 90.81 6 ILE B CA 1
ATOM 3072 C C . ILE B 1 6 ? -17.156 19.656 17.781 1 90.81 6 ILE B C 1
ATOM 3074 O O . ILE B 1 6 ? -16.578 19.312 18.828 1 90.81 6 ILE B O 1
ATOM 3078 N N . LEU B 1 7 ? -17.453 18.812 16.844 1 94.81 7 LEU B N 1
ATOM 3079 C CA . LEU B 1 7 ? -16.938 17.438 16.844 1 94.81 7 LEU B CA 1
ATOM 3080 C C . LEU B 1 7 ? -16.031 17.203 15.641 1 94.81 7 LEU B C 1
ATOM 3082 O O . LEU B 1 7 ? -16.172 17.844 14.602 1 94.81 7 LEU B O 1
ATOM 3086 N N . VAL B 1 8 ? -15.086 16.391 15.875 1 96.69 8 VAL B N 1
ATOM 3087 C CA . VAL B 1 8 ? -14.164 15.992 14.82 1 96.69 8 VAL B CA 1
ATOM 3088 C C . VAL B 1 8 ? -14.336 14.5 14.508 1 96.69 8 VAL B C 1
ATOM 3090 O O . VAL B 1 8 ? -14.383 13.672 15.422 1 96.69 8 VAL B O 1
ATOM 3093 N N . VAL B 1 9 ? -14.477 14.164 13.273 1 96.38 9 VAL B N 1
ATOM 3094 C CA . VAL B 1 9 ? -14.719 12.781 12.859 1 96.38 9 VAL B CA 1
ATOM 3095 C C . VAL B 1 9 ? -13.578 12.312 11.961 1 96.38 9 VAL B C 1
ATOM 3097 O O . VAL B 1 9 ? -13.117 13.055 11.086 1 96.38 9 VAL B O 1
ATOM 3100 N N . ASP B 1 10 ? -13.156 11.125 12.18 1 97 10 ASP B N 1
ATOM 3101 C CA . ASP B 1 10 ? -12.102 10.562 11.344 1 97 10 ASP B CA 1
ATOM 3102 C C . ASP B 1 10 ? -12.188 9.039 11.305 1 97 10 ASP B C 1
ATOM 3104 O O . ASP B 1 10 ? -12.508 8.406 12.312 1 97 10 ASP B O 1
ATOM 3108 N N . GLY B 1 11 ? -11.938 8.516 10.164 1 95.38 11 GLY B N 1
ATOM 3109 C CA . GLY B 1 11 ? -11.828 7.07 10.039 1 95.38 11 GLY B CA 1
ATOM 3110 C C . GLY B 1 11 ? -10.461 6.539 10.43 1 95.38 11 GLY B C 1
ATOM 3111 O O . GLY B 1 11 ? -9.438 7.176 10.156 1 95.38 11 GLY B O 1
ATOM 3112 N N . THR B 1 12 ? -10.445 5.461 11.117 1 94.88 12 THR B N 1
ATOM 3113 C CA . THR B 1 12 ? -9.203 4.746 11.398 1 94.88 12 THR B CA 1
ATOM 3114 C C . THR B 1 12 ? -9.297 3.293 10.938 1 94.88 12 THR B C 1
ATOM 3116 O O . THR B 1 12 ? -10.234 2.924 10.227 1 94.88 12 THR B O 1
ATOM 3119 N N . TYR B 1 13 ? -8.273 2.498 11.141 1 96.06 13 TYR B N 1
ATOM 3120 C CA . TYR B 1 13 ? -8.297 1.148 10.586 1 96.06 13 TYR B CA 1
ATOM 3121 C C . TYR B 1 13 ? -7.656 0.154 11.547 1 96.06 13 TYR B C 1
ATOM 3123 O O . TYR B 1 13 ? -6.867 0.539 12.414 1 96.06 13 TYR B O 1
ATOM 3131 N N . VAL B 1 14 ? -8.062 -1.054 11.461 1 97.25 14 VAL B N 1
ATOM 3132 C CA . VAL B 1 14 ? -7.48 -2.219 12.117 1 97.25 14 VAL B CA 1
ATOM 3133 C C . VAL B 1 14 ? -7.094 -3.264 11.07 1 97.25 14 VAL B C 1
ATOM 3135 O O . VAL B 1 14 ? -7.949 -3.762 10.336 1 97.25 14 VAL B O 1
ATOM 3138 N N . PHE B 1 15 ? -5.844 -3.557 11.031 1 95.31 15 PHE B N 1
ATOM 3139 C CA . PHE B 1 15 ? -5.387 -4.547 10.062 1 95.31 15 PHE B CA 1
ATOM 3140 C C . PHE B 1 15 ? -5.824 -5.945 10.469 1 95.31 15 PHE B C 1
ATOM 3142 O O . PHE B 1 15 ? -5.773 -6.297 11.656 1 95.31 15 PHE B O 1
ATOM 3149 N N . ILE B 1 16 ? -6.227 -6.723 9.469 1 97.75 16 ILE B N 1
ATOM 3150 C CA . ILE B 1 16 ? -6.645 -8.094 9.734 1 97.75 16 ILE B CA 1
ATOM 3151 C C . ILE B 1 16 ? -5.934 -9.047 8.781 1 97.75 16 ILE B C 1
ATOM 3153 O O . ILE B 1 16 ? -5.312 -8.609 7.805 1 97.75 16 ILE B O 1
ATOM 3157 N N . GLN B 1 17 ? -6.047 -10.289 9.086 1 95.44 17 GLN B N 1
ATOM 3158 C CA . GLN B 1 17 ? -5.457 -11.312 8.227 1 95.44 17 GLN B CA 1
ATOM 3159 C C . GLN B 1 17 ? -6.242 -11.461 6.93 1 95.44 17 GLN B C 1
ATOM 3161 O O . GLN B 1 17 ? -7.441 -11.18 6.887 1 95.44 17 GLN B O 1
ATOM 3166 N N . LYS B 1 18 ? -5.559 -11.859 5.949 1 94.12 18 LYS B N 1
ATOM 3167 C CA . LYS B 1 18 ? -6.227 -12.188 4.691 1 94.12 18 LYS B CA 1
ATOM 3168 C C . LYS B 1 18 ? -7.199 -13.352 4.871 1 94.12 18 LYS B C 1
ATOM 3170 O O . LYS B 1 18 ? -6.859 -14.359 5.5 1 94.12 18 LYS B O 1
ATOM 3175 N N . SER B 1 19 ? -8.383 -13.266 4.316 1 94 19 SER B N 1
ATOM 3176 C CA . SER B 1 19 ? -9.414 -14.281 4.492 1 94 19 SER B CA 1
ATOM 3177 C C . SER B 1 19 ? -9.43 -15.258 3.322 1 94 19 SER B C 1
ATOM 3179 O O . SER B 1 19 ? -9.148 -14.883 2.186 1 94 19 SER B O 1
ATOM 3181 N N . ASN B 1 20 ? -9.867 -16.469 3.639 1 91.56 20 ASN B N 1
ATOM 3182 C CA . ASN B 1 20 ? -10.07 -17.469 2.598 1 91.56 20 ASN B CA 1
ATOM 3183 C C . ASN B 1 20 ? -11.477 -17.391 2.002 1 91.56 20 ASN B C 1
ATOM 3185 O O . ASN B 1 20 ? -11.781 -18.062 1.017 1 91.56 20 ASN B O 1
ATOM 3189 N N . ASN B 1 21 ? -12.258 -16.578 2.668 1 92.06 21 ASN B N 1
ATOM 3190 C CA . ASN B 1 21 ? -13.531 -16.219 2.059 1 92.06 21 ASN B CA 1
ATOM 3191 C C . ASN B 1 21 ? -13.367 -15.078 1.052 1 92.06 21 ASN B C 1
ATOM 3193 O O . ASN B 1 21 ? -13.164 -13.93 1.437 1 92.06 21 ASN B O 1
ATOM 3197 N N . PHE B 1 22 ? -13.531 -15.398 -0.168 1 91.69 22 PHE B N 1
ATOM 3198 C CA . PHE B 1 22 ? -13.133 -14.484 -1.233 1 91.69 22 PHE B CA 1
ATOM 3199 C C . PHE B 1 22 ? -14.047 -13.266 -1.272 1 91.69 22 PHE B C 1
ATOM 3201 O O . PHE B 1 22 ? -13.609 -12.164 -1.6 1 91.69 22 PHE B O 1
ATOM 3208 N N . LYS B 1 23 ? -15.258 -13.445 -0.985 1 90.19 23 LYS B N 1
ATOM 3209 C CA . LYS B 1 23 ? -16.156 -12.305 -0.905 1 90.19 23 LYS B CA 1
ATOM 3210 C C . LYS B 1 23 ? -15.719 -11.328 0.188 1 90.19 23 LYS B C 1
ATOM 3212 O O . LYS B 1 23 ? -15.609 -10.125 -0.053 1 90.19 23 LYS B O 1
ATOM 3217 N N . PHE B 1 24 ? -15.5 -11.875 1.395 1 93.38 24 PHE B N 1
ATOM 3218 C CA . PHE B 1 24 ? -15.039 -11.062 2.51 1 93.38 24 PHE B CA 1
ATOM 3219 C C . PHE B 1 24 ? -13.68 -10.43 2.193 1 93.38 24 PHE B C 1
ATOM 3221 O O . PHE B 1 24 ? -13.43 -9.273 2.543 1 93.38 24 PHE B O 1
ATOM 3228 N N . GLN B 1 25 ? -12.883 -11.172 1.546 1 94.19 25 GLN B N 1
ATOM 3229 C CA . GLN B 1 25 ? -11.555 -10.695 1.179 1 94.19 25 GLN B CA 1
ATOM 3230 C C . GLN B 1 25 ? -11.641 -9.461 0.284 1 94.19 25 GLN B C 1
ATOM 3232 O O . GLN B 1 25 ? -10.945 -8.469 0.515 1 94.19 25 GLN B O 1
ATOM 3237 N N . ARG B 1 26 ? -12.477 -9.492 -0.738 1 93.56 26 ARG B N 1
ATOM 3238 C CA . ARG B 1 26 ? -12.625 -8.375 -1.659 1 93.56 26 ARG B CA 1
ATOM 3239 C C . ARG B 1 26 ? -13.156 -7.141 -0.938 1 93.56 26 ARG B C 1
ATOM 3241 O O . ARG B 1 26 ? -12.773 -6.012 -1.252 1 93.56 26 ARG B O 1
ATOM 3248 N N . ARG B 1 27 ? -13.961 -7.352 0.055 1 95.19 27 ARG B N 1
ATOM 3249 C CA . ARG B 1 27 ? -14.625 -6.238 0.729 1 95.19 27 ARG B CA 1
ATOM 3250 C C . ARG B 1 27 ? -13.766 -5.684 1.854 1 95.19 27 ARG B C 1
ATOM 3252 O O . ARG B 1 27 ? -13.977 -4.559 2.312 1 95.19 27 ARG B O 1
ATOM 3259 N N . SER B 1 28 ? -12.805 -6.5 2.324 1 96.94 28 SER B N 1
ATOM 3260 C CA . SER B 1 28 ? -11.969 -6.074 3.441 1 96.94 28 SER B CA 1
ATOM 3261 C C . SER B 1 28 ? -10.609 -5.578 2.959 1 96.94 28 SER B C 1
ATOM 3263 O O . SER B 1 28 ? -9.805 -5.098 3.754 1 96.94 28 SER B O 1
ATOM 3265 N N . TYR B 1 29 ? -10.359 -5.637 1.675 1 95.62 29 TYR B N 1
ATOM 3266 C CA . TYR B 1 29 ? -9.078 -5.191 1.14 1 95.62 29 TYR B CA 1
ATOM 3267 C C . TYR B 1 29 ? -9.109 -3.703 0.817 1 95.62 29 TYR B C 1
ATOM 3269 O O . TYR B 1 29 ? -9.977 -3.24 0.075 1 95.62 29 TYR B O 1
ATOM 3277 N N . SER B 1 30 ? -8.102 -2.961 1.349 1 94.56 30 SER B N 1
ATOM 3278 C CA . SER B 1 30 ? -7.973 -1.533 1.079 1 94.56 30 SER B CA 1
ATOM 3279 C C . SER B 1 30 ? -6.996 -1.272 -0.065 1 94.56 30 SER B C 1
ATOM 3281 O O . SER B 1 30 ? -5.801 -1.549 0.056 1 94.56 30 SER B O 1
ATOM 3283 N N . GLN B 1 31 ? -7.434 -0.766 -1.123 1 88.62 31 GLN B N 1
ATOM 3284 C CA . GLN B 1 31 ? -6.566 -0.407 -2.24 1 88.62 31 GLN B CA 1
ATOM 3285 C C . GLN B 1 31 ? -5.605 0.71 -1.851 1 88.62 31 GLN B C 1
ATOM 3287 O O . GLN B 1 31 ? -4.48 0.771 -2.354 1 88.62 31 GLN B O 1
ATOM 3292 N N . HIS B 1 32 ? -6.098 1.518 -0.968 1 85.5 32 HIS B N 1
ATOM 3293 C CA . HIS B 1 32 ? -5.289 2.645 -0.517 1 85.5 32 HIS B CA 1
ATOM 3294 C C . HIS B 1 32 ? -4.117 2.176 0.34 1 85.5 32 HIS B C 1
ATOM 3296 O O . HIS B 1 32 ? -2.992 2.654 0.177 1 85.5 32 HIS B O 1
ATOM 3302 N N . LYS B 1 33 ? -4.363 1.226 1.234 1 90.12 33 LYS B N 1
ATOM 3303 C CA . LYS B 1 33 ? -3.344 0.739 2.158 1 90.12 33 LYS B CA 1
ATOM 3304 C C . LYS B 1 33 ? -2.707 -0.55 1.647 1 90.12 33 LYS B C 1
ATOM 3306 O O . LYS B 1 33 ? -1.687 -0.997 2.176 1 90.12 33 LYS B O 1
ATOM 3311 N N . ASN B 1 34 ? -3.309 -1.158 0.599 1 89.44 34 ASN B N 1
ATOM 3312 C CA . ASN B 1 34 ? -2.861 -2.402 -0.02 1 89.44 34 ASN B CA 1
ATOM 3313 C C . ASN B 1 34 ? -2.779 -3.537 0.997 1 89.44 34 ASN B C 1
ATOM 3315 O O . ASN B 1 34 ? -1.768 -4.238 1.071 1 89.44 34 ASN B O 1
ATOM 3319 N N . ARG B 1 35 ? -3.76 -3.689 1.843 1 92.62 35 ARG B N 1
ATOM 3320 C CA . ARG B 1 35 ? -3.84 -4.703 2.889 1 92.62 35 ARG B CA 1
ATOM 3321 C C . ARG B 1 35 ? -5.277 -4.887 3.369 1 92.62 35 ARG B C 1
ATOM 3323 O O . ARG B 1 35 ? -6.09 -3.963 3.271 1 92.62 35 ARG B O 1
ATOM 3330 N N . PRO B 1 36 ? -5.531 -6.035 3.914 1 96.88 36 PRO B N 1
ATOM 3331 C CA . PRO B 1 36 ? -6.844 -6.215 4.535 1 96.88 36 PRO B CA 1
ATOM 3332 C C . PRO B 1 36 ? -6.988 -5.445 5.844 1 96.88 36 PRO B C 1
ATOM 3334 O O . PRO B 1 36 ? -6.074 -5.449 6.676 1 96.88 36 PRO B O 1
ATOM 3337 N N . LEU B 1 37 ? -8.094 -4.781 5.996 1 98.06 37 LEU B N 1
ATOM 3338 C CA . LEU B 1 37 ? -8.352 -4.027 7.215 1 98.06 37 LEU B CA 1
ATOM 3339 C C . LEU B 1 37 ? -9.852 -3.777 7.387 1 98.06 37 LEU B C 1
ATOM 3341 O O . LEU B 1 37 ? -10.633 -4.051 6.48 1 98.06 37 LEU B O 1
ATOM 3345 N N . VAL B 1 38 ? -10.227 -3.414 8.555 1 98.31 38 VAL B N 1
ATOM 3346 C CA . VAL B 1 38 ? -11.578 -2.926 8.844 1 98.31 38 VAL B CA 1
ATOM 3347 C C . VAL B 1 38 ? -11.5 -1.499 9.383 1 98.31 38 VAL B C 1
ATOM 3349 O O . VAL B 1 38 ? -10.453 -1.066 9.875 1 98.31 38 VAL B O 1
ATOM 3352 N N . LYS B 1 39 ? -12.641 -0.737 9.328 1 97.25 39 LYS B N 1
ATOM 3353 C CA . LYS B 1 39 ? -12.555 0.702 9.555 1 97.25 39 LYS B CA 1
ATOM 3354 C C . LYS B 1 39 ? -13.477 1.128 10.695 1 97.25 39 LYS B C 1
ATOM 3356 O O . LYS B 1 39 ? -14.695 1.233 10.516 1 97.25 39 LYS B O 1
ATOM 3361 N N . PRO B 1 40 ? -12.945 1.468 11.82 1 97.31 40 PRO B N 1
ATOM 3362 C CA . PRO B 1 40 ? -13.711 2.211 12.828 1 97.31 40 PRO B CA 1
ATOM 3363 C C . PRO B 1 40 ? -13.789 3.705 12.523 1 97.31 40 PRO B C 1
ATOM 3365 O O . PRO B 1 40 ? -12.867 4.266 11.922 1 97.31 40 PRO B O 1
ATOM 3368 N N . MET B 1 41 ? -14.875 4.32 12.883 1 97.19 41 MET B N 1
ATOM 3369 C CA . MET B 1 41 ? -15.055 5.77 12.812 1 97.19 41 MET B CA 1
ATOM 3370 C C . MET B 1 41 ? -15.016 6.391 14.203 1 97.19 41 MET B C 1
ATOM 3372 O O . MET B 1 41 ? -15.836 6.047 15.062 1 97.19 41 MET B O 1
ATOM 3376 N N . VAL B 1 42 ? -14.133 7.277 14.398 1 97.19 42 VAL B N 1
ATOM 3377 C CA . VAL B 1 42 ? -13.945 7.887 15.711 1 97.19 42 VAL B CA 1
ATOM 3378 C C . VAL B 1 42 ? -14.492 9.312 15.711 1 97.19 42 VAL B C 1
ATOM 3380 O O . VAL B 1 42 ? -14.227 10.086 14.789 1 97.19 42 VAL B O 1
ATOM 3383 N N . ILE B 1 43 ? -15.273 9.641 16.656 1 96.56 43 ILE B N 1
ATOM 3384 C CA . ILE B 1 43 ? -15.82 10.977 16.875 1 96.56 43 ILE B CA 1
ATOM 3385 C C . ILE B 1 43 ? -15.273 11.555 18.188 1 96.56 43 ILE B C 1
ATOM 3387 O O . ILE B 1 43 ? -15.438 10.953 19.25 1 96.56 43 ILE B O 1
ATOM 3391 N N . VAL B 1 44 ? -14.656 12.672 18.062 1 96.38 44 VAL B N 1
ATOM 3392 C CA . VAL B 1 44 ? -13.984 13.227 19.234 1 96.38 44 VAL B CA 1
ATOM 3393 C C . VAL B 1 44 ? -14.391 14.695 19.406 1 96.38 44 VAL B C 1
ATOM 3395 O O . VAL B 1 44 ? -14.742 15.367 18.438 1 96.38 44 VAL B O 1
ATOM 3398 N N . SER B 1 45 ? -14.336 15.188 20.609 1 93.31 45 SER B N 1
ATOM 3399 C CA . SER B 1 45 ? -14.516 16.609 20.891 1 93.31 45 SER B CA 1
ATOM 3400 C C . SER B 1 45 ? -13.219 17.375 20.672 1 93.31 45 SER B C 1
ATOM 3402 O O . SER B 1 45 ? -12.164 16.781 20.438 1 93.31 45 SER B O 1
ATOM 3404 N N . THR B 1 46 ? -13.219 18.656 20.781 1 90 46 THR B N 1
ATOM 3405 C CA . THR B 1 46 ? -12.047 19.5 20.562 1 90 46 THR B CA 1
ATOM 3406 C C . THR B 1 46 ? -11.094 19.406 21.75 1 90 46 THR B C 1
ATOM 3408 O O . THR B 1 46 ? -9.961 19.891 21.688 1 90 46 THR B O 1
ATOM 3411 N N . THR B 1 47 ? -11.484 18.688 22.781 1 88.06 47 THR B N 1
ATOM 3412 C CA . THR B 1 47 ? -10.609 18.469 23.922 1 88.06 47 THR B CA 1
ATOM 3413 C C . THR B 1 47 ? -9.875 17.141 23.797 1 88.06 47 THR B C 1
ATOM 3415 O O . THR B 1 47 ? -8.992 16.828 24.609 1 88.06 47 THR B O 1
ATOM 3418 N N . GLY B 1 48 ? -10.344 16.344 22.906 1 92.38 48 GLY B N 1
ATOM 3419 C CA . GLY B 1 48 ? -9.734 15.039 22.734 1 92.38 48 GLY B CA 1
ATOM 3420 C C . GLY B 1 48 ? -10.562 13.914 23.328 1 92.38 48 GLY B C 1
ATOM 3421 O O . GLY B 1 48 ? -10.18 12.742 23.25 1 92.38 48 GLY B O 1
ATOM 3422 N N . TYR B 1 49 ? -11.633 14.336 24 1 94.25 49 TYR B N 1
ATOM 3423 C CA . TYR B 1 49 ? -12.516 13.312 24.547 1 94.25 49 TYR B CA 1
ATOM 3424 C C . TYR B 1 49 ? -13.18 12.508 23.453 1 94.25 49 TYR B C 1
ATOM 3426 O O . TYR B 1 49 ? -13.766 13.07 22.516 1 94.25 49 TYR B O 1
ATOM 3434 N N . ILE B 1 50 ? -13.031 11.203 23.547 1 96.75 50 ILE B N 1
ATOM 3435 C CA . ILE B 1 50 ? -13.633 10.328 22.547 1 96.75 50 ILE B CA 1
ATOM 3436 C C . ILE B 1 50 ? -15.125 10.156 22.844 1 96.75 50 ILE B C 1
ATOM 3438 O O . ILE B 1 50 ? -15.5 9.5 23.812 1 96.75 50 ILE B O 1
ATOM 3442 N N . VAL B 1 51 ? -15.953 10.719 22 1 95.44 51 VAL B N 1
ATOM 3443 C CA . VAL B 1 51 ? -17.391 10.711 22.188 1 95.44 51 VAL B CA 1
ATOM 3444 C C . VAL B 1 51 ? -17.969 9.352 21.797 1 95.44 51 VAL B C 1
ATOM 3446 O O . VAL B 1 51 ? -18.797 8.789 22.516 1 95.44 51 VAL B O 1
ATOM 3449 N N . SER B 1 52 ? -17.516 8.844 20.641 1 95.5 52 SER B N 1
ATOM 3450 C CA . SER B 1 52 ? -18.016 7.551 20.172 1 95.5 52 SER B CA 1
ATOM 3451 C C . SER B 1 52 ? -17.062 6.918 19.156 1 95.5 52 SER B C 1
ATOM 3453 O O . SER B 1 52 ? -16.25 7.613 18.547 1 95.5 52 SER B O 1
ATOM 3455 N N . VAL B 1 53 ? -17.156 5.656 19.078 1 96.75 53 VAL B N 1
ATOM 3456 C CA . VAL B 1 53 ? -16.516 4.867 18.047 1 96.75 53 VAL B CA 1
ATOM 3457 C C . VAL B 1 53 ? -17.547 4.004 17.328 1 96.75 53 VAL B C 1
ATOM 3459 O O . VAL B 1 53 ? -18.188 3.15 17.938 1 96.75 53 VAL B O 1
ATOM 3462 N N . LEU B 1 54 ? -17.688 4.234 16.094 1 95.88 54 LEU B N 1
ATOM 3463 C CA . LEU B 1 54 ? -18.688 3.518 15.312 1 95.88 54 LEU B CA 1
ATOM 3464 C C . LEU B 1 54 ? -18.031 2.494 14.391 1 95.88 54 LEU B C 1
ATOM 3466 O O . LEU B 1 54 ? -16.891 2.672 13.969 1 95.88 54 LEU B O 1
ATOM 3470 N N . GLY B 1 55 ? -18.797 1.453 14.047 1 95 55 GLY B N 1
ATOM 3471 C CA . GLY B 1 55 ? -18.281 0.36 13.234 1 95 55 GLY B CA 1
ATOM 3472 C C . GLY B 1 55 ? -17.844 -0.836 14.062 1 95 55 GLY B C 1
ATOM 3473 O O . GLY B 1 55 ? -18.375 -1.073 15.148 1 95 55 GLY B O 1
ATOM 3474 N N . PRO B 1 56 ? -16.828 -1.54 13.359 1 97.75 56 PRO B N 1
ATOM 3475 C CA . PRO B 1 56 ? -16.031 -1.235 12.172 1 97.75 56 PRO B CA 1
ATOM 3476 C C . PRO B 1 56 ? -16.781 -1.481 10.867 1 97.75 56 PRO B C 1
ATOM 3478 O O . PRO B 1 56 ? -17.734 -2.266 10.844 1 97.75 56 PRO B O 1
ATOM 3481 N N . TYR B 1 57 ? -16.359 -0.823 9.859 1 98.38 57 TYR B N 1
ATOM 3482 C CA . TYR B 1 57 ? -16.906 -0.921 8.508 1 98.38 57 TYR B CA 1
ATOM 3483 C C . TYR B 1 57 ? -15.953 -1.674 7.59 1 98.38 57 TYR B C 1
ATOM 3485 O O . TYR B 1 57 ? -14.805 -1.922 7.949 1 98.38 57 TYR B O 1
ATOM 3493 N N . PHE B 1 58 ? -16.438 -2.086 6.41 1 97.94 58 PHE B N 1
ATOM 3494 C CA . PHE B 1 58 ? -15.617 -2.67 5.359 1 97.94 58 PHE B CA 1
ATOM 3495 C C . PHE B 1 58 ? -14.641 -1.643 4.805 1 97.94 58 PHE B C 1
ATOM 3497 O O . PHE B 1 58 ? -14.742 -0.453 5.109 1 97.94 58 PHE B O 1
ATOM 3504 N N . ALA B 1 59 ? -13.672 -2.129 4.086 1 97 59 ALA B N 1
ATOM 3505 C CA . ALA B 1 59 ? -12.625 -1.247 3.57 1 97 59 ALA B CA 1
ATOM 3506 C C . ALA B 1 59 ? -12.805 -1.006 2.074 1 97 59 ALA B C 1
ATOM 3508 O O . ALA B 1 59 ? -12.023 -0.273 1.462 1 97 59 ALA B O 1
ATOM 3509 N N . ASP B 1 60 ? -13.852 -1.571 1.458 1 94.31 60 ASP B N 1
ATOM 3510 C CA . ASP B 1 60 ? -14.008 -1.455 0.012 1 94.31 60 ASP B CA 1
ATOM 3511 C C . ASP B 1 60 ? -14.539 -0.076 -0.374 1 94.31 60 ASP B C 1
ATOM 3513 O O . ASP B 1 60 ? -14.734 0.785 0.488 1 94.31 60 ASP B O 1
ATOM 3517 N N . HIS B 1 61 ? -14.742 0.245 -1.605 1 91.75 61 HIS B N 1
ATOM 3518 C CA . HIS B 1 61 ? -15.031 1.571 -2.135 1 91.75 61 HIS B CA 1
ATOM 3519 C C . HIS B 1 61 ? -16.406 2.049 -1.692 1 91.75 61 HIS B C 1
ATOM 3521 O O . HIS B 1 61 ? -16.688 3.252 -1.677 1 91.75 61 HIS B O 1
ATOM 3527 N N . LYS B 1 62 ? -17.25 1.127 -1.319 1 93.62 62 LYS B N 1
ATOM 3528 C CA . LYS B 1 62 ? -18.594 1.485 -0.872 1 93.62 62 LYS B CA 1
ATOM 3529 C C . LYS B 1 62 ? -18.578 1.987 0.569 1 93.62 62 LYS B C 1
ATOM 3531 O O . LYS B 1 62 ? -19.562 2.57 1.04 1 93.62 62 LYS B O 1
ATOM 3536 N N . ASN B 1 63 ? -17.484 1.734 1.194 1 96.69 63 ASN B N 1
ATOM 3537 C CA . ASN B 1 63 ? -17.375 2.09 2.604 1 96.69 63 ASN B CA 1
ATOM 3538 C C . ASN B 1 63 ? -16.281 3.139 2.828 1 96.69 63 ASN B C 1
ATOM 3540 O O . ASN B 1 63 ? -15.453 2.994 3.725 1 96.69 63 ASN B O 1
ATOM 3544 N N . ASN B 1 64 ? -16.312 4.156 1.974 1 95.69 64 ASN B N 1
ATOM 3545 C CA . ASN B 1 64 ? -15.414 5.281 2.207 1 95.69 64 ASN B CA 1
ATOM 3546 C C . ASN B 1 64 ? -15.906 6.164 3.35 1 95.69 64 ASN B C 1
ATOM 3548 O O . ASN B 1 64 ? -17.016 5.977 3.855 1 95.69 64 ASN B O 1
ATOM 3552 N N . ASP B 1 65 ? -15.141 7.078 3.758 1 96 65 ASP B N 1
ATOM 3553 C CA . ASP B 1 65 ? -15.43 7.875 4.945 1 96 65 ASP B CA 1
ATOM 3554 C C . ASP B 1 65 ? -16.734 8.641 4.793 1 96 65 ASP B C 1
ATOM 3556 O O . ASP B 1 65 ? -17.531 8.719 5.738 1 96 65 ASP B O 1
ATOM 3560 N N . ALA B 1 66 ? -16.984 9.195 3.613 1 96.56 66 ALA B N 1
ATOM 3561 C CA . ALA B 1 66 ? -18.219 9.93 3.361 1 96.56 66 ALA B CA 1
ATOM 3562 C C . ALA B 1 66 ? -19.438 9.016 3.486 1 96.56 66 ALA B C 1
ATOM 3564 O O . ALA B 1 66 ? -20.422 9.359 4.152 1 96.56 66 ALA B O 1
ATOM 3565 N N . SER B 1 67 ? -19.359 7.82 2.883 1 96.38 67 SER B N 1
ATOM 3566 C CA . SER B 1 67 ? -20.453 6.863 2.928 1 96.38 67 SER B CA 1
ATOM 3567 C C . SER B 1 67 ? -20.719 6.391 4.355 1 96.38 67 SER B C 1
ATOM 3569 O O . SER B 1 67 ? -21.875 6.25 4.762 1 96.38 67 SER B O 1
ATOM 3571 N N . ILE B 1 68 ? -19.672 6.188 5.059 1 97.12 68 ILE B N 1
ATOM 3572 C CA . ILE B 1 68 ? -19.797 5.73 6.438 1 97.12 68 ILE B CA 1
ATOM 3573 C C . ILE B 1 68 ? -20.5 6.793 7.277 1 97.12 68 ILE B C 1
ATOM 3575 O O . ILE B 1 68 ? -21.422 6.484 8.031 1 97.12 68 ILE B O 1
ATOM 3579 N N . LEU B 1 69 ? -20.047 8.047 7.129 1 95.62 69 LEU B N 1
ATOM 3580 C CA . LEU B 1 69 ? -20.656 9.125 7.887 1 95.62 69 LEU B CA 1
ATOM 3581 C C . LEU B 1 69 ? -22.141 9.25 7.555 1 95.62 69 LEU B C 1
ATOM 3583 O O . LEU B 1 69 ? -22.984 9.375 8.453 1 95.62 69 LEU B O 1
ATOM 3587 N N . LYS B 1 70 ? -22.484 9.211 6.266 1 94.75 70 LYS B N 1
ATOM 3588 C CA . LYS B 1 70 ? -23.875 9.281 5.852 1 94.75 70 LYS B CA 1
ATOM 3589 C C . LYS B 1 70 ? -24.688 8.141 6.461 1 94.75 70 LYS B C 1
ATOM 3591 O O . LYS B 1 70 ? -25.781 8.367 6.969 1 94.75 70 LYS B O 1
ATOM 3596 N N . HIS B 1 71 ? -24.094 6.992 6.359 1 95.62 71 HIS B N 1
ATOM 3597 C CA . HIS B 1 71 ? -24.75 5.82 6.922 1 95.62 71 HIS B CA 1
ATOM 3598 C C . HIS B 1 71 ? -25.016 6 8.414 1 95.62 71 HIS B C 1
ATOM 3600 O O . HIS B 1 71 ? -26.094 5.656 8.898 1 95.62 71 HIS B O 1
ATOM 3606 N N . ASN B 1 72 ? -24.078 6.527 9.125 1 93.5 72 ASN B N 1
ATOM 3607 C CA . ASN B 1 72 ? -24.219 6.754 10.562 1 93.5 72 ASN B CA 1
ATOM 3608 C C . ASN B 1 72 ? -25.406 7.676 10.867 1 93.5 72 ASN B C 1
ATOM 3610 O O . ASN B 1 72 ? -26.188 7.41 11.781 1 93.5 72 ASN B O 1
ATOM 3614 N N . PHE B 1 73 ? -25.594 8.727 10.117 1 91.38 73 PHE B N 1
ATOM 3615 C CA . PHE B 1 73 ? -26.672 9.695 10.344 1 91.38 73 PHE B CA 1
ATOM 3616 C C . PHE B 1 73 ? -28 9.148 9.859 1 91.38 73 PHE B C 1
ATOM 3618 O O . PHE B 1 73 ? -29.016 9.305 10.531 1 91.38 73 PHE B O 1
ATOM 3625 N N . GLN B 1 74 ? -27.938 8.477 8.695 1 91.88 74 GLN B N 1
ATOM 3626 C CA . GLN B 1 74 ? -29.172 7.953 8.109 1 91.88 74 GLN B CA 1
ATOM 3627 C C . GLN B 1 74 ? -29.766 6.848 8.984 1 91.88 74 GLN B C 1
ATOM 3629 O O . GLN B 1 74 ? -30.984 6.711 9.07 1 91.88 74 GLN B O 1
ATOM 3634 N N . THR B 1 75 ? -28.938 6.109 9.609 1 92.44 75 THR B N 1
ATOM 3635 C CA . THR B 1 75 ? -29.422 5.02 10.461 1 92.44 75 THR B CA 1
ATOM 3636 C C . THR B 1 75 ? -29.484 5.461 11.922 1 92.44 75 THR B C 1
ATOM 3638 O O . THR B 1 75 ? -29.828 4.664 12.797 1 92.44 75 THR B O 1
ATOM 3641 N N . ASN B 1 76 ? -29.141 6.723 12.211 1 90.94 76 ASN B N 1
ATOM 3642 C CA . ASN B 1 76 ? -29.141 7.293 13.555 1 90.94 76 ASN B CA 1
ATOM 3643 C C . ASN B 1 76 ? -28.375 6.402 14.531 1 90.94 76 ASN B C 1
ATOM 3645 O O . ASN B 1 76 ? -28.891 6.062 15.602 1 90.94 76 ASN B O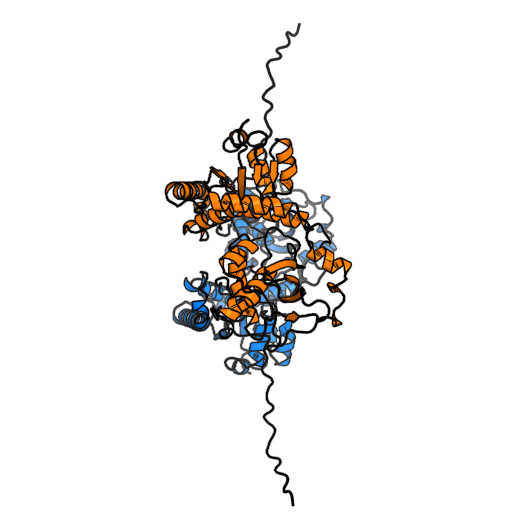 1
ATOM 3649 N N . MET B 1 77 ? -27.25 6.004 14.047 1 89.81 77 MET B N 1
ATOM 3650 C CA . MET B 1 77 ? -26.422 5.113 14.859 1 89.81 77 MET B CA 1
ATOM 3651 C C . MET B 1 77 ? -26.125 5.746 16.219 1 89.81 77 MET B C 1
ATOM 3653 O O . MET B 1 77 ? -25.719 6.91 16.281 1 89.81 77 MET B O 1
ATOM 3657 N N . GLU B 1 78 ? -26.359 5.023 17.344 1 90.19 78 GLU B N 1
ATOM 3658 C CA . GLU B 1 78 ? -26.141 5.465 18.719 1 90.19 78 GLU B CA 1
ATOM 3659 C C . GLU B 1 78 ? -26.844 6.793 18.984 1 90.19 78 GLU B C 1
ATOM 3661 O O . GLU B 1 78 ? -26.328 7.617 19.75 1 90.19 78 GLU B O 1
ATOM 3666 N N . ASN B 1 79 ? -27.828 7.117 18.203 1 89.25 79 ASN B N 1
ATOM 3667 C CA . ASN B 1 79 ? -28.609 8.336 18.344 1 89.25 79 ASN B CA 1
ATOM 3668 C C . ASN B 1 79 ? -27.766 9.578 18.094 1 89.25 79 ASN B C 1
ATOM 3670 O O . ASN B 1 79 ? -27.812 10.547 18.859 1 89.25 79 ASN B O 1
ATOM 3674 N N . ILE B 1 80 ? -26.938 9.5 17.094 1 86.31 80 ILE B N 1
ATOM 3675 C CA . ILE B 1 80 ? -26 10.562 16.75 1 86.31 80 ILE B CA 1
ATOM 3676 C C . ILE B 1 80 ? -26.766 11.859 16.469 1 86.31 80 ILE B C 1
ATOM 3678 O O . ILE B 1 80 ? -26.25 12.953 16.719 1 86.31 80 ILE B O 1
ATOM 3682 N N . LYS B 1 81 ? -27.938 11.758 15.984 1 83.44 81 LYS B N 1
ATOM 3683 C CA . LYS B 1 81 ? -28.734 12.945 15.688 1 83.44 81 LYS B CA 1
ATOM 3684 C C . LYS B 1 81 ? -29.125 13.672 16.969 1 83.44 81 LYS B C 1
ATOM 3686 O O . LYS B 1 81 ? -29.469 14.852 16.938 1 83.44 81 LYS B O 1
ATOM 3691 N N . ASP B 1 82 ? -29.094 12.828 18 1 83.25 82 ASP B N 1
ATOM 3692 C CA . ASP B 1 82 ? -29.422 13.438 19.281 1 83.25 82 ASP B CA 1
ATOM 3693 C C . ASP B 1 82 ? -28.234 14.211 19.844 1 83.25 82 ASP B C 1
ATOM 3695 O O . ASP B 1 82 ? -28.391 15.078 20.703 1 83.25 82 ASP B O 1
ATOM 3699 N N . TRP B 1 83 ? -27.016 13.836 19.328 1 82 83 TRP B N 1
ATOM 3700 C CA . TRP B 1 83 ? -25.797 14.492 19.781 1 82 83 TRP B CA 1
ATOM 3701 C C . TRP B 1 83 ? -25.641 15.859 19.125 1 82 83 TRP B C 1
ATOM 3703 O O . TRP B 1 83 ? -25.062 16.781 19.703 1 82 83 TRP B O 1
ATOM 3713 N N . LEU B 1 84 ? -26.219 15.914 17.875 1 82.56 84 LEU B N 1
ATOM 3714 C CA . LEU B 1 84 ? -25.938 17.078 17.031 1 82.56 84 LEU B CA 1
ATOM 3715 C C . LEU B 1 84 ? -27.203 17.891 16.797 1 82.56 84 LEU B C 1
ATOM 3717 O O . LEU B 1 84 ? -28.281 17.328 16.594 1 82.56 84 LEU B O 1
ATOM 3721 N N . GLN B 1 85 ? -27.078 19.109 17.078 1 78.44 85 GLN B N 1
ATOM 3722 C CA . GLN B 1 85 ? -28.172 20.062 16.891 1 78.44 85 GLN B CA 1
ATOM 3723 C C . GLN B 1 85 ? -27.859 21.016 15.742 1 78.44 85 GLN B C 1
ATOM 3725 O O . GLN B 1 85 ? -26.75 21.016 15.203 1 78.44 85 GLN B O 1
ATOM 3730 N N . GLN B 1 86 ? -28.844 21.766 15.5 1 82.25 86 GLN B N 1
ATOM 3731 C CA . GLN B 1 86 ? -28.688 22.797 14.477 1 82.25 86 GLN B CA 1
ATOM 3732 C C . GLN B 1 86 ? -27.531 23.734 14.82 1 82.25 86 GLN B C 1
ATOM 3734 O O . GLN B 1 86 ? -27.375 24.125 15.984 1 82.25 86 GLN B O 1
ATOM 3739 N N . ASP B 1 87 ? -26.641 23.969 13.938 1 84.69 87 ASP B N 1
ATOM 3740 C CA . ASP B 1 87 ? -25.547 24.938 14.016 1 84.69 87 ASP B CA 1
ATOM 3741 C C . ASP B 1 87 ? -24.297 24.297 14.609 1 84.69 87 ASP B C 1
ATOM 3743 O O . ASP B 1 87 ? -23.281 24.984 14.82 1 84.69 87 ASP B O 1
ATOM 3747 N N . ASP B 1 88 ? -24.453 23 14.938 1 89.88 88 ASP B N 1
ATOM 3748 C CA . ASP B 1 88 ? -23.234 22.312 15.359 1 89.88 88 ASP B CA 1
ATOM 3749 C C . ASP B 1 88 ? -22.25 22.172 14.203 1 89.88 88 ASP B C 1
ATOM 3751 O O . ASP B 1 88 ? -22.641 22.266 13.039 1 89.88 88 ASP B O 1
ATOM 3755 N N . VAL B 1 89 ? -20.984 22.062 14.57 1 93.88 89 VAL B N 1
ATOM 3756 C CA . VAL B 1 89 ? -19.938 22.047 13.555 1 93.88 89 VAL B CA 1
ATOM 3757 C C . VAL B 1 89 ? -19.25 20.688 13.555 1 93.88 89 VAL B C 1
ATOM 3759 O O . VAL B 1 89 ? -18.859 20.172 14.609 1 93.88 89 VAL B O 1
ATOM 3762 N N . LEU B 1 90 ? -19.188 20.109 12.461 1 95 90 LEU B N 1
ATOM 3763 C CA . LEU B 1 90 ? -18.453 18.859 12.266 1 95 90 LEU B CA 1
ATOM 3764 C C . LEU B 1 90 ? -17.188 19.109 11.438 1 95 90 LEU B C 1
ATOM 3766 O O . LEU B 1 90 ? -17.266 19.641 10.328 1 95 90 LEU B O 1
ATOM 3770 N N . ILE B 1 91 ? -16.078 18.781 12.023 1 96.81 91 ILE B N 1
ATOM 3771 C CA . ILE B 1 91 ? -14.797 18.922 11.328 1 96.81 91 ILE B CA 1
ATOM 3772 C C . ILE B 1 91 ? -14.391 17.578 10.711 1 96.81 91 ILE B C 1
ATOM 3774 O O . ILE B 1 91 ? -14.32 16.562 11.406 1 96.81 91 ILE B O 1
ATOM 3778 N N . VAL B 1 92 ? -14.141 17.562 9.43 1 96.19 92 VAL B N 1
ATOM 3779 C CA . VAL B 1 92 ? -13.844 16.328 8.711 1 96.19 92 VAL B CA 1
ATOM 3780 C C . VAL B 1 92 ? -12.656 16.547 7.773 1 96.19 92 VAL B C 1
ATOM 3782 O O . VAL B 1 92 ? -12.195 17.688 7.609 1 96.19 92 VAL B O 1
ATOM 3785 N N . ASP B 1 93 ? -12.133 15.469 7.301 1 95.5 93 ASP B N 1
ATOM 3786 C CA . ASP B 1 93 ? -11.062 15.586 6.312 1 95.5 93 ASP B CA 1
ATOM 3787 C C . ASP B 1 93 ? -11.625 15.602 4.895 1 95.5 93 ASP B C 1
ATOM 3789 O O . ASP B 1 93 ? -12.844 15.633 4.703 1 95.5 93 ASP B O 1
ATOM 3793 N N . ARG B 1 94 ? -10.766 15.656 3.945 1 94.12 94 ARG B N 1
ATOM 3794 C CA . ARG B 1 94 ? -11.172 15.781 2.549 1 94.12 94 ARG B CA 1
ATOM 3795 C C . ARG B 1 94 ? -11.867 14.508 2.062 1 94.12 94 ARG B C 1
ATOM 3797 O O . ARG B 1 94 ? -12.57 14.531 1.055 1 94.12 94 ARG B O 1
ATOM 3804 N N . GLY B 1 95 ? -11.664 13.391 2.775 1 93.06 95 GLY B N 1
ATOM 3805 C CA . GLY B 1 95 ? -12.305 12.133 2.412 1 93.06 95 GLY B CA 1
ATOM 3806 C C . GLY B 1 95 ? -13.805 12.156 2.598 1 93.06 95 GLY B C 1
ATOM 3807 O O . GLY B 1 95 ? -14.516 11.305 2.059 1 93.06 95 GLY B O 1
ATOM 3808 N N . PHE B 1 96 ? -14.312 13.172 3.211 1 96.19 96 PHE B N 1
ATOM 3809 C CA . PHE B 1 96 ? -15.734 13.258 3.535 1 96.19 96 PHE B CA 1
ATOM 3810 C C . PHE B 1 96 ? -16.453 14.18 2.557 1 96.19 96 PHE B C 1
ATOM 3812 O O . PHE B 1 96 ? -17.609 14.531 2.773 1 96.19 96 PHE B O 1
ATOM 3819 N N . ARG B 1 97 ? -15.812 14.531 1.523 1 93.69 97 ARG B N 1
ATOM 3820 C CA . ARG B 1 97 ? -16.297 15.539 0.583 1 93.69 97 ARG B CA 1
ATOM 3821 C C . ARG B 1 97 ? -17.719 15.219 0.125 1 93.69 97 ARG B C 1
ATOM 3823 O O . ARG B 1 97 ? -18.578 16.109 0.064 1 93.69 97 ARG B O 1
ATOM 3830 N N . ASP B 1 98 ? -18.031 13.961 -0.112 1 93.5 98 ASP B N 1
ATOM 3831 C CA . ASP B 1 98 ? -19.312 13.562 -0.686 1 93.5 98 ASP B CA 1
ATOM 3832 C C . ASP B 1 98 ? -20.422 13.586 0.367 1 93.5 98 ASP B C 1
ATOM 3834 O O . ASP B 1 98 ? -21.594 13.398 0.046 1 93.5 98 ASP B O 1
ATOM 3838 N N . SER B 1 99 ? -20.094 13.867 1.583 1 94.94 99 SER B N 1
ATOM 3839 C CA . SER B 1 99 ? -21.078 13.883 2.65 1 94.94 99 SER B CA 1
ATOM 3840 C C . SER B 1 99 ? -21.422 15.312 3.061 1 94.94 99 SER B C 1
ATOM 3842 O O . SER B 1 99 ? -22.312 15.523 3.889 1 94.94 99 SER B O 1
ATOM 3844 N N . ILE B 1 100 ? -20.781 16.297 2.51 1 94.56 100 ILE B N 1
ATOM 3845 C CA . ILE B 1 100 ? -20.891 17.672 2.982 1 94.56 100 ILE B CA 1
ATOM 3846 C C . ILE B 1 100 ? -22.297 18.188 2.719 1 94.56 100 ILE B C 1
ATOM 3848 O O . ILE B 1 100 ? -22.953 18.734 3.615 1 94.56 100 ILE B O 1
ATOM 3852 N N . SER B 1 101 ? -22.797 18.031 1.508 1 94.06 101 SER B N 1
ATOM 3853 C CA . SER B 1 101 ? -24.141 18.484 1.162 1 94.06 101 SER B CA 1
ATOM 3854 C C . SER B 1 101 ? -25.188 17.812 2.033 1 94.06 101 SER B C 1
ATOM 3856 O O . SER B 1 101 ? -26.172 18.438 2.432 1 94.06 101 SER B O 1
ATOM 3858 N N . PHE B 1 102 ? -24.984 16.594 2.283 1 93.06 102 PHE B N 1
ATOM 3859 C CA . PHE B 1 102 ? -25.875 15.828 3.133 1 93.06 102 PHE B CA 1
ATOM 3860 C C . PHE B 1 102 ? -25.906 16.391 4.547 1 93.06 102 PHE B C 1
ATOM 3862 O O . PHE B 1 102 ? -26.984 16.594 5.125 1 93.06 102 PHE B O 1
ATOM 3869 N N . LEU B 1 103 ? -24.781 16.703 5.066 1 92.38 103 LEU B N 1
ATOM 3870 C CA . LEU B 1 103 ? -24.688 17.281 6.402 1 92.38 103 LEU B CA 1
ATOM 3871 C C . LEU B 1 103 ? -25.359 18.641 6.449 1 92.38 103 LEU B C 1
ATOM 3873 O O . LEU B 1 103 ? -26.078 18.938 7.406 1 92.38 103 LEU B O 1
ATOM 3877 N N . GLU B 1 104 ? -25.156 19.406 5.438 1 92.19 104 GLU B N 1
ATOM 3878 C CA . GLU B 1 104 ? -25.781 20.734 5.352 1 92.19 104 GLU B CA 1
ATOM 3879 C C . GLU B 1 104 ? -27.312 20.625 5.336 1 92.19 104 GLU B C 1
ATOM 3881 O O . GLU B 1 104 ? -28 21.453 5.93 1 92.19 104 GLU B O 1
ATOM 3886 N N . SER B 1 105 ? -27.797 19.609 4.676 1 91.56 105 SER B N 1
ATOM 3887 C CA . SER B 1 105 ? -29.234 19.391 4.617 1 91.56 105 SER B CA 1
ATOM 3888 C C . SER B 1 105 ? -29.797 19.062 5.996 1 91.56 105 SER B C 1
ATOM 3890 O O . SER B 1 105 ? -30.984 19.281 6.254 1 91.56 105 SER B O 1
ATOM 3892 N N . LEU B 1 106 ? -28.984 18.594 6.859 1 89.12 106 LEU B N 1
ATOM 3893 C CA . LEU B 1 106 ? -29.391 18.281 8.219 1 89.12 106 LEU B CA 1
ATOM 3894 C C . LEU B 1 106 ? -29.188 19.484 9.141 1 89.12 106 LEU B C 1
ATOM 3896 O O . LEU B 1 106 ? -29.438 19.391 10.352 1 89.12 106 LEU B O 1
ATOM 3900 N N . GLY B 1 107 ? -28.672 20.578 8.539 1 89.56 107 GLY B N 1
ATOM 3901 C CA . GLY B 1 107 ? -28.422 21.781 9.328 1 89.56 107 GLY B CA 1
ATOM 3902 C C . GLY B 1 107 ? -27.109 21.75 10.078 1 89.56 107 GLY B C 1
ATOM 3903 O O . GLY B 1 107 ? -26.891 22.547 10.984 1 89.56 107 GLY B O 1
ATOM 3904 N N . ILE B 1 108 ? -26.328 20.797 9.773 1 91.38 108 ILE B N 1
ATOM 3905 C CA . ILE B 1 108 ? -25.031 20.672 10.406 1 91.38 108 ILE B CA 1
ATOM 3906 C C . ILE B 1 108 ? -23.969 21.359 9.547 1 91.38 108 ILE B C 1
ATOM 3908 O O . ILE B 1 108 ? -23.922 21.156 8.328 1 91.38 108 ILE B O 1
ATOM 3912 N N . GLN B 1 109 ? -23.172 22.172 10.188 1 92.62 109 GLN B N 1
ATOM 3913 C CA . GLN B 1 109 ? -22.094 22.828 9.461 1 92.62 109 GLN B CA 1
ATOM 3914 C C . GLN B 1 109 ? -20.859 21.938 9.375 1 92.62 109 GLN B C 1
ATOM 3916 O O . GLN B 1 109 ? -20.375 21.453 10.391 1 92.62 109 GLN B O 1
ATOM 3921 N N . ALA B 1 110 ? -20.453 21.672 8.203 1 93.69 110 ALA B N 1
ATOM 3922 C CA . ALA B 1 110 ? -19.25 20.875 8 1 93.69 110 ALA B CA 1
ATOM 3923 C C . ALA B 1 110 ? -18.062 21.734 7.574 1 93.69 110 ALA B C 1
ATOM 3925 O O . ALA B 1 110 ? -18.203 22.594 6.699 1 93.69 110 ALA B O 1
ATOM 3926 N N . GLN B 1 111 ? -16.969 21.594 8.273 1 95.12 111 GLN B N 1
ATOM 3927 C CA . GLN B 1 111 ? -15.734 22.266 7.918 1 95.12 111 GLN B CA 1
ATOM 3928 C C . GLN B 1 111 ? -14.688 21.281 7.426 1 95.12 111 GLN B C 1
ATOM 3930 O O . GLN B 1 111 ? -14.391 20.297 8.102 1 95.12 111 GLN B O 1
ATOM 3935 N N . MET B 1 112 ? -14.164 21.484 6.305 1 95.38 112 MET B N 1
ATOM 3936 C CA . MET B 1 112 ? -13.164 20.641 5.648 1 95.38 112 MET B CA 1
ATOM 3937 C C . MET B 1 112 ? -12.102 21.484 4.957 1 95.38 112 MET B C 1
ATOM 3939 O O . MET B 1 112 ? -12.391 22.594 4.5 1 95.38 112 MET B O 1
ATOM 3943 N N . PRO B 1 113 ? -10.859 20.984 4.945 1 94.94 113 PRO B N 1
ATOM 3944 C CA . PRO B 1 113 ? -9.875 21.734 4.148 1 94.94 113 PRO B CA 1
ATOM 3945 C C . PRO B 1 113 ? -10.281 21.844 2.68 1 94.94 113 PRO B C 1
ATOM 3947 O O . PRO B 1 113 ? -11.008 21 2.162 1 94.94 113 PRO B O 1
ATOM 3950 N N . ALA B 1 114 ? -9.75 22.828 2.049 1 91.94 114 ALA B N 1
ATOM 3951 C CA . ALA B 1 114 ? -10.086 23.094 0.653 1 91.94 114 ALA B CA 1
ATOM 3952 C C . ALA B 1 114 ? -9.469 22.047 -0.269 1 91.94 114 ALA B C 1
ATOM 3954 O O . ALA B 1 114 ? -8.422 21.484 0.05 1 91.94 114 ALA B O 1
ATOM 3955 N N . PHE B 1 115 ? -10.172 21.844 -1.357 1 89.38 115 PHE B N 1
ATOM 3956 C CA . PHE B 1 115 ? -9.633 21 -2.42 1 89.38 115 PHE B CA 1
ATOM 3957 C C . PHE B 1 115 ? -8.906 21.844 -3.463 1 89.38 115 PHE B C 1
ATOM 3959 O O . PHE B 1 115 ? -9.297 23 -3.719 1 89.38 115 PHE B O 1
ATOM 3966 N N . LEU B 1 116 ? -7.953 21.172 -3.867 1 89.19 116 LEU B N 1
ATOM 3967 C CA . LEU B 1 116 ? -7.289 21.812 -4.996 1 89.19 116 LEU B CA 1
ATOM 3968 C C . LEU B 1 116 ? -7.938 21.406 -6.312 1 89.19 116 LEU B C 1
ATOM 3970 O O . LEU B 1 116 ? -7.852 20.25 -6.719 1 89.19 116 LEU B O 1
ATOM 3974 N N . PRO B 1 117 ? -8.578 22.281 -6.898 1 84.31 117 PRO B N 1
ATOM 3975 C CA . PRO B 1 117 ? -9.203 21.953 -8.18 1 84.31 117 PRO B CA 1
ATOM 3976 C C . PRO B 1 117 ? -8.203 21.453 -9.211 1 84.31 117 PRO B C 1
ATOM 3978 O O . PRO B 1 117 ? -7.008 21.734 -9.117 1 84.31 117 PRO B O 1
ATOM 3981 N N . LYS B 1 118 ? -8.719 20.719 -10.148 1 84.12 118 LYS B N 1
ATOM 3982 C CA . LYS B 1 118 ? -7.898 20.172 -11.211 1 84.12 118 LYS B CA 1
ATOM 3983 C C . LYS B 1 118 ? -7.191 21.266 -12 1 84.12 118 LYS B C 1
ATOM 3985 O O . LYS B 1 118 ? -7.805 22.266 -12.359 1 84.12 118 LYS B O 1
ATOM 3990 N N . GLY B 1 119 ? -5.922 21.094 -12.172 1 86.38 119 GLY B N 1
ATOM 3991 C CA . GLY B 1 119 ? -5.148 22.031 -12.961 1 86.38 119 GLY B CA 1
ATOM 3992 C C . GLY B 1 119 ? -4.406 23.047 -12.117 1 86.38 119 GLY B C 1
ATOM 3993 O O . GLY B 1 119 ? -3.465 23.688 -12.594 1 86.38 119 GLY B O 1
ATOM 3994 N N . GLN B 1 120 ? -4.922 23.219 -10.945 1 89.81 120 GLN B N 1
ATOM 3995 C CA . GLN B 1 120 ? -4.246 24.172 -10.062 1 89.81 120 GLN B CA 1
ATOM 3996 C C . GLN B 1 120 ? -3.137 23.484 -9.266 1 89.81 120 GLN B C 1
ATOM 3998 O O . GLN B 1 120 ? -3.293 22.344 -8.828 1 89.81 120 GLN B O 1
ATOM 4003 N N . LYS B 1 121 ? -2.113 24.203 -9.133 1 89.88 121 LYS B N 1
ATOM 4004 C CA . LYS B 1 121 ? -0.956 23.625 -8.461 1 89.88 121 LYS B CA 1
ATOM 4005 C C . LYS B 1 121 ? -0.876 24.094 -7.008 1 89.88 121 LYS B C 1
ATOM 4007 O O . LYS B 1 121 ? -0.143 23.516 -6.203 1 89.88 121 LYS B O 1
ATOM 4012 N N . GLN B 1 122 ? -1.624 25.172 -6.742 1 95 122 GLN B N 1
ATOM 4013 C CA . GLN B 1 122 ? -1.549 25.75 -5.402 1 95 122 GLN B CA 1
ATOM 4014 C C . GLN B 1 122 ? -2.885 26.359 -4.988 1 95 122 GLN B C 1
ATOM 4016 O O . GLN B 1 122 ? -3.6 26.922 -5.82 1 95 122 GLN B O 1
ATOM 4021 N N . HIS B 1 123 ? -3.121 26.312 -3.66 1 96.31 123 HIS B N 1
ATOM 4022 C CA . HIS B 1 123 ? -4.289 26.984 -3.094 1 96.31 123 HIS B CA 1
ATOM 4023 C C . HIS B 1 123 ? -4.098 28.5 -3.061 1 96.31 123 HIS B C 1
ATOM 4025 O O . HIS B 1 123 ? -2.977 28.984 -2.887 1 96.31 123 HIS B O 1
ATOM 4031 N N . THR B 1 124 ? -5.23 29.188 -3.246 1 95.94 124 THR B N 1
ATOM 4032 C CA . THR B 1 124 ? -5.176 30.625 -2.986 1 95.94 124 THR B CA 1
ATOM 4033 C C . THR B 1 124 ? -4.863 30.906 -1.52 1 95.94 124 THR B C 1
ATOM 4035 O O . THR B 1 124 ? -4.961 30 -0.68 1 95.94 124 THR B O 1
ATOM 4038 N N . ALA B 1 125 ? -4.453 32.094 -1.262 1 96.88 125 ALA B N 1
ATOM 4039 C CA . ALA B 1 125 ? -4.152 32.469 0.122 1 96.88 125 ALA B CA 1
ATOM 4040 C C . ALA B 1 125 ? -5.355 32.188 1.026 1 96.88 125 ALA B C 1
ATOM 4042 O O . ALA B 1 125 ? -5.215 31.641 2.115 1 96.88 125 ALA B O 1
ATOM 4043 N N . ASP B 1 126 ? -6.504 32.562 0.567 1 96.25 126 ASP B N 1
ATOM 4044 C CA . ASP B 1 126 ? -7.727 32.406 1.344 1 96.25 126 ASP B CA 1
ATOM 4045 C C . ASP B 1 126 ? -7.996 30.922 1.624 1 96.25 126 ASP B C 1
ATOM 4047 O O . ASP B 1 126 ? -8.281 30.547 2.762 1 96.25 126 ASP B O 1
ATOM 4051 N N . GLU B 1 127 ? -7.891 30.125 0.575 1 95.75 127 GLU B N 1
ATOM 4052 C CA . GLU B 1 127 ? -8.109 28.688 0.714 1 95.75 127 GLU B CA 1
ATOM 4053 C C . GLU B 1 127 ? -7.086 28.062 1.656 1 95.75 127 GLU B C 1
ATOM 4055 O O . GLU B 1 127 ? -7.434 27.234 2.5 1 95.75 127 GLU B O 1
ATOM 4060 N N . ALA B 1 128 ? -5.879 28.453 1.467 1 97.25 128 ALA B N 1
ATOM 4061 C CA . ALA B 1 128 ? -4.805 27.906 2.291 1 97.25 128 ALA B CA 1
ATOM 4062 C C . ALA B 1 128 ? -4.984 28.312 3.756 1 97.25 128 ALA B C 1
ATOM 4064 O O . ALA B 1 128 ? -4.77 27.484 4.656 1 97.25 128 ALA B O 1
ATOM 4065 N N . ASN B 1 129 ? -5.34 29.562 4.008 1 97.69 129 ASN B N 1
ATOM 4066 C CA . ASN B 1 129 ? -5.574 30.047 5.363 1 97.69 129 ASN B CA 1
ATOM 4067 C C . ASN B 1 129 ? -6.727 29.297 6.031 1 97.69 129 ASN B C 1
ATOM 4069 O O . ASN B 1 129 ? -6.602 28.844 7.164 1 97.69 129 ASN B O 1
ATOM 4073 N N . SER B 1 130 ? -7.824 29.188 5.305 1 95.38 130 SER B N 1
ATOM 4074 C CA . SER B 1 130 ? -8.984 28.5 5.844 1 95.38 130 SER B CA 1
ATOM 4075 C C . SER B 1 130 ? -8.664 27.031 6.137 1 95.38 130 SER B C 1
ATOM 4077 O O . SER B 1 130 ? -9.094 26.5 7.16 1 95.38 130 SER B O 1
ATOM 4079 N N . SER B 1 131 ? -7.973 26.391 5.211 1 95.88 131 SER B N 1
ATOM 4080 C CA . SER B 1 131 ? -7.574 25 5.402 1 95.88 131 SER B CA 1
ATOM 4081 C C . SER B 1 131 ? -6.711 24.844 6.645 1 95.88 131 SER B C 1
ATOM 4083 O O . SER B 1 131 ? -6.828 23.844 7.367 1 95.88 131 SER B O 1
ATOM 4085 N N . ARG B 1 132 ? -5.91 25.812 6.883 1 96.19 132 ARG B N 1
ATOM 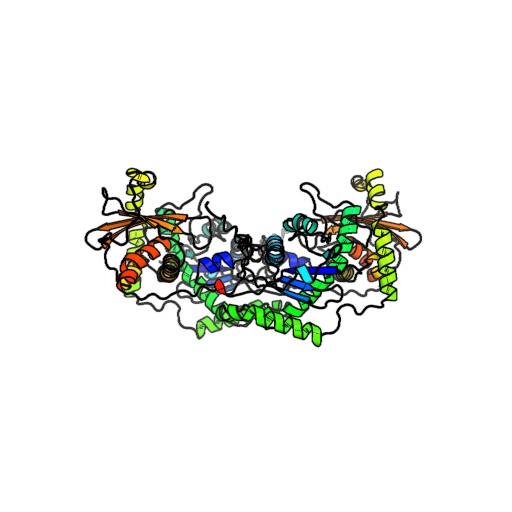4086 C CA . ARG B 1 132 ? -5.031 25.766 8.047 1 96.19 132 ARG B CA 1
ATOM 4087 C C . ARG B 1 132 ? -5.832 25.812 9.344 1 96.19 132 ARG B C 1
ATOM 4089 O O . ARG B 1 132 ? -5.492 25.141 10.32 1 96.19 132 ARG B O 1
ATOM 4096 N N . LEU B 1 133 ? -6.859 26.609 9.375 1 94.94 133 LEU B N 1
ATOM 4097 C CA . LEU B 1 133 ? -7.711 26.672 10.562 1 94.94 133 LEU B CA 1
ATOM 4098 C C . LEU B 1 133 ? -8.336 25.312 10.852 1 94.94 133 LEU B C 1
ATOM 41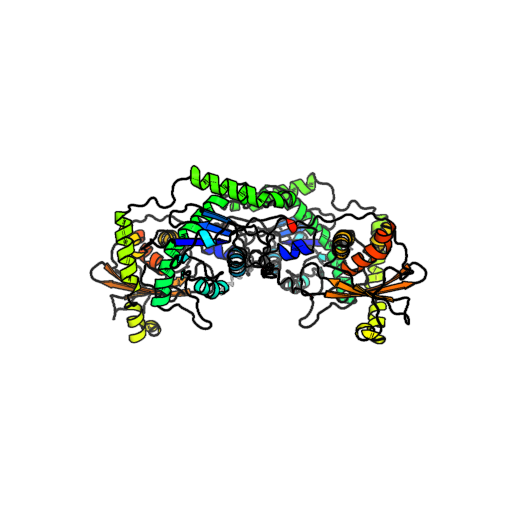00 O O . LEU B 1 133 ? -8.344 24.875 12 1 94.94 133 LEU B O 1
ATOM 4104 N N . VAL B 1 134 ? -8.758 24.656 9.812 1 94.62 134 VAL B N 1
ATOM 4105 C CA . VAL B 1 134 ? -9.383 23.344 9.961 1 94.62 134 VAL B CA 1
ATOM 4106 C C . VAL B 1 134 ? -8.352 22.328 10.438 1 94.62 134 VAL B C 1
ATOM 4108 O O . VAL B 1 134 ? -8.609 21.578 11.375 1 94.62 134 VAL B O 1
ATOM 4111 N N . THR B 1 135 ? -7.199 22.359 9.852 1 92.62 135 THR B N 1
ATOM 4112 C CA . THR B 1 135 ? -6.156 21.391 10.172 1 92.62 135 THR B CA 1
ATOM 4113 C C . THR B 1 135 ? -5.699 21.547 11.625 1 92.62 135 THR B C 1
ATOM 4115 O O . THR B 1 135 ? -5.375 20.562 12.289 1 92.62 135 THR B O 1
ATOM 4118 N N . LYS B 1 136 ? -5.699 22.781 12.07 1 91.81 136 LYS B N 1
ATOM 4119 C CA . LYS B 1 136 ? -5.281 23.047 13.445 1 91.81 136 LYS B CA 1
ATOM 4120 C C . LYS B 1 136 ? -6.238 22.422 14.445 1 91.81 136 LYS B C 1
ATOM 4122 O O . LYS B 1 136 ? -5.828 22 15.531 1 91.81 136 LYS B O 1
ATOM 4127 N N . ILE B 1 137 ? -7.461 22.312 14.023 1 91.88 137 ILE B N 1
ATOM 4128 C CA . ILE B 1 137 ? -8.445 21.688 14.906 1 91.88 137 ILE B CA 1
ATOM 4129 C C . ILE B 1 137 ? -8.391 20.172 14.734 1 91.88 137 ILE B C 1
ATOM 4131 O O . ILE B 1 137 ? -8.492 19.422 15.719 1 91.88 137 ILE B O 1
ATOM 4135 N N . ARG B 1 138 ? -8.172 19.703 13.539 1 93.88 138 ARG B N 1
ATOM 4136 C CA . ARG B 1 138 ? -8.203 18.281 13.211 1 93.88 138 ARG B CA 1
ATOM 4137 C C . ARG B 1 138 ? -7.062 17.531 13.898 1 93.88 138 ARG B C 1
ATOM 4139 O O . ARG B 1 138 ? -7.102 16.312 14.023 1 93.88 138 ARG B O 1
ATOM 4146 N N . TRP B 1 139 ? -6.039 18.219 14.266 1 91.69 139 TRP B N 1
ATOM 4147 C CA . TRP B 1 139 ? -4.891 17.578 14.883 1 91.69 139 TRP B CA 1
ATOM 4148 C C . TRP B 1 139 ? -5.32 16.734 16.078 1 91.69 139 TRP B C 1
ATOM 4150 O O . TRP B 1 139 ? -4.711 15.695 16.359 1 91.69 139 TRP B O 1
ATOM 4160 N N . ILE B 1 140 ? -6.422 17.094 16.719 1 93.31 140 ILE B N 1
ATOM 4161 C CA . ILE B 1 140 ? -6.887 16.438 17.922 1 93.31 140 ILE B CA 1
ATOM 4162 C C . ILE B 1 140 ? -7.238 14.977 17.625 1 93.31 140 ILE B C 1
ATOM 4164 O O . ILE B 1 140 ? -6.863 14.07 18.359 1 93.31 140 ILE B O 1
ATOM 4168 N N . VAL B 1 141 ? -7.961 14.758 16.516 1 95.25 141 VAL B N 1
ATOM 4169 C CA . VAL B 1 141 ? -8.383 13.398 16.188 1 95.25 141 VAL B CA 1
ATOM 4170 C C . VAL B 1 141 ? -7.168 12.57 15.766 1 95.25 141 VAL B C 1
ATOM 4172 O O . VAL B 1 141 ? -7.109 11.367 16.016 1 95.25 141 VAL B O 1
ATOM 4175 N N . GLU B 1 142 ? -6.215 13.219 15.078 1 93.06 142 GLU B N 1
ATOM 4176 C CA . GLU B 1 142 ? -4.977 12.523 14.742 1 93.06 142 GLU B CA 1
ATOM 4177 C C . GLU B 1 142 ? -4.238 12.062 15.992 1 93.06 142 GLU B C 1
ATOM 4179 O O . GLU B 1 142 ? -3.701 10.953 16.031 1 93.06 142 GLU B O 1
ATOM 4184 N N . SER B 1 143 ? -4.223 12.914 17 1 93.94 143 SER B N 1
ATOM 4185 C CA . SER B 1 143 ? -3.59 12.562 18.266 1 93.94 143 SER B CA 1
ATOM 4186 C C . SER B 1 143 ? -4.336 11.438 18.969 1 93.94 143 SER B C 1
ATOM 4188 O O . SER B 1 143 ? -3.717 10.516 19.516 1 93.94 143 SER B O 1
ATOM 4190 N N . VAL B 1 144 ? -5.605 11.539 18.938 1 96.25 144 VAL B N 1
ATOM 4191 C CA . VAL B 1 144 ? -6.43 10.5 19.547 1 96.25 144 VAL B CA 1
ATOM 4192 C C . VAL B 1 144 ? -6.18 9.172 18.844 1 96.25 144 VAL B C 1
ATOM 4194 O O . VAL B 1 144 ? -5.934 8.156 19.5 1 96.25 144 VAL B O 1
ATOM 4197 N N . ASN B 1 145 ? -6.254 9.164 17.531 1 95.25 145 ASN B N 1
ATOM 4198 C CA . ASN B 1 145 ? -5.98 7.945 16.766 1 95.25 145 ASN B CA 1
ATOM 4199 C C . ASN B 1 145 ? -4.586 7.406 17.062 1 95.25 145 ASN B C 1
ATOM 4201 O O . ASN B 1 145 ? -4.387 6.191 17.125 1 95.25 145 ASN B O 1
ATOM 4205 N N . GLY B 1 146 ? -3.668 8.32 17.25 1 93.38 146 GLY B N 1
ATOM 4206 C CA . GLY B 1 146 ? -2.334 7.914 17.656 1 93.38 146 GLY B CA 1
ATOM 4207 C C . GLY B 1 146 ? -2.314 7.188 18.984 1 93.38 146 GLY B C 1
ATOM 4208 O O . GLY B 1 146 ? -1.619 6.18 19.141 1 93.38 146 GLY B O 1
ATOM 4209 N N . ARG B 1 147 ? -3.037 7.715 19.875 1 93.69 147 ARG B N 1
ATOM 4210 C CA . ARG B 1 147 ? -3.131 7.098 21.188 1 93.69 147 ARG B CA 1
ATOM 4211 C C . ARG B 1 147 ? -3.76 5.711 21.109 1 93.69 147 ARG B C 1
ATOM 4213 O O . ARG B 1 147 ? -3.299 4.77 21.75 1 93.69 147 ARG B O 1
ATOM 4220 N N . LEU B 1 148 ? -4.781 5.59 20.344 1 94.69 148 LEU B N 1
ATOM 4221 C CA . LEU B 1 148 ? -5.449 4.305 20.172 1 94.69 148 LEU B CA 1
ATOM 4222 C C . LEU B 1 148 ? -4.488 3.271 19.594 1 94.69 148 LEU B C 1
ATOM 4224 O O . LEU B 1 148 ? -4.438 2.131 20.062 1 94.69 148 LEU B O 1
ATOM 4228 N N . LYS B 1 149 ? -3.707 3.684 18.672 1 91.31 149 LYS B N 1
ATOM 4229 C CA . LYS B 1 149 ? -2.846 2.764 17.938 1 91.31 149 LYS B CA 1
ATOM 4230 C C . LYS B 1 149 ? -1.606 2.398 18.75 1 91.31 149 LYS B C 1
ATOM 4232 O O . LYS B 1 149 ? -0.818 1.544 18.344 1 91.31 149 LYS B O 1
ATOM 4237 N N . GLN B 1 150 ? -1.456 3.057 19.875 1 91.06 150 GLN B N 1
ATOM 4238 C CA . GLN B 1 150 ? -0.356 2.697 20.766 1 91.06 150 GLN B CA 1
ATOM 4239 C C . GLN B 1 150 ? -0.618 1.36 21.453 1 91.06 150 GLN B C 1
ATOM 4241 O O . GLN B 1 150 ? 0.309 0.727 21.969 1 91.06 150 GLN B O 1
ATOM 4246 N N . TRP B 1 151 ? -1.818 0.975 21.469 1 92.62 151 TRP B N 1
ATOM 4247 C CA . TRP B 1 151 ? -2.17 -0.302 22.094 1 92.62 151 TRP B CA 1
ATOM 4248 C C . TRP B 1 151 ? -1.771 -1.466 21.188 1 92.62 151 TRP B C 1
ATOM 4250 O O . TRP B 1 151 ? -2.098 -1.478 20 1 92.62 151 TRP B O 1
ATOM 4260 N N . LYS B 1 152 ? -1.138 -2.451 21.734 1 85.94 152 LYS B N 1
ATOM 4261 C CA . LYS B 1 152 ? -0.533 -3.559 21 1 85.94 152 LYS B CA 1
ATOM 4262 C C . LYS B 1 152 ? -1.564 -4.27 20.125 1 85.94 152 LYS B C 1
ATOM 4264 O O . LYS B 1 152 ? -1.252 -4.699 19 1 85.94 152 LYS B O 1
ATOM 4269 N N . TYR B 1 153 ? -2.717 -4.367 20.625 1 89.12 153 TYR B N 1
ATOM 4270 C CA . TYR B 1 153 ? -3.787 -5.035 19.891 1 89.12 153 TYR B CA 1
ATOM 4271 C C . TYR B 1 153 ? -4.035 -4.363 18.547 1 89.12 153 TYR B C 1
ATOM 4273 O O . TYR B 1 153 ? -4.258 -5.039 17.547 1 89.12 153 TYR B O 1
ATOM 4281 N N . LEU B 1 154 ? -3.906 -3.029 18.484 1 91.19 154 LEU B N 1
ATOM 4282 C CA . LEU B 1 154 ? -4.25 -2.271 17.281 1 91.19 154 LEU B CA 1
ATOM 4283 C C . LEU B 1 154 ? -3.021 -2.049 16.406 1 91.19 154 LEU B C 1
ATOM 4285 O O . LEU B 1 154 ? -3.139 -1.569 15.273 1 91.19 154 LEU B O 1
ATOM 4289 N N . GLN B 1 155 ? -1.902 -2.414 16.922 1 85.75 155 GLN B N 1
ATOM 4290 C CA . GLN B 1 155 ? -0.657 -2.244 16.172 1 85.75 155 GLN B CA 1
ATOM 4291 C C . GLN B 1 155 ? -0.373 -3.457 15.297 1 85.75 155 GLN B C 1
ATOM 4293 O O . GLN B 1 155 ? 0.388 -3.363 14.328 1 85.75 155 GLN B O 1
ATOM 4298 N N . ASN B 1 156 ? -0.979 -4.562 15.617 1 86.38 156 ASN B N 1
ATOM 4299 C CA . ASN B 1 156 ? -0.686 -5.824 14.945 1 86.38 156 ASN B CA 1
ATOM 4300 C C . ASN B 1 156 ? -1.828 -6.25 14.031 1 86.38 156 ASN B C 1
ATOM 4302 O O . ASN B 1 156 ? -2.932 -5.707 14.109 1 86.38 156 ASN B O 1
ATOM 4306 N N . VAL B 1 157 ? -1.473 -7.152 13.18 1 91.69 157 VAL B N 1
ATOM 4307 C CA . VAL B 1 157 ? -2.504 -7.762 12.352 1 91.69 157 VAL B CA 1
ATOM 4308 C C . VAL B 1 157 ? -3.369 -8.688 13.195 1 91.69 157 VAL B C 1
ATOM 4310 O O . VAL B 1 157 ? -2.865 -9.633 13.805 1 91.69 157 VAL B O 1
ATOM 4313 N N . VAL B 1 158 ? -4.668 -8.43 13.211 1 95.5 158 VAL B N 1
ATOM 4314 C CA . VAL B 1 158 ? -5.602 -9.18 14.047 1 95.5 158 VAL B CA 1
ATOM 4315 C C . VAL B 1 158 ? -6.074 -10.422 13.289 1 95.5 158 VAL B C 1
ATOM 4317 O O . VAL B 1 158 ? -6.438 -10.344 12.117 1 95.5 158 VAL B O 1
ATOM 4320 N N . PRO B 1 159 ? -5.992 -11.555 13.961 1 95.56 159 PRO B N 1
ATOM 4321 C CA . PRO B 1 159 ? -6.57 -12.742 13.336 1 95.56 159 PRO B CA 1
ATOM 4322 C C . PRO B 1 159 ? -8.055 -12.586 13.031 1 95.56 159 PRO B C 1
ATOM 4324 O O . PRO B 1 159 ? -8.773 -11.898 13.766 1 95.56 159 PRO B O 1
ATOM 4327 N N . ASN B 1 160 ? -8.547 -13.242 12.062 1 96.19 160 ASN B N 1
ATOM 4328 C CA . ASN B 1 160 ? -9.938 -13.102 11.641 1 96.19 160 ASN B CA 1
ATOM 4329 C C . ASN B 1 160 ? -10.898 -13.562 12.734 1 96.19 160 ASN B C 1
ATOM 4331 O O . ASN B 1 160 ? -12.016 -13.039 12.836 1 96.19 160 ASN B O 1
ATOM 4335 N N . THR B 1 161 ? -10.492 -14.438 13.547 1 96.19 161 THR B N 1
ATOM 4336 C CA . THR B 1 161 ? -11.336 -14.945 14.625 1 96.19 161 THR B CA 1
ATOM 4337 C C . THR B 1 161 ? -11.641 -13.844 15.633 1 96.19 161 THR B C 1
ATOM 4339 O O . THR B 1 161 ? -12.578 -13.969 16.438 1 96.19 161 THR B O 1
ATOM 4342 N N . GLN B 1 162 ? -10.93 -12.805 15.609 1 96.81 162 GLN B N 1
ATOM 4343 C CA . GLN B 1 162 ? -11.094 -11.719 16.578 1 96.81 162 GLN B CA 1
ATOM 4344 C C . GLN B 1 162 ? -11.984 -10.617 16.016 1 96.81 162 GLN B C 1
ATOM 4346 O O . GLN B 1 162 ? -12.344 -9.68 16.734 1 96.81 162 GLN B O 1
ATOM 4351 N N . ILE B 1 163 ? -12.398 -10.727 14.789 1 97.38 163 ILE B N 1
ATOM 4352 C CA . ILE B 1 163 ? -13.156 -9.68 14.117 1 97.38 163 ILE B CA 1
ATOM 4353 C C . ILE B 1 163 ? -14.438 -9.391 14.891 1 97.38 163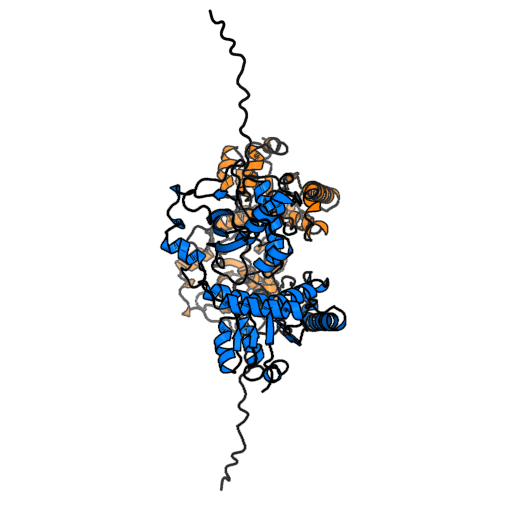 ILE B C 1
ATOM 4355 O O . ILE B 1 163 ? -14.797 -8.227 15.102 1 97.38 163 ILE B O 1
ATOM 4359 N N . PRO B 1 164 ? -15.078 -10.406 15.516 1 97.12 164 PRO B N 1
ATOM 4360 C CA . PRO B 1 164 ? -16.312 -10.141 16.266 1 97.12 164 PRO B CA 1
ATOM 4361 C C . PRO B 1 164 ? -16.062 -9.266 17.5 1 97.12 164 PRO B C 1
ATOM 4363 O O . PRO B 1 164 ? -17 -8.617 17.984 1 97.12 164 PRO B O 1
ATOM 4366 N N . TYR B 1 165 ? -14.875 -9.156 17.906 1 97.31 165 TYR B N 1
ATOM 4367 C CA . TYR B 1 165 ? -14.578 -8.484 19.172 1 97.31 165 TYR B CA 1
ATOM 4368 C C . TYR B 1 165 ? -13.938 -7.125 18.922 1 97.31 165 TYR B C 1
ATOM 4370 O O . TYR B 1 165 ? -13.695 -6.371 19.875 1 97.31 165 TYR B O 1
ATOM 4378 N N . ILE B 1 166 ? -13.648 -6.793 17.719 1 97.12 166 ILE B N 1
ATOM 4379 C CA . ILE B 1 166 ? -12.891 -5.59 17.406 1 97.12 166 ILE B CA 1
ATOM 4380 C C . ILE B 1 166 ? -13.641 -4.355 17.906 1 97.12 166 ILE B C 1
ATOM 4382 O O . ILE B 1 166 ? -13.047 -3.469 18.516 1 97.12 166 ILE B O 1
ATOM 4386 N N . GLN B 1 167 ? -14.93 -4.301 17.656 1 96.25 167 GLN B N 1
ATOM 4387 C CA . GLN B 1 167 ? -15.711 -3.148 18.109 1 96.25 167 GLN B CA 1
ATOM 4388 C C . GLN B 1 167 ? -15.594 -2.959 19.609 1 96.25 167 GLN B C 1
ATOM 4390 O O . GLN B 1 167 ? -15.297 -1.861 20.094 1 96.25 167 GLN B O 1
ATOM 4395 N N . GLU B 1 168 ? -15.82 -4.031 20.312 1 96.56 168 GLU B N 1
ATOM 4396 C CA . GLU B 1 168 ? -15.789 -3.977 21.766 1 96.56 168 GLU B CA 1
ATOM 4397 C C . GLU B 1 168 ? -14.406 -3.559 22.281 1 96.56 168 GLU B C 1
ATOM 4399 O O . GLU B 1 168 ? -14.297 -2.738 23.188 1 96.56 168 GLU B O 1
ATOM 4404 N N . TYR B 1 169 ? -13.406 -4.09 21.688 1 96.81 169 TYR B N 1
ATOM 4405 C CA . TYR B 1 169 ? -12.047 -3.797 22.141 1 96.81 169 TYR B CA 1
ATOM 4406 C C . TYR B 1 169 ? -11.68 -2.346 21.844 1 96.81 169 TYR B C 1
ATOM 4408 O O . TYR B 1 169 ? -11.07 -1.677 22.688 1 96.81 169 TYR B O 1
ATOM 4416 N N . VAL B 1 170 ? -12.031 -1.831 20.688 1 97.12 170 VAL B N 1
ATOM 4417 C CA . VAL B 1 170 ? -11.727 -0.443 20.359 1 97.12 170 VAL B CA 1
ATOM 4418 C C . VAL B 1 170 ? -12.469 0.492 21.312 1 97.12 170 VAL B C 1
ATOM 4420 O O . VAL B 1 170 ? -11.906 1.48 21.781 1 97.12 170 VAL B O 1
ATOM 4423 N N . CYS B 1 171 ? -13.695 0.145 21.641 1 97.31 171 CYS B N 1
ATOM 4424 C CA . CYS B 1 171 ? -14.484 0.948 22.578 1 97.31 171 CYS B CA 1
ATOM 4425 C C . CYS B 1 171 ? -13.867 0.927 23.969 1 97.31 171 CYS B C 1
ATOM 4427 O O . CYS B 1 171 ? -13.805 1.958 24.641 1 97.31 171 CYS B O 1
ATOM 4429 N N . LEU B 1 172 ? -13.438 -0.236 24.328 1 97.5 172 LEU B N 1
ATOM 4430 C CA . LEU B 1 172 ? -12.797 -0.361 25.625 1 97.5 172 LEU B CA 1
ATOM 4431 C C . LEU B 1 172 ? -11.523 0.482 25.688 1 97.5 172 LEU B C 1
ATOM 4433 O O . LEU B 1 172 ? -11.289 1.19 26.672 1 97.5 172 LEU B O 1
ATOM 4437 N N . ILE B 1 173 ? -10.734 0.416 24.703 1 97 173 ILE B N 1
ATOM 4438 C CA . ILE B 1 173 ? -9.5 1.195 24.625 1 97 173 ILE B CA 1
ATOM 4439 C C . ILE B 1 173 ? -9.836 2.686 24.656 1 97 173 ILE B C 1
ATOM 4441 O O . ILE B 1 173 ? -9.172 3.457 25.359 1 97 173 ILE B O 1
ATOM 4445 N N . ALA B 1 174 ? -10.859 3.086 23.891 1 97.38 174 ALA B N 1
ATOM 4446 C CA . ALA B 1 174 ? -11.289 4.484 23.875 1 97.38 174 ALA B CA 1
ATOM 4447 C C . ALA B 1 174 ? -11.703 4.945 25.266 1 97.38 174 ALA B C 1
ATOM 4449 O O . ALA B 1 174 ? -11.336 6.039 25.703 1 97.38 174 ALA B O 1
ATOM 4450 N N . ALA B 1 175 ? -12.422 4.062 25.984 1 97.06 175 ALA B N 1
ATOM 4451 C CA . ALA B 1 175 ? -12.867 4.383 27.328 1 97.06 175 ALA B CA 1
ATOM 4452 C C . ALA B 1 175 ? -11.672 4.531 28.281 1 97.06 175 ALA B C 1
ATOM 4454 O O . ALA B 1 175 ? -11.648 5.441 29.109 1 97.06 175 ALA B O 1
ATOM 4455 N N . LEU B 1 176 ? -10.734 3.686 28.109 1 96.44 176 LEU B N 1
ATOM 4456 C CA . LEU B 1 176 ? -9.531 3.754 28.938 1 96.44 176 LEU B CA 1
ATOM 4457 C C . LEU B 1 176 ? -8.742 5.027 28.641 1 96.44 176 LEU B C 1
ATOM 4459 O O . LEU B 1 176 ? -8.203 5.648 29.562 1 96.44 176 LEU B O 1
ATOM 4463 N N . CYS B 1 177 ? -8.68 5.41 27.438 1 95.31 177 CYS B N 1
ATOM 4464 C CA . CYS B 1 177 ? -8.008 6.648 27.062 1 95.31 177 CYS B CA 1
ATOM 4465 C C . CYS B 1 177 ? -8.695 7.852 27.688 1 95.31 177 CYS B C 1
ATOM 4467 O O . CYS B 1 177 ? -8.031 8.734 28.234 1 95.31 177 CYS B O 1
ATOM 4469 N N . ASN B 1 178 ? -10.016 7.867 27.641 1 95.69 178 ASN B N 1
ATOM 4470 C CA . ASN B 1 178 ? -10.789 8.969 28.203 1 95.69 178 ASN B CA 1
ATOM 4471 C C . ASN B 1 178 ? -10.586 9.086 29.719 1 95.69 178 ASN B C 1
ATOM 4473 O O . ASN B 1 178 ? -10.547 10.188 30.266 1 95.69 178 ASN B O 1
ATOM 4477 N N . THR B 1 179 ? -10.422 7.945 30.375 1 95.19 179 THR B N 1
ATOM 4478 C CA . THR B 1 179 ? -10.406 7.914 31.828 1 95.19 179 THR B CA 1
ATOM 4479 C C . THR B 1 179 ? -8.992 8.133 32.344 1 95.19 179 THR B C 1
ATOM 4481 O O . THR B 1 179 ? -8.797 8.859 33.344 1 95.19 179 THR B O 1
ATOM 4484 N N . TYR B 1 180 ? -7.992 7.523 31.688 1 92.56 180 TYR B N 1
ATOM 4485 C CA . TYR B 1 180 ? -6.695 7.43 32.344 1 92.56 180 TYR B CA 1
ATOM 4486 C C . TYR B 1 180 ? -5.66 8.297 31.641 1 92.56 180 TYR B C 1
ATOM 4488 O O . TYR B 1 180 ? -4.602 8.594 32.188 1 92.56 180 TYR B O 1
ATOM 4496 N N . ARG B 1 181 ? -5.844 8.664 30.469 1 88.88 181 ARG B N 1
ATOM 4497 C CA . ARG B 1 181 ? -4.84 9.453 29.781 1 88.88 181 ARG B CA 1
ATOM 4498 C C . ARG B 1 181 ? -5.059 10.945 30 1 88.88 181 ARG B C 1
ATOM 4500 O O . ARG B 1 181 ? -6.184 11.391 30.234 1 88.88 181 ARG B O 1
ATOM 4507 N N . ASP B 1 182 ? -3.996 11.648 29.922 1 85.31 182 ASP B N 1
ATOM 4508 C CA . ASP B 1 182 ? -4.055 13.094 30.109 1 85.31 182 ASP B CA 1
ATOM 4509 C C . ASP B 1 182 ? -4.746 13.773 28.922 1 85.31 182 ASP B C 1
ATOM 4511 O O . ASP B 1 182 ? -4.676 13.281 27.797 1 85.31 182 ASP B O 1
ATOM 4515 N N . PRO B 1 183 ? -5.355 14.875 29.281 1 82.56 183 PRO B N 1
ATOM 4516 C CA . PRO B 1 183 ? -5.938 15.617 28.172 1 82.56 183 PRO B CA 1
ATOM 4517 C C . PRO B 1 183 ? -4.895 16.062 27.141 1 82.56 183 PRO B C 1
ATOM 4519 O O . PRO B 1 183 ? -3.744 16.312 27.5 1 82.56 183 PRO B O 1
ATOM 4522 N N . LEU B 1 184 ? -5.273 16.078 25.922 1 83.69 184 LEU B N 1
ATOM 4523 C CA . LEU B 1 184 ? -4.363 16.406 24.828 1 83.69 184 LEU B CA 1
ATOM 4524 C C . LEU B 1 184 ? -4.113 17.906 24.75 1 83.69 184 LEU B C 1
ATOM 4526 O O . LEU B 1 184 ? -3.062 18.344 24.281 1 83.69 184 LEU B O 1
ATOM 4530 N N . ASN B 1 185 ? -5.086 18.719 25.25 1 75.19 185 ASN B N 1
ATOM 4531 C CA . ASN B 1 185 ? -4.895 20.172 25.297 1 75.19 185 ASN B CA 1
ATOM 4532 C C . ASN B 1 185 ? -4.238 20.609 26.609 1 75.19 185 ASN B C 1
ATOM 4534 O O . ASN B 1 185 ? -4.918 20.797 27.609 1 75.19 185 ASN B O 1
ATOM 4538 N N . THR B 1 186 ? -2.957 20.656 26.656 1 68.75 186 THR B N 1
ATOM 4539 C CA . THR B 1 186 ? -2.271 20.984 27.906 1 68.75 186 THR B CA 1
ATOM 4540 C C . THR B 1 186 ? -1.72 22.406 27.859 1 68.75 186 THR B C 1
ATOM 4542 O O . THR B 1 186 ? -0.991 22.828 28.766 1 68.75 186 THR B O 1
ATOM 4545 N N . GLY B 1 187 ? -2.152 23.141 26.906 1 72.5 187 GLY B N 1
ATOM 4546 C CA . GLY B 1 187 ? -1.55 24.453 26.797 1 72.5 187 GLY B CA 1
ATOM 4547 C C . GLY B 1 187 ? -2.186 25.484 27.719 1 72.5 187 GLY B C 1
ATOM 4548 O O . GLY B 1 187 ? -3.066 25.156 28.516 1 72.5 187 GLY B O 1
ATOM 4549 N N . ASN B 1 188 ? -1.61 26.656 27.797 1 83 188 ASN B N 1
ATOM 4550 C CA . ASN B 1 188 ? -2.115 27.812 28.547 1 83 188 ASN B CA 1
ATOM 4551 C C . ASN B 1 188 ? -3.297 28.453 27.828 1 83 188 ASN B C 1
ATOM 4553 O O . ASN B 1 188 ? -3.158 28.953 26.703 1 83 188 ASN B O 1
ATOM 4557 N N . PRO B 1 189 ? -4.438 28.5 28.531 1 84.94 189 PRO B N 1
ATOM 4558 C CA . PRO B 1 189 ? -5.645 29.031 27.891 1 84.94 189 PRO B CA 1
ATOM 4559 C C . PRO B 1 189 ? -5.461 30.469 27.406 1 84.94 189 PRO B C 1
ATOM 4561 O O . PRO B 1 189 ? -5.988 30.844 26.359 1 84.94 189 PRO B O 1
ATOM 4564 N N . GLU B 1 190 ? -4.746 31.25 28.109 1 88.06 190 GLU B N 1
ATOM 4565 C CA . GLU B 1 190 ? -4.531 32.625 27.703 1 88.06 190 GLU B CA 1
ATOM 4566 C C . GLU B 1 190 ? -3.699 32.719 26.422 1 88.06 190 GLU B C 1
ATOM 4568 O O . GLU B 1 190 ? -4.035 33.469 25.5 1 88.06 190 GLU B O 1
ATOM 4573 N N . SER B 1 191 ? -2.686 31.938 26.453 1 86 191 SER B N 1
ATOM 4574 C CA . SER B 1 191 ? -1.836 31.891 25.266 1 86 191 SER B CA 1
ATOM 4575 C C . SER B 1 191 ? -2.592 31.344 24.062 1 86 191 SER B C 1
ATOM 4577 O O . SER B 1 191 ? -2.416 31.828 22.938 1 86 191 SER B O 1
ATOM 4579 N N . ASP B 1 192 ? -3.48 30.5 24.375 1 87.5 192 ASP B N 1
ATOM 4580 C CA . ASP B 1 192 ? -4.266 29.891 23.297 1 87.5 192 ASP B CA 1
ATOM 4581 C C . ASP B 1 192 ? -5.258 30.891 22.703 1 87.5 192 ASP B C 1
ATOM 4583 O O . ASP B 1 192 ? -5.484 30.906 21.5 1 87.5 192 ASP B O 1
ATOM 4587 N N . GLN B 1 193 ? -5.781 31.656 23.547 1 90.88 193 GLN B N 1
ATOM 4588 C CA . GLN B 1 193 ? -6.727 32.656 23.094 1 90.88 193 GLN B CA 1
ATOM 4589 C C . GLN B 1 193 ? -6.035 33.719 22.234 1 90.88 193 GLN B C 1
ATOM 4591 O O . GLN B 1 193 ? -6.586 34.156 21.234 1 90.88 193 GLN B O 1
ATOM 4596 N N . SER B 1 194 ? -4.902 34.062 22.703 1 91.69 194 SER B N 1
ATOM 4597 C CA . SER B 1 194 ? -4.125 35.031 21.938 1 91.69 194 SER B CA 1
ATOM 4598 C C . SER B 1 194 ? -3.748 34.5 20.562 1 91.69 194 SER B C 1
ATOM 4600 O O . SER B 1 194 ? -3.818 35.188 19.562 1 91.69 194 SER B O 1
ATOM 4602 N N . LEU B 1 195 ? -3.398 33.281 20.594 1 90.44 195 LEU B N 1
ATOM 4603 C CA . LEU B 1 195 ? -3.033 32.656 19.344 1 90.44 195 LEU B CA 1
ATOM 4604 C C . LEU B 1 195 ? -4.242 32.531 18.422 1 90.44 195 LEU B C 1
ATOM 4606 O O . LEU B 1 195 ? -4.121 32.75 17.203 1 90.44 195 LEU B O 1
ATOM 4610 N N . ALA B 1 196 ? -5.328 32.219 18.953 1 91.5 196 ALA B N 1
ATOM 4611 C CA . ALA B 1 196 ? -6.551 32.094 18.172 1 91.5 196 ALA B CA 1
ATOM 4612 C C . ALA B 1 196 ? -6.934 33.438 17.547 1 91.5 196 ALA B C 1
ATOM 4614 O O . ALA B 1 196 ? -7.348 33.469 16.375 1 91.5 196 ALA B O 1
ATOM 4615 N N . ALA B 1 197 ? -6.762 34.438 18.312 1 94.5 197 ALA B N 1
ATOM 4616 C CA . ALA B 1 197 ? -7.059 35.781 17.797 1 94.5 197 ALA B CA 1
ATOM 4617 C C . ALA B 1 197 ? -6.113 36.156 16.656 1 94.5 197 ALA B C 1
ATOM 4619 O O . ALA B 1 197 ? -6.543 36.719 15.641 1 94.5 197 ALA B O 1
ATOM 4620 N N . LYS B 1 198 ? -4.938 35.812 16.828 1 93.62 198 LYS B N 1
ATOM 4621 C CA . LYS B 1 198 ? -3.941 36.062 15.797 1 93.62 198 LYS B CA 1
ATOM 4622 C C . LYS B 1 198 ? -4.27 35.312 14.516 1 93.62 198 LYS B C 1
ATOM 4624 O O . LYS B 1 198 ? -4.227 35.875 13.422 1 93.62 198 LYS B O 1
ATOM 4629 N N . MET B 1 199 ? -4.621 34.125 14.656 1 95.25 199 MET B N 1
ATOM 4630 C CA . MET B 1 199 ? -4.941 33.281 13.508 1 95.25 199 MET B CA 1
ATOM 4631 C C . MET B 1 199 ? -6.168 33.812 12.773 1 95.25 199 MET B C 1
ATOM 4633 O O . MET B 1 199 ? -6.203 33.812 11.539 1 95.25 199 MET B O 1
ATOM 4637 N N . LYS B 1 200 ? -7.129 34.188 13.547 1 94.44 200 LYS B N 1
ATOM 4638 C CA . LYS B 1 200 ? -8.344 34.75 12.945 1 94.44 200 LYS B CA 1
ATOM 4639 C C . LYS B 1 200 ? -8.031 36 12.141 1 94.44 200 LYS B C 1
ATOM 4641 O O . LYS B 1 200 ? -8.539 36.188 11.039 1 94.44 200 LYS B O 1
ATOM 4646 N N . TYR B 1 201 ? -7.215 36.812 12.719 1 95.5 201 TYR B N 1
ATOM 4647 C CA . TYR B 1 201 ? -6.805 38.031 12.039 1 95.5 201 TYR B CA 1
ATOM 4648 C C . TYR B 1 201 ? -6.051 37.719 10.75 1 95.5 201 TYR B C 1
ATOM 4650 O O . TYR B 1 201 ? -6.371 38.25 9.688 1 95.5 201 TYR B O 1
ATOM 4658 N N . LEU B 1 202 ? -5.09 36.875 10.789 1 95.81 202 LEU B N 1
ATOM 4659 C CA . LEU B 1 202 ? -4.262 36.5 9.641 1 95.81 202 LEU B CA 1
ATOM 4660 C C . LEU B 1 202 ? -5.094 35.812 8.562 1 95.81 202 LEU B C 1
ATOM 4662 O O . LEU B 1 202 ? -4.816 35.969 7.371 1 95.81 202 LEU B O 1
ATOM 4666 N N . ALA B 1 203 ? -6.086 35.094 9 1 96.06 203 ALA B N 1
ATOM 4667 C CA . ALA B 1 203 ? -6.914 34.312 8.07 1 96.06 203 ALA B CA 1
ATOM 4668 C C . ALA B 1 203 ? -7.621 35.25 7.078 1 96.06 203 ALA B C 1
ATOM 4670 O O . ALA B 1 203 ? -7.934 34.844 5.957 1 96.06 203 ALA B O 1
ATOM 4671 N N . SER B 1 204 ? -7.82 36.469 7.43 1 95 204 SER B N 1
ATOM 4672 C CA . SER B 1 204 ? -8.523 37.406 6.574 1 95 204 SER B CA 1
ATOM 4673 C C . SER B 1 204 ? -7.547 38.219 5.723 1 95 204 SER B C 1
ATOM 4675 O O . SER B 1 204 ? -7.965 39.031 4.883 1 95 204 SER B O 1
ATOM 4677 N N . GLN B 1 205 ? -6.297 38 5.91 1 95.81 205 GLN B N 1
ATOM 4678 C CA . GLN B 1 205 ? -5.285 38.75 5.195 1 95.81 205 GLN B CA 1
ATOM 4679 C C . GLN B 1 205 ? -4.863 38.062 3.906 1 95.81 205 GLN B C 1
ATOM 4681 O O . GLN B 1 205 ? -4.984 36.844 3.791 1 95.81 205 GLN B O 1
ATOM 4686 N N . THR B 1 206 ? -4.414 38.844 2.965 1 96.38 206 THR B N 1
ATOM 4687 C CA . THR B 1 206 ? -3.811 38.312 1.746 1 96.38 206 THR B CA 1
ATOM 4688 C C . THR B 1 206 ? -2.305 38.125 1.923 1 96.38 206 THR B C 1
ATOM 4690 O O . THR B 1 206 ? -1.734 38.594 2.92 1 96.38 206 THR B O 1
ATOM 4693 N N . ASN B 1 207 ? -1.788 37.469 1.038 1 98.06 207 ASN B N 1
ATOM 4694 C CA . ASN B 1 207 ? -0.336 37.312 1.061 1 98.06 207 ASN B CA 1
ATOM 4695 C C . ASN B 1 207 ? 0.346 38.438 0.281 1 98.06 207 ASN B C 1
ATOM 4697 O O . ASN B 1 207 ? 0.429 38.375 -0.948 1 98.06 207 ASN B O 1
ATOM 4701 N N . LYS B 1 208 ? 0.867 39.344 1.004 1 97.31 208 LYS B N 1
ATOM 4702 C CA . LYS B 1 208 ? 1.436 40.562 0.404 1 97.31 208 LYS B CA 1
ATOM 4703 C C . LYS B 1 208 ? 2.691 40.219 -0.398 1 97.31 208 LYS B C 1
ATOM 4705 O O . LYS B 1 208 ? 2.945 40.844 -1.439 1 97.31 208 LYS B O 1
ATOM 4710 N N . LEU B 1 209 ? 3.461 39.281 0.132 1 97.88 209 LEU B N 1
ATOM 4711 C CA . LEU B 1 209 ? 4.676 38.938 -0.596 1 97.88 209 LEU B CA 1
ATOM 4712 C C . LEU B 1 209 ? 4.348 38.188 -1.884 1 97.88 209 LEU B C 1
ATOM 4714 O O . LEU B 1 209 ? 5.027 38.375 -2.898 1 97.88 209 LEU B O 1
ATOM 4718 N N . GLN B 1 210 ? 3.369 37.312 -1.843 1 97.94 210 GLN B N 1
ATOM 4719 C CA . GLN B 1 210 ? 2.93 36.656 -3.072 1 97.94 210 GLN B CA 1
ATOM 4720 C C . GLN B 1 210 ? 2.539 37.688 -4.129 1 97.94 210 GLN B C 1
ATOM 4722 O O . GLN B 1 210 ? 2.916 37.562 -5.297 1 97.94 210 GLN B O 1
ATOM 4727 N N . GLU B 1 211 ? 1.772 38.688 -3.727 1 97.38 211 GLU B N 1
ATOM 4728 C CA . GLU B 1 211 ? 1.363 39.75 -4.625 1 97.38 211 GLU B CA 1
ATOM 4729 C C . GLU B 1 211 ? 2.572 40.5 -5.191 1 97.38 211 GLU B C 1
ATOM 4731 O O . GLU B 1 211 ? 2.611 40.812 -6.383 1 97.38 211 GLU B O 1
ATOM 4736 N N . ARG B 1 212 ? 3.498 40.75 -4.375 1 96.81 212 ARG B N 1
ATOM 4737 C CA . ARG B 1 212 ? 4.715 41.406 -4.805 1 96.81 212 ARG B CA 1
ATOM 4738 C C . ARG B 1 212 ? 5.496 40.562 -5.805 1 96.81 212 ARG B C 1
ATOM 4740 O O . ARG B 1 212 ? 5.949 41.062 -6.832 1 96.81 212 ARG B O 1
ATOM 4747 N N . VAL B 1 213 ? 5.613 39.281 -5.512 1 96.56 213 VAL B N 1
ATOM 4748 C CA . VAL B 1 213 ? 6.34 38.375 -6.379 1 96.56 213 VAL B CA 1
ATOM 4749 C C . VAL B 1 213 ? 5.688 38.344 -7.758 1 96.56 213 VAL B C 1
ATOM 4751 O O . VAL B 1 213 ? 6.379 38.312 -8.781 1 96.56 213 VAL B O 1
ATOM 4754 N N . GLU B 1 214 ? 4.418 38.312 -7.805 1 95.12 214 GLU B N 1
ATOM 4755 C CA . GLU B 1 214 ? 3.678 38.25 -9.062 1 95.12 214 GLU B CA 1
ATOM 4756 C C . GLU B 1 214 ? 3.717 39.594 -9.797 1 95.12 214 GLU B C 1
ATOM 4758 O O . GLU B 1 214 ? 3.955 39.625 -11.008 1 95.12 214 GLU B O 1
ATOM 4763 N N . SER B 1 215 ? 3.512 40.656 -9.102 1 95.69 215 SER B N 1
ATOM 4764 C CA . SER B 1 215 ? 3.465 42 -9.719 1 95.69 215 SER B CA 1
ATOM 4765 C C . SER B 1 215 ? 4.832 42.406 -10.258 1 95.69 215 SER B C 1
ATOM 4767 O O . SER B 1 215 ? 4.934 43 -11.328 1 95.69 215 SER B O 1
ATOM 4769 N N . GLU B 1 216 ? 5.887 42.031 -9.508 1 94.56 216 GLU B N 1
ATOM 4770 C CA . GLU B 1 216 ? 7.242 42.375 -9.914 1 94.56 216 GLU B CA 1
ATOM 4771 C C . GLU B 1 216 ? 7.891 41.25 -10.711 1 94.56 216 GLU B C 1
ATOM 4773 O O . GLU B 1 216 ? 9.07 41.344 -11.055 1 94.56 216 GLU B O 1
ATOM 4778 N N . GLU B 1 217 ? 7.18 40.156 -10.945 1 93.25 217 GLU B N 1
ATOM 4779 C CA . GLU B 1 217 ? 7.617 39 -11.719 1 93.25 217 GLU B CA 1
ATOM 4780 C C . GLU B 1 217 ? 8.938 38.438 -11.195 1 93.25 217 GLU B C 1
ATOM 4782 O O . GLU B 1 217 ? 9.859 38.188 -11.969 1 93.25 217 GLU B O 1
ATOM 4787 N N . LEU B 1 218 ? 9.008 38.406 -9.906 1 92.31 218 LEU B N 1
ATOM 4788 C CA . LEU B 1 218 ? 10.234 37.938 -9.273 1 92.31 218 LEU B CA 1
ATOM 4789 C C . LEU B 1 218 ? 10.484 36.469 -9.586 1 92.31 218 LEU B C 1
ATOM 4791 O O . LEU B 1 218 ? 11.617 35.969 -9.492 1 92.31 218 LEU B O 1
ATOM 4795 N N . HIS B 1 219 ? 9.484 35.719 -9.922 1 90.81 219 HIS B N 1
ATOM 4796 C CA . HIS B 1 219 ? 9.594 34.312 -10.234 1 90.81 219 HIS B CA 1
ATOM 4797 C C . HIS B 1 219 ? 10.164 34.094 -11.633 1 90.81 219 HIS B C 1
ATOM 4799 O O . HIS B 1 219 ? 10.711 33.031 -11.938 1 90.81 219 HIS B O 1
ATOM 4805 N N . ARG B 1 220 ? 10.117 35.094 -12.438 1 89.12 220 ARG B N 1
ATOM 4806 C CA . ARG B 1 220 ? 10.562 34.969 -13.82 1 89.12 220 ARG B CA 1
ATOM 4807 C C . ARG B 1 220 ? 11.969 35.531 -13.992 1 89.12 220 ARG B C 1
ATOM 4809 O O . ARG B 1 220 ? 12.664 35.219 -14.953 1 89.12 220 ARG B O 1
ATOM 4816 N N . ARG B 1 221 ? 12.375 36.375 -13.109 1 88.56 221 ARG B N 1
ATOM 4817 C CA . ARG B 1 221 ? 13.672 37.062 -13.195 1 88.56 221 ARG B CA 1
ATOM 4818 C C . ARG B 1 221 ? 14.781 36.156 -12.664 1 88.56 221 ARG B C 1
ATOM 4820 O O . ARG B 1 221 ? 15.492 36.531 -11.727 1 88.56 221 ARG B O 1
ATOM 4827 N N . ILE B 1 222 ? 14.992 35.156 -13.297 1 86.12 222 ILE B N 1
ATOM 4828 C CA . ILE B 1 222 ? 15.898 34.094 -12.812 1 86.12 222 ILE B CA 1
ATOM 4829 C C . ILE B 1 222 ? 17.328 34.656 -12.758 1 86.12 222 ILE B C 1
ATOM 4831 O O . ILE B 1 222 ? 18.047 34.406 -11.797 1 86.12 222 ILE B O 1
ATOM 4835 N N . LYS B 1 223 ? 17.766 35.406 -13.695 1 87.62 223 LYS B N 1
ATOM 4836 C CA . LYS B 1 223 ? 19.125 35.906 -13.812 1 87.62 223 LYS B CA 1
ATOM 4837 C C . LYS B 1 223 ? 19.438 36.906 -12.727 1 87.62 223 LYS B C 1
ATOM 4839 O O . LYS B 1 223 ? 20.594 37.188 -12.422 1 87.62 223 LYS B O 1
ATOM 4844 N N . ALA B 1 224 ? 18.375 37.469 -12.195 1 90.06 224 ALA B N 1
ATOM 4845 C CA . ALA B 1 224 ? 18.562 38.531 -11.203 1 90.06 224 ALA B CA 1
ATOM 4846 C C . ALA B 1 224 ? 18.938 37.938 -9.844 1 90.06 224 ALA B C 1
ATOM 4848 O O . ALA B 1 224 ? 19.359 38.656 -8.938 1 90.06 224 ALA B O 1
ATOM 4849 N N . TRP B 1 225 ? 18.828 36.688 -9.695 1 92.38 225 TRP B N 1
ATOM 4850 C CA . TRP B 1 225 ? 19.094 36 -8.422 1 92.38 225 TRP B CA 1
ATOM 4851 C C . TRP B 1 225 ? 20.453 35.344 -8.445 1 92.38 225 TRP B C 1
ATOM 4853 O O . TRP B 1 225 ? 20.781 34.625 -9.398 1 92.38 225 TRP B O 1
ATOM 4863 N N . THR B 1 226 ? 21.266 35.562 -7.461 1 89 226 THR B N 1
ATOM 4864 C CA . THR B 1 226 ? 22.594 34.969 -7.348 1 89 226 THR B CA 1
ATOM 4865 C C . THR B 1 226 ? 22.688 34.125 -6.086 1 89 226 THR B C 1
ATOM 4867 O O . THR B 1 226 ? 22.188 34.5 -5.027 1 89 226 THR B O 1
ATOM 4870 N N . PRO B 1 227 ? 23.312 33 -6.227 1 87.94 227 PRO B N 1
ATOM 4871 C CA . PRO B 1 227 ? 23.453 32.125 -5.051 1 87.94 227 PRO B CA 1
ATOM 4872 C C . PRO B 1 227 ? 24.25 32.781 -3.928 1 87.94 227 PRO B C 1
ATOM 4874 O O . PRO B 1 227 ? 25.203 33.531 -4.191 1 87.94 227 PRO B O 1
ATOM 4877 N N . MET B 1 228 ? 23.672 32.562 -2.773 1 81.12 228 MET B N 1
ATOM 4878 C CA . MET B 1 228 ? 24.312 33.125 -1.592 1 81.12 228 MET B CA 1
ATOM 4879 C C . MET B 1 228 ? 25.656 32.438 -1.329 1 81.12 228 MET B C 1
ATOM 4881 O O . MET B 1 228 ? 25.75 31.219 -1.366 1 81.12 228 MET B O 1
ATOM 4885 N N . ASN B 1 229 ? 26.688 33.219 -1.36 1 67.62 229 ASN B N 1
ATOM 4886 C CA . ASN B 1 229 ? 28.016 32.688 -1.022 1 67.62 229 ASN B CA 1
ATOM 4887 C C . ASN B 1 229 ? 28.266 32.75 0.483 1 67.62 229 ASN B C 1
ATOM 4889 O O . ASN B 1 229 ? 27.578 33.469 1.21 1 67.62 229 ASN B O 1
ATOM 4893 N N . ALA B 1 230 ? 29.016 31.75 1.045 1 58.62 230 ALA B N 1
ATOM 4894 C CA . ALA B 1 230 ? 29.391 31.672 2.453 1 58.62 230 ALA B CA 1
ATOM 4895 C C . ALA B 1 230 ? 29.812 33.031 2.988 1 58.62 230 ALA B C 1
ATOM 4897 O O . ALA B 1 230 ? 29.609 33.344 4.168 1 58.62 230 ALA B O 1
ATOM 4898 N N . THR B 1 231 ? 30.312 33.812 2.043 1 56.59 231 THR B N 1
ATOM 4899 C CA . THR B 1 231 ? 30.891 35.094 2.471 1 56.59 231 THR B CA 1
ATOM 4900 C C . THR B 1 231 ? 29.828 36.188 2.512 1 56.59 231 THR B C 1
ATOM 4902 O O . THR B 1 231 ? 30.062 37.281 3.066 1 56.59 231 THR B O 1
ATOM 4905 N N . ASP B 1 232 ? 28.703 35.844 1.997 1 60.72 232 ASP B N 1
ATOM 4906 C CA . ASP B 1 232 ? 27.688 36.906 1.927 1 60.72 232 ASP B CA 1
ATOM 4907 C C . ASP B 1 232 ? 27.062 37.156 3.299 1 60.72 232 ASP B C 1
ATOM 4909 O O . ASP B 1 232 ? 26.781 36.219 4.043 1 60.72 232 ASP B O 1
ATOM 4913 N N . THR B 1 233 ? 27.359 38.281 3.83 1 61.44 233 THR B N 1
ATOM 4914 C CA . THR B 1 233 ? 26.719 38.688 5.082 1 61.44 233 THR B CA 1
ATOM 4915 C C . THR B 1 233 ? 25.219 38.875 4.891 1 61.44 233 THR B C 1
ATOM 4917 O O . THR B 1 233 ? 24.781 39.75 4.137 1 61.44 233 THR B O 1
ATOM 4920 N N . LEU B 1 234 ? 24.5 37.875 5.035 1 75.31 234 LEU B N 1
ATOM 4921 C CA . LEU B 1 234 ? 23.047 38.031 5 1 75.31 234 LEU B CA 1
ATOM 4922 C C . LEU B 1 234 ? 22.531 38.625 6.301 1 75.31 234 LEU B C 1
ATOM 4924 O O . LEU B 1 234 ? 22.812 38.125 7.383 1 75.31 234 LEU B O 1
ATOM 4928 N N . ASP B 1 235 ? 22.078 39.938 6.172 1 83.12 235 ASP B N 1
ATOM 4929 C CA . ASP B 1 235 ? 21.453 40.562 7.328 1 83.12 235 ASP B CA 1
ATOM 4930 C C . ASP B 1 235 ? 20.094 39.938 7.617 1 83.12 235 ASP B C 1
ATOM 4932 O O . ASP B 1 235 ? 19.047 40.562 7.41 1 83.12 235 ASP B O 1
ATOM 4936 N N . PHE B 1 236 ? 20.156 38.719 7.984 1 91.38 236 PHE B N 1
ATOM 4937 C CA . PHE B 1 236 ? 18.938 38 8.32 1 91.38 236 PHE B CA 1
ATOM 4938 C C . PHE B 1 236 ? 18.672 38.031 9.82 1 91.38 236 PHE B C 1
ATOM 4940 O O . PHE B 1 236 ? 19.609 37.906 10.617 1 91.38 236 PHE B O 1
ATOM 4947 N N . PRO B 1 237 ? 17.516 38.25 10.156 1 92.88 237 PRO B N 1
ATOM 4948 C CA . PRO B 1 237 ? 17.219 38.375 11.586 1 92.88 237 PRO B CA 1
ATOM 4949 C C . PRO B 1 237 ? 17.484 37.125 12.383 1 92.88 237 PRO B C 1
ATOM 4951 O O . PRO B 1 237 ? 17.266 36 11.883 1 92.88 237 PRO B O 1
ATOM 4954 N N . LEU B 1 238 ? 17.953 37.344 13.578 1 93.75 238 LEU B N 1
ATOM 4955 C CA . LEU B 1 238 ? 18.047 36.25 14.539 1 93.75 238 LEU B CA 1
ATOM 4956 C C . LEU B 1 238 ? 16.672 35.906 15.109 1 93.75 238 LEU B C 1
ATOM 4958 O O . LEU B 1 238 ? 15.938 36.812 15.547 1 93.75 238 LEU B O 1
ATOM 4962 N N . LEU B 1 239 ? 16.359 34.688 15.062 1 94.94 239 LEU B N 1
ATOM 4963 C CA . LEU B 1 239 ? 15.047 34.25 15.523 1 94.94 239 LEU B CA 1
ATOM 4964 C C . LEU B 1 239 ? 15.156 33.281 16.688 1 94.94 239 LEU B C 1
ATOM 4966 O O . LEU B 1 239 ? 15.844 32.25 16.594 1 94.94 239 LEU B O 1
ATOM 4970 N N . SER B 1 240 ? 14.523 33.594 17.781 1 94.06 240 SER B N 1
ATOM 4971 C CA . SER B 1 240 ? 14.438 32.688 18.906 1 94.06 240 SER B CA 1
ATOM 4972 C C . SER B 1 240 ? 13.469 31.531 18.609 1 94.06 240 SER B C 1
ATOM 4974 O O . SER B 1 240 ? 12.672 31.609 17.672 1 94.06 240 SER B O 1
ATOM 4976 N N . GLU B 1 241 ? 13.516 30.516 19.375 1 92.12 241 GLU B N 1
ATOM 4977 C CA . GLU B 1 241 ? 12.594 29.406 19.203 1 92.12 241 GLU B CA 1
ATOM 4978 C C . GLU B 1 241 ? 11.148 29.844 19.422 1 92.12 241 GLU B C 1
ATOM 4980 O O . GLU B 1 241 ? 10.242 29.344 18.75 1 92.12 241 GLU B O 1
ATOM 4985 N N . GLU B 1 242 ? 10.984 30.734 20.312 1 92.19 242 GLU B N 1
ATOM 4986 C CA . GLU B 1 242 ? 9.648 31.25 20.578 1 92.19 242 GLU B CA 1
ATOM 4987 C C . GLU B 1 242 ? 9.117 32.031 19.391 1 92.19 242 GLU B C 1
ATOM 4989 O O . GLU B 1 242 ? 7.934 31.938 19.047 1 92.19 242 GLU B O 1
ATOM 4994 N N . GLU B 1 243 ? 9.992 32.781 18.828 1 94 243 GLU B N 1
ATOM 4995 C CA . GLU B 1 243 ? 9.602 33.531 17.656 1 94 243 GLU B CA 1
ATOM 4996 C C . GLU B 1 243 ? 9.242 32.625 16.5 1 94 243 GLU B C 1
ATOM 4998 O O . GLU B 1 243 ? 8.281 32.875 15.766 1 94 243 GLU B O 1
ATOM 5003 N N . LEU B 1 244 ? 10.047 31.609 16.359 1 95.5 244 LEU B N 1
ATOM 5004 C CA . LEU B 1 244 ? 9.781 30.625 15.305 1 95.5 244 LEU B CA 1
ATOM 5005 C C . LEU B 1 244 ? 8.445 29.922 15.539 1 95.5 244 LEU B C 1
ATOM 5007 O O . LEU B 1 244 ? 7.676 29.719 14.602 1 95.5 244 LEU B O 1
ATOM 5011 N N . LEU B 1 245 ? 8.156 29.594 16.766 1 92.75 245 LEU B N 1
ATOM 5012 C CA . LEU B 1 245 ? 6.891 28.969 17.109 1 92.75 245 LEU B CA 1
ATOM 5013 C C . LEU B 1 245 ? 5.723 29.906 16.812 1 92.75 245 LEU B C 1
ATOM 5015 O O . LEU B 1 245 ? 4.66 29.453 16.375 1 92.75 245 LEU B O 1
ATOM 5019 N N . ASN B 1 246 ? 5.969 31.156 17.078 1 92.44 246 ASN B N 1
ATOM 5020 C CA . ASN B 1 246 ? 4.945 32.156 16.812 1 92.44 246 ASN B CA 1
ATOM 5021 C C . ASN B 1 246 ? 4.688 32.312 15.312 1 92.44 246 ASN B C 1
ATOM 5023 O O . ASN B 1 246 ? 3.545 32.5 14.891 1 92.44 246 ASN B O 1
ATOM 5027 N N . LEU B 1 247 ? 5.723 32.188 14.5 1 94.81 247 LEU B N 1
ATOM 5028 C CA . LEU B 1 247 ? 5.594 32.312 13.055 1 94.81 247 LEU B CA 1
ATOM 5029 C C . LEU B 1 247 ? 4.926 31.078 12.461 1 94.81 247 LEU B C 1
ATOM 5031 O O . LEU B 1 247 ? 4.098 31.188 11.555 1 94.81 247 LEU B O 1
ATOM 5035 N N . THR B 1 248 ? 5.262 29.906 12.961 1 94.75 248 THR B N 1
ATOM 5036 C CA . THR B 1 248 ? 4.758 28.656 12.398 1 94.75 248 THR B CA 1
ATOM 5037 C C . THR B 1 248 ? 3.363 28.359 12.938 1 94.75 248 THR B C 1
ATOM 5039 O O . THR B 1 248 ? 2.643 27.531 12.367 1 94.75 248 THR B O 1
ATOM 5042 N N . VAL B 1 249 ? 3.006 28.922 14.047 1 91.5 249 VAL B N 1
ATOM 5043 C CA . VAL B 1 249 ? 1.741 28.672 14.727 1 91.5 249 VAL B CA 1
ATOM 5044 C C . VAL B 1 249 ? 1.59 27.172 14.984 1 91.5 249 VAL B C 1
ATOM 5046 O O . VAL B 1 249 ? 0.556 26.578 14.656 1 91.5 249 VAL B O 1
ATOM 5049 N N . GLY B 1 250 ? 2.664 26.469 15.289 1 86.25 250 GLY B N 1
ATOM 5050 C CA . GLY B 1 250 ? 2.645 25.047 15.57 1 86.25 250 GLY B CA 1
ATOM 5051 C C . GLY B 1 250 ? 4.031 24.438 15.664 1 86.25 250 GLY B C 1
ATOM 5052 O O . GLY B 1 250 ? 5.012 25.047 15.234 1 86.25 250 GLY B O 1
ATOM 5053 N N . VAL B 1 251 ? 4.082 23.219 16.156 1 87.06 251 VAL B N 1
ATOM 5054 C CA . VAL B 1 251 ? 5.367 22.594 16.438 1 87.06 251 VAL B CA 1
ATOM 5055 C C . VAL B 1 251 ? 5.746 21.672 15.273 1 87.06 251 VAL B C 1
ATOM 5057 O O . VAL B 1 251 ? 6.914 21.312 15.109 1 87.06 251 VAL B O 1
ATOM 5060 N N . TYR B 1 252 ? 4.848 21.328 14.539 1 89.5 252 TYR B N 1
ATOM 5061 C CA . TYR B 1 252 ? 5.066 20.312 13.516 1 89.5 252 TYR B CA 1
ATOM 5062 C C . TYR B 1 252 ? 6.066 20.797 12.469 1 89.5 252 TYR B C 1
ATOM 5064 O O . TYR B 1 252 ? 7.008 20.078 12.117 1 89.5 252 TYR B O 1
ATOM 5072 N N . GLN B 1 253 ? 5.887 22 11.953 1 93.5 253 GLN B N 1
ATOM 5073 C CA . GLN B 1 253 ? 6.758 22.547 10.914 1 93.5 253 GLN B CA 1
ATOM 5074 C C . GLN B 1 253 ? 8.195 22.672 11.422 1 93.5 253 GLN B C 1
ATOM 5076 O O . GLN B 1 253 ? 9.148 22.484 10.664 1 93.5 253 GLN B O 1
ATOM 5081 N N . LEU B 1 254 ? 8.281 22.969 12.656 1 92.75 254 LEU B N 1
ATOM 5082 C CA . LEU B 1 254 ? 9.617 23.125 13.227 1 92.75 254 LEU B CA 1
ATOM 5083 C C . LEU B 1 254 ? 10.32 21.781 13.367 1 92.75 254 LEU B C 1
ATOM 5085 O O . LEU B 1 254 ? 11.539 21.703 13.195 1 92.75 254 LEU B O 1
ATOM 5089 N N . LYS B 1 255 ? 9.531 20.812 13.711 1 91.25 255 LYS B N 1
ATOM 5090 C CA . LYS B 1 255 ? 10.086 19.469 13.758 1 91.25 255 LYS B CA 1
ATOM 5091 C C . LYS B 1 255 ? 10.633 19.047 12.391 1 91.25 255 LYS B C 1
ATOM 5093 O O . LYS B 1 255 ? 11.727 18.5 12.297 1 91.25 255 LYS B O 1
ATOM 5098 N N . LEU B 1 256 ? 9.961 19.359 11.406 1 92.75 256 LEU B N 1
ATOM 5099 C CA . LEU B 1 256 ? 10.375 19.016 10.047 1 92.75 256 LEU B CA 1
ATOM 5100 C C . LEU B 1 256 ? 11.562 19.859 9.609 1 92.75 256 LEU B C 1
ATOM 5102 O O . LEU B 1 256 ? 12.406 19.406 8.836 1 92.75 256 LEU B O 1
ATOM 5106 N N . ALA B 1 257 ? 11.539 21.078 10.117 1 93.06 257 ALA B N 1
ATOM 5107 C CA . ALA B 1 257 ? 12.594 22.016 9.734 1 93.06 257 ALA B CA 1
ATOM 5108 C C . ALA B 1 257 ? 13.977 21.453 10.062 1 93.06 257 ALA B C 1
ATOM 5110 O O . ALA B 1 257 ? 14.922 21.625 9.289 1 93.06 257 ALA B O 1
ATOM 5111 N N . LYS B 1 258 ? 14.039 20.766 11.125 1 89.56 258 LYS B N 1
ATOM 5112 C CA . LYS B 1 258 ? 15.312 20.188 11.531 1 89.56 258 LYS B CA 1
ATOM 5113 C C . LYS B 1 258 ? 15.781 19.141 10.523 1 89.56 258 LYS B C 1
ATOM 5115 O O . LYS B 1 258 ? 16.953 19.109 10.164 1 89.56 258 LYS B O 1
ATOM 5120 N N . SER B 1 259 ? 14.898 18.359 10.055 1 90.25 259 SER B N 1
ATOM 5121 C CA . SER B 1 259 ? 15.227 17.328 9.078 1 90.25 259 SER B CA 1
ATOM 5122 C C . SER B 1 259 ? 15.578 17.938 7.727 1 90.25 259 SER B C 1
ATOM 5124 O O . SER B 1 259 ? 16.516 17.484 7.066 1 90.25 259 SER B O 1
ATOM 5126 N N . TYR B 1 260 ? 14.852 18.953 7.316 1 91 260 TYR B N 1
ATOM 5127 C CA . TYR B 1 260 ? 15.164 19.656 6.078 1 91 260 TYR B CA 1
ATOM 5128 C C . TYR B 1 260 ? 16.562 20.281 6.137 1 91 260 TYR B C 1
ATOM 5130 O O . TYR B 1 260 ? 17.312 20.203 5.172 1 91 260 TYR B O 1
ATOM 5138 N N . THR B 1 261 ? 16.797 20.875 7.215 1 88.88 261 THR B N 1
ATOM 5139 C CA . THR B 1 261 ? 18.094 21.531 7.391 1 88.88 261 THR B CA 1
ATOM 5140 C C . THR B 1 261 ? 19.234 20.516 7.371 1 88.88 261 THR B C 1
ATOM 5142 O O . THR B 1 261 ? 20.281 20.766 6.793 1 88.88 261 THR B O 1
ATOM 5145 N N . ALA B 1 262 ? 18.984 19.406 8.023 1 87.19 262 ALA B N 1
ATOM 5146 C CA . ALA B 1 262 ? 19.984 18.344 8.008 1 87.19 262 ALA B CA 1
ATOM 5147 C C . ALA B 1 262 ? 20.297 17.891 6.586 1 87.19 262 ALA B C 1
ATOM 5149 O O . ALA B 1 262 ? 21.453 17.641 6.234 1 87.19 262 ALA B O 1
ATOM 5150 N N . GLU B 1 263 ? 19.312 17.781 5.836 1 86.12 263 GLU B N 1
ATOM 5151 C CA . GLU B 1 263 ? 19.5 17.391 4.441 1 86.12 263 GLU B CA 1
ATOM 5152 C C . GLU B 1 263 ? 20.281 18.453 3.67 1 86.12 263 GLU B C 1
ATOM 5154 O O . GLU B 1 263 ? 21.125 18.125 2.84 1 86.12 263 GLU B O 1
ATOM 5159 N N . HIS B 1 264 ? 19.984 19.641 3.93 1 84.19 264 HIS B N 1
ATOM 5160 C CA . HIS B 1 264 ? 20.672 20.75 3.273 1 84.19 264 HIS B CA 1
ATOM 5161 C C . HIS B 1 264 ? 22.156 20.766 3.613 1 84.19 264 HIS B C 1
ATOM 5163 O O . HIS B 1 264 ? 22.984 20.984 2.738 1 84.19 264 HIS B O 1
ATOM 5169 N N . LYS B 1 265 ? 22.422 20.531 4.746 1 81.62 265 LYS B N 1
ATOM 5170 C CA . LYS B 1 265 ? 23.812 20.594 5.203 1 81.62 265 LYS B CA 1
ATOM 5171 C C . LYS B 1 265 ? 24.625 19.406 4.668 1 81.62 265 LYS B C 1
ATOM 5173 O O . LYS B 1 265 ? 25.828 19.531 4.465 1 81.62 265 LYS B O 1
ATOM 5178 N N . ASN B 1 266 ? 23.875 18.266 4.395 1 73.25 266 ASN B N 1
ATOM 5179 C CA . ASN B 1 266 ? 24.578 17.094 3.861 1 73.25 266 ASN B CA 1
ATOM 5180 C C . ASN B 1 266 ? 24.781 17.203 2.354 1 73.25 266 ASN B C 1
ATOM 5182 O O . ASN B 1 266 ? 23.953 17.766 1.646 1 73.25 266 ASN B O 1
ATOM 5186 N N . ASP B 1 267 ? 25.797 17.609 1.634 1 57.84 267 ASP B N 1
ATOM 5187 C CA . ASP B 1 267 ? 26.312 17.922 0.308 1 57.84 267 ASP B CA 1
ATOM 5188 C C . ASP B 1 267 ? 25.266 17.672 -0.771 1 57.84 267 ASP B C 1
ATOM 5190 O O . ASP B 1 267 ? 25.219 18.375 -1.774 1 57.84 267 ASP B O 1
ATOM 5194 N N . ASP B 1 268 ? 24.172 16.719 -0.715 1 52.94 268 ASP B N 1
ATOM 5195 C CA . ASP B 1 268 ? 23.328 16.359 -1.852 1 52.94 268 ASP B CA 1
ATOM 5196 C C . ASP B 1 268 ? 21.953 17.016 -1.744 1 52.94 268 ASP B C 1
ATOM 5198 O O . ASP B 1 268 ? 21.141 16.922 -2.668 1 52.94 268 ASP B O 1
ATOM 5202 N N . GLY B 1 269 ? 21.438 17.672 -0.893 1 54.88 269 GLY B N 1
ATOM 5203 C CA . GLY B 1 269 ? 20.016 17.844 -0.624 1 54.88 269 GLY B CA 1
ATOM 5204 C C . GLY B 1 269 ? 19.625 19.297 -0.439 1 54.88 269 GLY B C 1
ATOM 5205 O O . GLY B 1 269 ? 18.609 19.594 0.195 1 54.88 269 GLY B O 1
ATOM 5206 N N . ASP B 1 270 ? 20.422 20.422 -1.087 1 60.31 270 ASP B N 1
ATOM 5207 C CA . ASP B 1 270 ? 20.828 21.719 -0.574 1 60.31 270 ASP B CA 1
ATOM 5208 C C . ASP B 1 270 ? 19.781 22.781 -0.867 1 60.31 270 ASP B C 1
ATOM 5210 O O . ASP B 1 270 ? 18.984 22.641 -1.803 1 60.31 270 ASP B O 1
ATOM 5214 N N . TYR B 1 271 ? 19.359 23.406 0.18 1 78.31 271 TYR B N 1
ATOM 5215 C CA . TYR B 1 271 ? 18.812 24.75 -0.01 1 78.31 271 TYR B CA 1
ATOM 5216 C C . TYR B 1 271 ? 19.641 25.531 -1.014 1 78.31 271 TYR B C 1
ATOM 5218 O O . TYR B 1 271 ? 20.875 25.547 -0.938 1 78.31 271 TYR B O 1
ATOM 5226 N N . ASN B 1 272 ? 19.047 25.859 -2.109 1 86 272 ASN B N 1
ATOM 5227 C CA . ASN B 1 272 ? 19.688 26.891 -2.91 1 86 272 ASN B CA 1
ATOM 5228 C C . ASN B 1 272 ? 19.141 28.281 -2.576 1 86 272 ASN B C 1
ATOM 5230 O O . ASN B 1 272 ? 18.094 28.672 -3.076 1 86 272 ASN B O 1
ATOM 5234 N N . ILE B 1 273 ? 19.891 28.984 -1.679 1 90.06 273 ILE B N 1
ATOM 5235 C CA . ILE B 1 273 ? 19.469 30.312 -1.25 1 90.06 273 ILE B CA 1
ATOM 5236 C C . ILE B 1 273 ? 20.047 31.359 -2.199 1 90.06 273 ILE B C 1
ATOM 5238 O O . ILE B 1 273 ? 21.25 31.391 -2.441 1 90.06 273 ILE B O 1
ATOM 5242 N N . MET B 1 274 ? 19.203 32.156 -2.674 1 91.5 274 MET B N 1
ATOM 5243 C CA . MET B 1 274 ? 19.594 33.156 -3.658 1 91.5 274 MET B CA 1
ATOM 5244 C C . MET B 1 274 ? 19.219 34.562 -3.186 1 91.5 274 MET B C 1
ATOM 5246 O O . MET B 1 274 ? 18.203 34.75 -2.512 1 91.5 274 MET B O 1
ATOM 5250 N N . VAL B 1 275 ? 20.078 35.5 -3.508 1 89.19 275 VAL B N 1
ATOM 5251 C CA . VAL B 1 275 ? 19.844 36.875 -3.117 1 89.19 275 VAL B CA 1
ATOM 5252 C C . VAL B 1 275 ? 19.844 37.781 -4.355 1 89.19 275 VAL B C 1
ATOM 5254 O O . VAL B 1 275 ? 20.297 37.344 -5.43 1 89.19 275 VAL B O 1
ATOM 5257 N N . ASN B 1 276 ? 19.219 38.812 -4.227 1 87.88 276 ASN B N 1
ATOM 5258 C CA . ASN B 1 276 ? 19.141 39.844 -5.262 1 87.88 276 ASN B CA 1
ATOM 5259 C C . ASN B 1 276 ? 19.609 41.219 -4.742 1 87.88 276 ASN B C 1
ATOM 5261 O O . ASN B 1 276 ? 18.984 41.781 -3.828 1 87.88 276 ASN B O 1
ATOM 5265 N N . ASN B 1 277 ? 20.547 41.812 -5.383 1 85.44 277 ASN B N 1
ATOM 5266 C CA . ASN B 1 277 ? 21.141 43.062 -4.922 1 85.44 277 ASN B CA 1
ATOM 5267 C C . ASN B 1 277 ? 20.172 44.219 -5.062 1 85.44 277 ASN B C 1
ATOM 5269 O O . ASN B 1 277 ? 20.234 45.188 -4.289 1 85.44 277 ASN B O 1
ATOM 5273 N N . ASP B 1 278 ? 19.328 44.188 -6.031 1 88.81 278 ASP B N 1
ATOM 5274 C CA . ASP B 1 278 ? 18.375 45.25 -6.266 1 88.81 278 ASP B CA 1
ATOM 5275 C C . ASP B 1 278 ? 17.234 45.219 -5.242 1 88.81 278 ASP B C 1
ATOM 5277 O O . ASP B 1 278 ? 16.578 46.219 -5.004 1 88.81 278 ASP B O 1
ATOM 5281 N N . ILE B 1 279 ? 17 44.031 -4.695 1 90.75 279 ILE B N 1
ATOM 5282 C CA . ILE B 1 279 ? 15.945 43.875 -3.699 1 90.75 279 ILE B CA 1
ATOM 5283 C C . ILE B 1 279 ? 16.5 43.125 -2.484 1 90.75 279 ILE B C 1
ATOM 5285 O O . ILE B 1 279 ? 16.109 42 -2.221 1 90.75 279 ILE B O 1
ATOM 5289 N N . PRO B 1 280 ? 17.219 43.781 -1.632 1 88.75 280 PRO B N 1
ATOM 5290 C CA . PRO B 1 280 ? 17.953 43.125 -0.548 1 88.75 280 PRO B CA 1
ATOM 5291 C C . PRO B 1 280 ? 17.031 42.625 0.571 1 88.75 280 PRO B C 1
ATOM 5293 O O . PRO B 1 280 ? 17.469 41.844 1.429 1 88.75 280 PRO B O 1
ATOM 5296 N N . ASP B 1 281 ? 15.805 43.031 0.547 1 92.56 281 ASP B N 1
ATOM 5297 C CA . ASP B 1 281 ? 14.898 42.688 1.635 1 92.56 281 ASP B CA 1
ATOM 5298 C C . ASP B 1 281 ? 14.203 41.344 1.348 1 92.56 281 ASP B C 1
ATOM 5300 O O . ASP B 1 281 ? 13.453 40.844 2.184 1 92.56 281 ASP B O 1
ATOM 5304 N N . VAL B 1 282 ? 14.453 40.781 0.129 1 94.69 282 VAL B N 1
ATOM 5305 C CA . VAL B 1 282 ? 13.773 39.531 -0.239 1 94.69 282 VAL B CA 1
ATOM 5306 C C . VAL B 1 282 ? 14.797 38.469 -0.616 1 94.69 282 VAL B C 1
ATOM 5308 O O . VAL B 1 282 ? 15.75 38.75 -1.348 1 94.69 282 VAL B O 1
ATOM 5311 N N . LEU B 1 283 ? 14.562 37.312 -0.067 1 93.5 283 LEU B N 1
ATOM 5312 C CA . LEU B 1 283 ? 15.359 36.125 -0.416 1 93.5 283 LEU B CA 1
ATOM 5313 C C . LEU B 1 283 ? 14.547 35.156 -1.245 1 93.5 283 LEU B C 1
ATOM 5315 O O . LEU B 1 283 ? 13.328 35.031 -1.08 1 93.5 283 LEU B O 1
ATOM 5319 N N . ARG B 1 284 ? 15.25 34.469 -2.105 1 95.25 284 ARG B N 1
ATOM 5320 C CA . ARG B 1 284 ? 14.664 33.375 -2.885 1 95.25 284 ARG B CA 1
ATOM 5321 C C . ARG B 1 284 ? 15.367 32.031 -2.598 1 95.25 284 ARG B C 1
ATOM 5323 O O . ARG B 1 284 ? 16.594 31.984 -2.52 1 95.25 284 ARG B O 1
ATOM 5330 N N . VAL B 1 285 ? 14.586 31.062 -2.385 1 94.62 285 VAL B N 1
ATOM 5331 C CA . VAL B 1 285 ? 15.188 29.781 -2.051 1 94.62 285 VAL B CA 1
ATOM 5332 C C . VAL B 1 285 ? 14.547 28.672 -2.898 1 94.62 285 VAL B C 1
ATOM 5334 O O . VAL B 1 285 ? 13.336 28.688 -3.127 1 94.62 285 VAL B O 1
ATOM 5337 N N . ARG B 1 286 ? 15.344 27.828 -3.412 1 93.38 286 ARG B N 1
ATOM 5338 C CA . ARG B 1 286 ? 14.898 26.578 -4.027 1 93.38 286 ARG B CA 1
ATOM 5339 C C . ARG B 1 286 ? 15.094 25.406 -3.08 1 93.38 286 ARG B C 1
ATOM 5341 O O . ARG B 1 286 ? 16.203 25.188 -2.582 1 93.38 286 ARG B O 1
ATOM 5348 N N . ILE B 1 287 ? 14.039 24.641 -2.822 1 93.12 287 ILE B N 1
ATOM 5349 C CA . ILE B 1 287 ? 14.117 23.609 -1.791 1 93.12 287 ILE B CA 1
ATOM 5350 C C . ILE B 1 287 ? 13.531 22.312 -2.32 1 93.12 287 ILE B C 1
ATOM 5352 O O . ILE B 1 287 ? 12.516 22.312 -3.029 1 93.12 287 ILE B O 1
ATOM 5356 N N . GLN B 1 288 ? 14.141 21.172 -1.91 1 91.19 288 GLN B N 1
ATOM 5357 C CA . GLN B 1 288 ? 13.773 19.828 -2.359 1 91.19 288 GLN B CA 1
ATOM 5358 C C . GLN B 1 288 ? 12.562 19.312 -1.594 1 91.19 288 GLN B C 1
ATOM 5360 O O . GLN B 1 288 ? 12.484 19.453 -0.372 1 91.19 288 GLN B O 1
ATOM 5365 N N . SER B 1 289 ? 11.656 18.719 -2.346 1 90.25 289 SER B N 1
ATOM 5366 C CA . SER B 1 289 ? 10.5 18.078 -1.732 1 90.25 289 SER B CA 1
ATOM 5367 C C . SER B 1 289 ? 10.93 16.906 -0.845 1 90.25 289 SER B C 1
ATOM 5369 O O . SER B 1 289 ? 11.844 16.156 -1.198 1 90.25 289 SER B O 1
ATOM 5371 N N . ARG B 1 290 ? 10.258 16.781 0.265 1 88.44 290 ARG B N 1
ATOM 5372 C CA . ARG B 1 290 ? 10.531 15.672 1.184 1 88.44 290 ARG B CA 1
ATOM 5373 C C . ARG B 1 290 ? 10.094 14.344 0.585 1 88.44 290 ARG B C 1
ATOM 5375 O O . ARG B 1 290 ? 10.703 13.305 0.854 1 88.44 290 ARG B O 1
ATOM 5382 N N . HIS B 1 291 ? 9.086 14.312 -0.24 1 85.81 291 HIS B N 1
ATOM 5383 C CA . HIS B 1 291 ? 8.422 13.078 -0.642 1 85.81 291 HIS B CA 1
ATOM 5384 C C . HIS B 1 291 ? 8.828 12.672 -2.055 1 85.81 291 HIS B C 1
ATOM 5386 O O . HIS B 1 291 ? 8.812 11.484 -2.395 1 85.81 291 HIS B O 1
ATOM 5392 N N . ILE B 1 292 ? 9.133 13.68 -2.848 1 86.69 292 ILE B N 1
ATOM 5393 C CA . ILE B 1 292 ? 9.352 13.414 -4.266 1 86.69 292 ILE B CA 1
ATOM 5394 C C . ILE B 1 292 ? 10.75 13.883 -4.668 1 86.69 292 ILE B C 1
ATOM 5396 O O . ILE B 1 292 ? 11.055 15.07 -4.609 1 86.69 292 ILE B O 1
ATOM 5400 N N . SER B 1 293 ? 11.508 13.055 -5.211 1 84.69 293 SER B N 1
ATOM 5401 C CA . SER B 1 293 ? 12.898 13.344 -5.547 1 84.69 293 SER B CA 1
ATOM 5402 C C . SER B 1 293 ? 12.992 14.297 -6.734 1 84.69 293 SER B C 1
ATOM 5404 O O . SER B 1 293 ? 13.961 15.055 -6.848 1 84.69 293 SER B O 1
ATOM 5406 N N . SER B 1 294 ? 12.039 14.289 -7.586 1 85.75 294 SER B N 1
ATOM 5407 C CA . SER B 1 294 ? 12.117 15.086 -8.805 1 85.75 294 SER B CA 1
ATOM 5408 C C . SER B 1 294 ? 11.43 16.438 -8.625 1 85.75 294 SER B C 1
ATOM 5410 O O . SER B 1 294 ? 11.344 17.219 -9.57 1 85.75 294 SER B O 1
ATOM 5412 N N . LYS B 1 295 ? 10.992 16.781 -7.449 1 90.44 295 LYS B N 1
ATOM 5413 C CA . LYS B 1 295 ? 10.211 17.984 -7.242 1 90.44 295 LYS B CA 1
ATOM 5414 C C . LYS B 1 295 ? 10.938 18.953 -6.312 1 90.44 295 LYS B C 1
ATOM 5416 O O . LYS B 1 295 ? 11.398 18.562 -5.238 1 90.44 295 LYS B O 1
ATOM 5421 N N . GLN B 1 296 ? 11.039 20.172 -6.797 1 92.75 296 GLN B N 1
ATOM 5422 C CA . GLN B 1 296 ? 11.57 21.281 -6.004 1 92.75 296 GLN B CA 1
ATOM 5423 C C . GLN B 1 296 ? 10.602 22.453 -5.98 1 92.75 296 GLN B C 1
ATOM 5425 O O . GLN B 1 296 ? 9.758 22.594 -6.875 1 92.75 296 GLN B O 1
ATOM 5430 N N . TYR B 1 297 ? 10.695 23.234 -4.949 1 94.81 297 TYR B N 1
ATOM 5431 C CA . TYR B 1 297 ? 9.836 24.406 -4.82 1 94.81 297 TYR B CA 1
ATOM 5432 C C . TYR B 1 297 ? 10.664 25.672 -4.648 1 94.81 297 TYR B C 1
ATOM 5434 O O . TYR B 1 297 ? 11.734 25.641 -4.039 1 94.81 297 TYR B O 1
ATOM 5442 N N . PHE B 1 298 ? 10.102 26.719 -5.207 1 95.81 298 PHE B N 1
ATOM 5443 C CA . PHE B 1 298 ? 10.656 28.047 -4.918 1 95.81 298 PHE B CA 1
ATOM 5444 C C . PHE B 1 298 ? 9.891 28.719 -3.791 1 95.81 298 PHE B C 1
ATOM 5446 O O . PHE B 1 298 ? 8.672 28.578 -3.695 1 95.81 298 PHE B O 1
ATOM 5453 N N . LEU B 1 299 ? 10.617 29.406 -3.006 1 97.56 299 LEU B N 1
ATOM 5454 C CA . LEU B 1 299 ? 9.984 30.219 -1.972 1 97.56 299 LEU B CA 1
ATOM 5455 C C . LEU B 1 299 ? 10.727 31.531 -1.785 1 97.56 299 LEU B C 1
ATOM 5457 O O . LEU B 1 299 ? 11.875 31.672 -2.213 1 97.56 299 LEU B O 1
ATOM 5461 N N . TRP B 1 300 ? 10.055 32.531 -1.277 1 97.62 300 TRP B N 1
ATOM 5462 C CA . TRP B 1 300 ? 10.586 33.875 -1.012 1 97.62 300 TRP B CA 1
ATOM 5463 C C . TRP B 1 300 ? 10.328 34.281 0.435 1 97.62 300 TRP B C 1
ATOM 5465 O O . TRP B 1 300 ? 9.273 33.969 0.998 1 97.62 300 TRP B O 1
ATOM 5475 N N . ILE B 1 301 ? 11.219 34.969 1.037 1 97.5 301 ILE B N 1
ATOM 5476 C CA . ILE B 1 301 ? 11.102 35.5 2.391 1 97.5 301 ILE B CA 1
ATOM 5477 C C . ILE B 1 301 ? 11.492 36.969 2.4 1 97.5 301 ILE B C 1
ATOM 5479 O O . ILE B 1 301 ? 12.539 37.344 1.863 1 97.5 301 ILE B O 1
ATOM 5483 N N . GLU B 1 302 ? 10.633 37.719 2.932 1 97.06 302 GLU B N 1
ATOM 5484 C CA . GLU B 1 302 ? 10.883 39.156 3.09 1 97.06 302 GLU B CA 1
ATOM 5485 C C . GLU B 1 302 ? 11.266 39.5 4.527 1 97.06 302 GLU B C 1
ATOM 5487 O O . GLU B 1 302 ? 10.641 39 5.473 1 97.06 302 GLU B O 1
ATOM 5492 N N . HIS B 1 303 ? 12.359 40.188 4.73 1 94.88 303 HIS B N 1
ATOM 5493 C CA . HIS B 1 303 ? 12.812 40.594 6.055 1 94.88 303 HIS B CA 1
ATOM 5494 C C . HIS B 1 303 ? 13.266 42.031 6.059 1 94.88 303 HIS B C 1
ATOM 5496 O O . HIS B 1 303 ? 13.844 42.531 5.082 1 94.88 303 HIS B O 1
ATOM 5502 N N . SER B 1 304 ? 12.797 42.75 7.086 1 89.88 304 SER B N 1
ATOM 5503 C CA . SER B 1 304 ? 13.148 44.156 7.266 1 89.88 304 SER B CA 1
ATOM 5504 C C . SER B 1 304 ? 13.352 44.469 8.742 1 89.88 304 SER B C 1
ATOM 5506 O O . SER B 1 304 ? 12.609 44 9.602 1 89.88 304 SER B O 1
ATOM 5508 N N . LEU B 1 305 ? 14.383 45.281 9.016 1 87.19 305 LEU B N 1
ATOM 5509 C CA . LEU B 1 305 ? 14.625 45.844 10.344 1 87.19 305 LEU B CA 1
ATOM 5510 C C . LEU B 1 305 ? 14.672 44.75 11.391 1 87.19 305 LEU B C 1
ATOM 5512 O O . LEU B 1 305 ? 14 44.812 12.414 1 87.19 305 LEU B O 1
ATOM 5516 N N . GLY B 1 306 ? 15.203 43.594 11.086 1 86.5 306 GLY B N 1
ATOM 5517 C CA . GLY B 1 306 ? 15.453 42.531 12.047 1 86.5 306 GLY B CA 1
ATOM 5518 C C . GLY B 1 306 ? 14.266 41.625 12.25 1 86.5 306 GLY B C 1
ATOM 5519 O O . GLY B 1 306 ? 14.234 40.844 13.203 1 86.5 306 GLY B O 1
ATOM 5520 N N . ALA B 1 307 ? 13.25 41.781 11.398 1 93.25 307 ALA B N 1
ATOM 5521 C CA . ALA B 1 307 ? 12.062 40.938 11.555 1 93.25 307 ALA B CA 1
ATOM 5522 C C . ALA B 1 307 ? 11.633 40.344 10.211 1 93.25 307 ALA B C 1
ATOM 5524 O O . ALA B 1 307 ? 11.961 40.875 9.156 1 93.25 307 ALA B O 1
ATOM 5525 N N . ILE B 1 308 ? 10.984 39.25 10.258 1 96.5 308 ILE B N 1
ATOM 5526 C CA . ILE B 1 308 ? 10.383 38.656 9.07 1 96.5 308 ILE B CA 1
ATOM 5527 C C . ILE B 1 308 ? 9.047 39.344 8.781 1 96.5 308 ILE B C 1
ATOM 5529 O O . ILE B 1 308 ? 8.141 39.344 9.617 1 96.5 308 ILE B O 1
ATOM 5533 N N . THR B 1 309 ? 8.875 39.875 7.602 1 95.38 309 THR B N 1
ATOM 5534 C CA . THR B 1 309 ? 7.691 40.688 7.309 1 95.38 309 THR B CA 1
ATOM 5535 C C . THR B 1 309 ? 6.785 39.938 6.316 1 95.38 309 THR B C 1
ATOM 5537 O O . THR B 1 309 ? 5.617 40.312 6.152 1 95.38 309 THR B O 1
ATOM 5540 N N . GLY B 1 310 ? 7.332 38.906 5.68 1 97.06 310 GLY B N 1
ATOM 5541 C CA . GLY B 1 310 ? 6.512 38.188 4.719 1 97.06 310 GLY B CA 1
ATOM 5542 C C . GLY B 1 310 ? 7.156 36.906 4.23 1 97.06 310 GLY B C 1
ATOM 5543 O O . GLY B 1 310 ? 8.375 36.719 4.34 1 97.06 310 GLY B O 1
ATOM 5544 N N . TRP B 1 311 ? 6.348 36.062 3.688 1 98.31 311 TRP B N 1
ATOM 5545 C CA . TRP B 1 311 ? 6.816 34.812 3.107 1 98.31 311 TRP B CA 1
ATOM 5546 C C . TRP B 1 311 ? 5.852 34.312 2.033 1 98.31 311 TRP B C 1
ATOM 5548 O O . TRP B 1 311 ? 4.664 34.656 2.055 1 98.31 311 TRP B O 1
ATOM 5558 N N . TYR B 1 312 ? 6.355 33.531 1.098 1 98.56 312 TYR B N 1
ATOM 5559 C CA . TYR B 1 312 ? 5.574 32.906 0.037 1 98.56 312 TYR B CA 1
ATOM 5560 C C . TYR B 1 312 ? 6.285 31.672 -0.511 1 98.56 312 TYR B C 1
ATOM 5562 O O . TYR B 1 312 ? 7.492 31.719 -0.765 1 98.56 312 TYR B O 1
ATOM 5570 N N . CYS B 1 313 ? 5.605 30.609 -0.59 1 98.12 313 CYS B N 1
ATOM 5571 C CA . CYS B 1 313 ? 6.117 29.359 -1.138 1 98.12 313 CYS B CA 1
ATOM 5572 C C . CYS B 1 313 ? 5.211 28.844 -2.244 1 98.12 313 CYS B C 1
ATOM 5574 O O . CYS B 1 313 ? 3.986 28.922 -2.141 1 98.12 313 CYS B O 1
ATOM 5576 N N . GLN B 1 314 ? 5.793 28.219 -3.209 1 96.75 314 GLN B N 1
ATOM 5577 C CA . GLN B 1 314 ? 5.027 27.75 -4.355 1 96.75 314 GLN B CA 1
ATOM 5578 C C . GLN B 1 314 ? 4.484 26.344 -4.117 1 96.75 314 GLN B C 1
ATOM 5580 O O . GLN B 1 314 ? 3.904 25.734 -5.016 1 96.75 314 GLN B O 1
ATOM 5585 N N . CYS B 1 315 ? 4.68 25.844 -2.936 1 96.38 315 CYS B N 1
ATOM 5586 C CA . CYS B 1 315 ? 4.066 24.547 -2.639 1 96.38 315 CYS B CA 1
ATOM 5587 C C . CYS B 1 315 ? 2.557 24.688 -2.49 1 96.38 315 CYS B C 1
ATOM 5589 O O . CYS B 1 315 ? 2.018 25.797 -2.566 1 96.38 315 CYS B O 1
ATOM 5591 N N . ARG B 1 316 ? 1.841 23.609 -2.281 1 94.5 316 ARG B N 1
ATOM 5592 C CA . ARG B 1 316 ? 0.383 23.547 -2.332 1 94.5 316 ARG B CA 1
ATOM 5593 C C . ARG B 1 316 ? -0.238 24.531 -1.346 1 94.5 316 ARG B C 1
ATOM 5595 O O . ARG B 1 316 ? -1.224 25.203 -1.665 1 94.5 316 ARG B O 1
ATOM 5602 N N . ALA B 1 317 ? 0.303 24.594 -0.136 1 95.31 317 ALA B N 1
ATOM 5603 C CA . ALA B 1 317 ? -0.247 25.453 0.905 1 95.31 317 ALA B CA 1
ATOM 5604 C C . ALA B 1 317 ? 0.675 26.641 1.177 1 95.31 317 ALA B C 1
ATOM 5606 O O . ALA B 1 317 ? 0.581 27.281 2.229 1 95.31 317 ALA B O 1
ATOM 5607 N N . GLY B 1 318 ? 1.509 26.984 0.273 1 97.25 318 GLY B N 1
ATOM 5608 C CA . GLY B 1 318 ? 2.584 27.938 0.511 1 97.25 318 GLY B CA 1
ATOM 5609 C C . GLY B 1 318 ? 2.127 29.375 0.451 1 97.25 318 GLY B C 1
ATOM 5610 O O . GLY B 1 318 ? 2.869 30.281 0.832 1 97.25 318 GLY B O 1
ATOM 5611 N N . ALA B 1 319 ? 0.902 29.625 0.027 1 97.5 319 ALA B N 1
ATOM 5612 C CA . ALA B 1 319 ? 0.38 30.984 -0.06 1 97.5 319 ALA B CA 1
ATOM 5613 C C . ALA B 1 319 ? -0.23 31.422 1.268 1 97.5 319 ALA B C 1
ATOM 5615 O O . ALA B 1 319 ? -0.604 32.594 1.432 1 97.5 319 ALA B O 1
ATOM 5616 N N . ARG B 1 320 ? -0.257 30.547 2.201 1 97.25 320 ARG B N 1
ATOM 5617 C CA . ARG B 1 320 ? -0.931 30.859 3.455 1 97.25 320 ARG B CA 1
ATOM 5618 C C . ARG B 1 320 ? -0.115 31.859 4.273 1 97.25 320 ARG B C 1
ATOM 5620 O O . ARG B 1 320 ? 1.113 31.891 4.18 1 97.25 320 ARG B O 1
ATOM 5627 N N . VAL B 1 321 ? -0.861 32.625 5.141 1 97.62 321 VAL B N 1
ATOM 5628 C CA . VAL B 1 321 ? -0.206 33.562 6.047 1 97.62 321 VAL B CA 1
ATOM 5629 C C . VAL B 1 321 ? -0.499 33.188 7.492 1 97.62 321 VAL B C 1
ATOM 5631 O O . VAL B 1 321 ? 0.126 33.688 8.422 1 97.62 321 VAL B O 1
ATOM 5634 N N . VAL B 1 322 ? -1.493 32.25 7.695 1 97.31 322 VAL B N 1
ATOM 5635 C CA . VAL B 1 322 ? -1.721 31.688 9.016 1 97.31 322 VAL B CA 1
ATOM 5636 C C . VAL B 1 322 ? -0.659 30.625 9.305 1 97.31 322 VAL B C 1
ATOM 5638 O O . VAL B 1 322 ? -0.923 29.422 9.195 1 97.31 322 VAL B O 1
ATOM 5641 N N . GLY B 1 323 ? 0.501 31.094 9.711 1 95.88 323 GLY B N 1
ATOM 5642 C CA . GLY B 1 323 ? 1.646 30.219 9.867 1 95.88 323 GLY B CA 1
ATOM 5643 C C . GLY B 1 323 ? 2.391 29.953 8.57 1 95.88 323 GLY B C 1
ATOM 5644 O O . GLY B 1 323 ? 1.854 30.188 7.484 1 95.88 323 GLY B O 1
ATOM 5645 N N . VAL B 1 324 ? 3.564 29.484 8.641 1 96.88 324 VAL B N 1
ATOM 5646 C CA . VAL B 1 324 ? 4.398 29.219 7.473 1 96.88 324 VAL B CA 1
ATOM 5647 C C . VAL B 1 324 ? 4.336 27.75 7.105 1 96.88 324 VAL B C 1
ATOM 5649 O O . VAL B 1 324 ? 3.994 26.906 7.941 1 96.88 324 VAL B O 1
ATOM 5652 N N . CYS B 1 325 ? 4.578 27.438 5.844 1 96.44 325 CYS B N 1
ATOM 5653 C CA . CYS B 1 325 ? 4.676 26.031 5.445 1 96.44 325 CYS B CA 1
ATOM 5654 C C . CYS B 1 325 ? 5.992 25.422 5.922 1 96.44 325 CYS B C 1
ATOM 5656 O O . CYS B 1 325 ? 6.863 26.141 6.422 1 96.44 325 CYS B O 1
ATOM 5658 N N . ALA B 1 326 ? 6.125 24.156 5.781 1 95.88 326 ALA B N 1
ATOM 5659 C CA . ALA B 1 326 ? 7.309 23.453 6.266 1 95.88 326 ALA B CA 1
ATOM 5660 C C . ALA B 1 326 ? 8.562 23.922 5.543 1 95.88 326 ALA B C 1
ATOM 5662 O O . ALA B 1 326 ? 9.641 23.984 6.137 1 95.88 326 ALA B O 1
ATOM 5663 N N . HIS B 1 327 ? 8.469 24.281 4.312 1 96.56 327 HIS B N 1
ATOM 5664 C CA . HIS B 1 327 ? 9.609 24.75 3.529 1 96.56 327 HIS B CA 1
ATOM 5665 C C . HIS B 1 327 ? 10.125 26.094 4.059 1 96.56 327 HIS B C 1
ATOM 5667 O O . HIS B 1 327 ? 11.32 26.234 4.34 1 96.56 327 HIS B O 1
ATOM 5673 N N . VAL B 1 328 ? 9.219 27 4.18 1 97.62 328 VAL B N 1
ATOM 5674 C CA . VAL B 1 328 ? 9.594 28.312 4.691 1 97.62 328 VAL B CA 1
ATOM 5675 C C . VAL B 1 328 ? 10.133 28.188 6.113 1 97.62 328 VAL B C 1
ATOM 5677 O O . VAL B 1 328 ? 11.156 28.781 6.457 1 97.62 328 VAL B O 1
ATOM 5680 N N . ALA B 1 329 ? 9.445 27.359 6.871 1 97.19 329 ALA B N 1
ATOM 5681 C CA . ALA B 1 329 ? 9.883 27.141 8.25 1 97.19 329 ALA B CA 1
ATOM 5682 C C . ALA B 1 329 ? 11.32 26.625 8.297 1 97.19 329 ALA B C 1
ATOM 5684 O O . ALA B 1 329 ? 12.094 27.016 9.172 1 97.19 329 ALA B O 1
ATOM 5685 N N . SER B 1 330 ? 11.648 25.797 7.426 1 94.5 330 SER B N 1
ATOM 5686 C CA . SER B 1 330 ? 12.984 25.203 7.398 1 94.5 330 SER B CA 1
ATOM 5687 C C . SER B 1 330 ? 14.047 26.266 7.105 1 94.5 330 SER B C 1
ATOM 5689 O O . SER B 1 330 ? 15.117 26.266 7.723 1 94.5 330 SER B O 1
ATOM 5691 N N . VAL B 1 331 ? 13.781 27.125 6.199 1 94.5 331 VAL B N 1
ATOM 5692 C CA . VAL B 1 331 ? 14.719 28.172 5.84 1 94.5 331 VAL B CA 1
ATOM 5693 C C . VAL B 1 331 ? 14.859 29.156 6.996 1 94.5 331 VAL B C 1
ATOM 5695 O O . VAL B 1 331 ? 15.969 29.578 7.336 1 94.5 331 VAL B O 1
ATOM 5698 N N . LEU B 1 332 ? 13.719 29.5 7.582 1 96.12 332 LEU B N 1
ATOM 5699 C CA . LEU B 1 332 ? 13.75 30.391 8.742 1 96.12 332 LEU B CA 1
ATOM 5700 C C . LEU B 1 332 ? 14.555 29.766 9.875 1 96.12 332 LEU B C 1
ATOM 5702 O O . LEU B 1 332 ? 15.336 30.453 10.539 1 96.12 332 LEU B O 1
ATOM 5706 N N . TRP B 1 333 ? 14.328 28.547 10.094 1 94.06 333 TRP B N 1
ATOM 5707 C CA . TRP B 1 333 ? 15.047 27.828 11.133 1 94.06 333 TRP B CA 1
ATOM 5708 C C . TRP B 1 333 ? 16.547 27.828 10.867 1 94.06 333 TRP B C 1
ATOM 5710 O O . TRP B 1 333 ? 17.344 28.125 11.766 1 94.06 333 TRP B O 1
ATOM 5720 N N . TYR B 1 334 ? 16.906 27.578 9.648 1 91.19 334 TYR B N 1
ATOM 5721 C CA . TYR B 1 334 ? 18.312 27.484 9.289 1 91.19 334 TYR B CA 1
ATOM 5722 C C . TYR B 1 334 ? 18.984 28.859 9.359 1 91.19 334 TYR B C 1
ATOM 5724 O O . TYR B 1 334 ? 19.984 29.031 10.07 1 91.19 334 TYR B O 1
ATOM 5732 N N . LEU B 1 335 ? 18.391 29.828 8.695 1 91.19 335 LEU B N 1
ATOM 5733 C CA . LEU B 1 335 ? 19.016 31.141 8.57 1 91.19 335 LEU B CA 1
ATOM 5734 C C . LEU B 1 335 ? 18.891 31.922 9.883 1 91.19 335 LEU B C 1
ATOM 5736 O O . LEU B 1 335 ? 19.812 32.656 10.25 1 91.19 335 LEU B O 1
ATOM 5740 N N . GLY B 1 336 ? 17.859 31.734 10.578 1 92.12 336 GLY B N 1
ATOM 5741 C CA . GLY B 1 336 ? 17.578 32.594 11.727 1 92.12 336 GLY B CA 1
ATOM 5742 C C . GLY B 1 336 ? 17.984 31.969 13.047 1 92.12 336 GLY B C 1
ATOM 5743 O O . GLY B 1 336 ? 18.078 32.656 14.055 1 92.12 336 GLY B O 1
ATOM 5744 N N . HIS B 1 337 ? 18.188 30.734 13.086 1 92.12 337 HIS B N 1
ATOM 5745 C CA . HIS B 1 337 ? 18.391 30.109 14.391 1 92.12 337 HIS B CA 1
ATOM 5746 C C . HIS B 1 337 ? 19.578 29.141 14.359 1 92.12 337 HIS B C 1
ATOM 5748 O O . HIS B 1 337 ? 20.594 29.375 15.023 1 92.12 337 HIS B O 1
ATOM 5754 N N . GLU B 1 338 ? 19.547 28.109 13.609 1 89 338 GLU B N 1
ATOM 5755 C CA . GLU B 1 338 ? 20.516 27.016 13.656 1 89 338 GLU B CA 1
ATOM 5756 C C . GLU B 1 338 ? 21.906 27.484 13.281 1 89 338 GLU B C 1
ATOM 5758 O O . GLU B 1 338 ? 22.906 27.047 13.859 1 89 338 GLU B O 1
ATOM 5763 N N . ARG B 1 339 ? 22.047 28.297 12.289 1 84.19 339 ARG B N 1
ATOM 5764 C CA . ARG B 1 339 ? 23.344 28.797 11.836 1 84.19 339 ARG B CA 1
ATOM 5765 C C . ARG B 1 339 ? 24.062 29.547 12.953 1 84.19 339 ARG B C 1
ATOM 5767 O O . ARG B 1 339 ? 25.297 29.656 12.938 1 84.19 339 ARG B O 1
ATOM 5774 N N . HIS B 1 340 ? 23.297 30 13.898 1 86.62 340 HIS B N 1
ATOM 5775 C CA . HIS B 1 340 ? 23.875 30.828 14.961 1 86.62 340 HIS B CA 1
ATOM 5776 C C . HIS B 1 340 ? 24.078 30.016 16.234 1 86.62 340 HIS B C 1
ATOM 5778 O O . HIS B 1 340 ? 24.875 30.406 17.094 1 86.62 340 HIS B O 1
ATOM 5784 N N . THR B 1 341 ? 23.359 28.969 16.438 1 83.31 341 THR B N 1
ATOM 5785 C CA . THR B 1 341 ? 23.438 28.203 17.672 1 83.31 341 THR B CA 1
ATOM 5786 C C . THR B 1 341 ? 24.281 26.953 17.469 1 83.31 341 THR B C 1
ATOM 5788 O O . THR B 1 341 ? 24.672 26.297 18.438 1 83.31 341 THR B O 1
ATOM 5791 N N . HIS B 1 342 ? 24.703 26.594 16.422 1 69.69 342 HIS B N 1
ATOM 5792 C CA . HIS B 1 342 ? 25.453 25.391 16.078 1 69.69 342 HIS B CA 1
ATOM 5793 C C . HIS B 1 342 ? 24.812 24.156 16.688 1 69.69 342 HIS B C 1
ATOM 5795 O O . HIS B 1 342 ? 25.5 23.25 17.156 1 69.69 342 HIS B O 1
ATOM 5801 N N . SER B 1 343 ? 23.516 24.312 17.094 1 64.5 343 SER B N 1
ATOM 5802 C CA . SER B 1 343 ? 22.766 23.188 17.656 1 64.5 343 SER B CA 1
ATOM 5803 C C . SER B 1 343 ? 22.453 22.141 16.578 1 64.5 343 SER B C 1
ATOM 5805 O O . SER B 1 343 ? 21.375 22.172 15.984 1 64.5 343 SER B O 1
ATOM 5807 N N . ALA B 1 344 ? 23.406 21.609 15.891 1 63 344 ALA B N 1
ATOM 5808 C CA . ALA B 1 344 ? 23.219 20.766 14.711 1 63 344 ALA B CA 1
ATOM 5809 C C . ALA B 1 344 ? 22.719 19.375 15.109 1 63 344 ALA B C 1
ATOM 5811 O O . ALA B 1 344 ? 23.375 18.672 15.883 1 63 344 ALA B O 1
ATOM 5812 N N . ARG B 1 345 ? 21.406 19.188 15.141 1 64.25 345 ARG B N 1
ATOM 5813 C CA . ARG B 1 345 ? 21 17.797 15.258 1 64.25 345 ARG B CA 1
ATOM 5814 C C . ARG B 1 345 ? 21.062 17.094 13.906 1 64.25 345 ARG B C 1
ATOM 5816 O O . ARG B 1 345 ? 20.516 17.578 12.922 1 64.25 345 ARG B O 1
ATOM 5823 N N . SER B 1 346 ? 21.953 16.156 13.828 1 71.75 346 SER B N 1
ATOM 5824 C CA . SER B 1 346 ? 22.078 15.438 12.562 1 71.75 346 SER B CA 1
ATOM 5825 C C . SER B 1 346 ? 21.125 14.258 12.508 1 71.75 346 SER B C 1
ATOM 5827 O O . SER B 1 346 ? 20.797 13.664 13.539 1 71.75 346 SER B O 1
ATOM 5829 N N . THR B 1 347 ? 20.297 14.195 11.508 1 84.06 347 THR B N 1
ATOM 5830 C CA . THR B 1 347 ? 19.547 12.977 11.219 1 84.06 347 THR B CA 1
ATOM 5831 C C . THR B 1 347 ? 20.469 11.898 10.648 1 84.06 347 THR B C 1
ATOM 5833 O O . THR B 1 347 ? 21.297 12.18 9.781 1 84.06 347 THR B O 1
ATOM 5836 N N . GLN B 1 348 ? 20.375 10.75 11.273 1 87.12 348 GLN B N 1
ATOM 5837 C CA . GLN B 1 348 ? 21.266 9.672 10.844 1 87.12 348 GLN B CA 1
ATOM 5838 C C . GLN B 1 348 ? 20.891 9.18 9.445 1 87.12 348 GLN B C 1
ATOM 5840 O O . GLN B 1 348 ? 19.719 8.914 9.172 1 87.12 348 GLN B O 1
ATOM 5845 N N . ASP B 1 349 ? 21.875 9.203 8.625 1 90 349 ASP B N 1
ATOM 5846 C CA . ASP B 1 349 ? 21.719 8.648 7.285 1 90 349 ASP B CA 1
ATOM 5847 C C . ASP B 1 349 ? 22.172 7.188 7.242 1 90 349 ASP B C 1
ATOM 5849 O O . ASP B 1 349 ? 23.359 6.891 7.434 1 90 349 ASP B O 1
ATOM 5853 N N . TRP B 1 350 ? 21.297 6.309 6.98 1 94.19 350 TRP B N 1
ATOM 5854 C CA . TRP B 1 350 ? 21.578 4.879 7.008 1 94.19 350 TRP B CA 1
ATOM 5855 C C . TRP B 1 350 ? 21.953 4.371 5.621 1 94.19 350 TRP B C 1
ATOM 5857 O O . TRP B 1 350 ? 22.125 3.168 5.418 1 94.19 350 TRP B O 1
ATOM 5867 N N . SER B 1 351 ? 22.141 5.199 4.676 1 92.69 351 SER B N 1
ATOM 5868 C CA . SER B 1 351 ? 22.375 4.832 3.281 1 92.69 351 SER B CA 1
ATOM 5869 C C . SER B 1 351 ? 23.688 4.059 3.121 1 92.69 351 SER B C 1
ATOM 5871 O O . SER B 1 351 ? 23.812 3.219 2.227 1 92.69 351 SER B O 1
ATOM 5873 N N . GLN B 1 352 ? 24.609 4.297 3.975 1 92.62 352 GLN B N 1
ATOM 5874 C CA . GLN B 1 352 ? 25.922 3.688 3.846 1 92.62 352 GLN B CA 1
ATOM 5875 C C . GLN B 1 352 ? 25.859 2.182 4.082 1 92.62 352 GLN B C 1
ATOM 5877 O O . GLN B 1 352 ? 26.781 1.449 3.707 1 92.62 352 GLN B O 1
ATOM 5882 N N . TYR B 1 353 ? 24.812 1.744 4.672 1 95.44 353 TYR B N 1
ATOM 5883 C CA . TYR B 1 353 ? 24.703 0.333 5.02 1 95.44 353 TYR B CA 1
ATOM 5884 C C . TYR B 1 353 ? 23.906 -0.427 3.967 1 95.44 353 TYR B C 1
ATOM 5886 O O . TYR B 1 353 ? 23.641 -1.623 4.117 1 95.44 353 TYR B O 1
ATOM 5894 N N . LEU B 1 354 ? 23.5 0.233 2.918 1 96.62 354 LEU B N 1
ATOM 5895 C CA . LEU B 1 354 ? 22.734 -0.393 1.853 1 96.62 354 LEU B CA 1
ATOM 5896 C C . LEU B 1 354 ? 23.5 -0.373 0.537 1 96.62 354 LEU B C 1
ATOM 5898 O O . LEU B 1 354 ? 24.312 0.53 0.297 1 96.62 354 LEU B O 1
ATOM 5902 N N . GLU B 1 355 ? 23.234 -1.349 -0.229 1 95.38 355 GLU B N 1
ATOM 5903 C CA . GLU B 1 355 ? 23.75 -1.369 -1.59 1 95.38 355 GLU B CA 1
ATOM 5904 C C . GLU B 1 355 ? 22.875 -0.554 -2.535 1 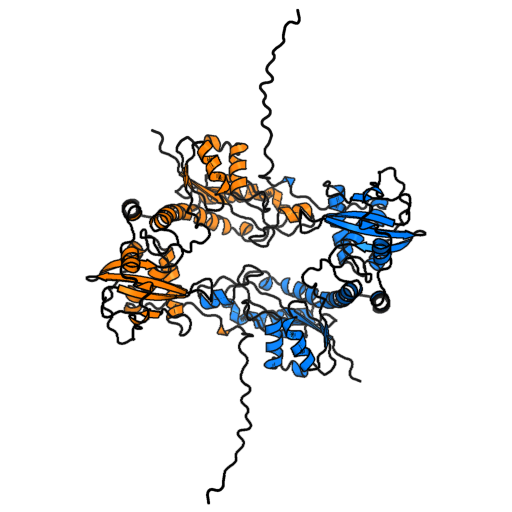95.38 355 GLU B C 1
ATOM 5906 O O . GLU B 1 355 ? 21.656 -0.464 -2.338 1 95.38 355 GLU B O 1
ATOM 5911 N N . ASP B 1 356 ? 23.469 0.062 -3.465 1 95.38 356 ASP B N 1
ATOM 5912 C CA . ASP B 1 356 ? 22.781 0.84 -4.484 1 95.38 356 ASP B CA 1
ATOM 5913 C C . ASP B 1 356 ? 23.031 0.277 -5.879 1 95.38 356 ASP B C 1
ATOM 5915 O O . ASP B 1 356 ? 24.156 0.37 -6.395 1 95.38 356 ASP B O 1
ATOM 5919 N N . ALA B 1 357 ? 22.031 -0.225 -6.434 1 94.88 357 ALA B N 1
ATOM 5920 C CA . ALA B 1 357 ? 22.156 -0.895 -7.727 1 94.88 357 ALA B CA 1
ATOM 5921 C C . ALA B 1 357 ? 22.516 0.102 -8.828 1 94.88 357 ALA B C 1
ATOM 5923 O O . ALA B 1 357 ? 23 -0.287 -9.891 1 94.88 357 ALA B O 1
ATOM 5924 N N . SER B 1 358 ? 22.281 1.329 -8.617 1 91.06 358 SER B N 1
ATOM 5925 C CA . SER B 1 358 ? 22.531 2.348 -9.633 1 91.06 358 SER B CA 1
ATOM 5926 C C . SER B 1 358 ? 24.016 2.725 -9.68 1 91.06 358 SER B C 1
ATOM 5928 O O . SER B 1 358 ? 24.453 3.355 -10.641 1 91.06 358 SER B O 1
ATOM 5930 N N . VAL B 1 359 ? 24.703 2.4 -8.68 1 89.69 359 VAL B N 1
ATOM 5931 C CA . VAL B 1 359 ? 26.109 2.754 -8.609 1 89.69 359 VAL B CA 1
ATOM 5932 C C . VAL B 1 359 ? 26.953 1.588 -9.109 1 89.69 359 VAL B C 1
ATOM 5934 O O . VAL B 1 359 ? 27.078 0.566 -8.43 1 89.69 359 VAL B O 1
ATOM 5937 N N . ILE B 1 360 ? 27.484 1.706 -10.375 1 82.38 360 ILE B N 1
ATOM 5938 C CA . ILE B 1 360 ? 28.359 0.687 -10.945 1 82.38 360 ILE B CA 1
ATOM 5939 C C . ILE B 1 360 ? 29.797 1.196 -10.977 1 82.38 360 ILE B C 1
ATOM 5941 O O . ILE B 1 360 ? 30.078 2.242 -11.57 1 82.38 360 ILE B O 1
ATOM 5945 N N . PRO B 1 361 ? 30.688 0.641 -10.156 1 70.75 361 PRO B N 1
ATOM 5946 C CA . PRO B 1 361 ? 32.062 1.108 -10.156 1 70.75 361 PRO B CA 1
ATOM 5947 C C . PRO B 1 361 ? 32.719 1.056 -11.539 1 70.75 361 PRO B C 1
ATOM 5949 O O . PRO B 1 361 ? 32.406 0.16 -12.328 1 70.75 361 PRO B O 1
ATOM 5952 N N . GLU B 1 362 ? 33.219 2.172 -12.141 1 63.25 362 GLU B N 1
ATOM 5953 C CA . GLU B 1 362 ? 34.031 2.18 -13.359 1 63.25 362 GLU B CA 1
ATOM 5954 C C . GLU B 1 362 ? 35.188 1.197 -13.273 1 63.25 362 GLU B C 1
ATOM 5956 O O . GLU B 1 362 ? 35.844 1.106 -12.234 1 63.25 362 GLU B O 1
ATOM 5961 N N . VAL B 1 363 ? 35.219 0.182 -13.953 1 48.28 363 VAL B N 1
ATOM 5962 C CA . VAL B 1 363 ? 36.375 -0.699 -14.047 1 48.28 363 VAL B CA 1
ATOM 5963 C C . VAL B 1 363 ? 37.625 0.124 -14.328 1 48.28 363 VAL B C 1
ATOM 5965 O O . VAL B 1 363 ? 37.688 0.854 -15.32 1 48.28 363 VAL B O 1
ATOM 5968 N N . MET B 1 364 ? 38.406 0.608 -13.328 1 38.22 364 MET B N 1
ATOM 5969 C CA . MET B 1 364 ? 39.75 1.122 -13.602 1 38.22 364 MET B CA 1
ATOM 5970 C C . MET B 1 364 ? 40.531 0.179 -14.523 1 38.22 364 MET B C 1
ATOM 5972 O O . MET B 1 364 ? 40.656 -1.013 -14.234 1 38.22 364 MET B O 1
ATOM 5976 N N . ASP B 1 365 ? 40.5 0.465 -15.758 1 36.41 365 ASP B N 1
ATOM 5977 C CA . ASP B 1 365 ? 41.531 -0.152 -16.609 1 36.41 365 ASP B CA 1
ATOM 5978 C C . ASP B 1 365 ? 42.906 -0.053 -15.992 1 36.41 365 ASP B C 1
ATOM 5980 O O . ASP B 1 365 ? 43.438 1.048 -15.789 1 36.41 365 ASP B O 1
ATOM 5984 N N . SER B 1 366 ? 43.25 -0.854 -15.172 1 34.06 366 SER B N 1
ATOM 5985 C CA . SER B 1 366 ? 44.625 -0.93 -14.727 1 34.06 366 SER B CA 1
ATOM 5986 C C . SER B 1 366 ? 45.594 -1.056 -15.906 1 34.06 366 SER B C 1
ATOM 5988 O O . SER B 1 366 ? 46.812 -1.195 -15.719 1 34.06 366 SER B O 1
ATOM 5990 N N . SER B 1 367 ? 45.25 -1.146 -17.156 1 30.94 367 SER B N 1
ATOM 5991 C CA . SER B 1 367 ? 46.344 -1.353 -18.109 1 30.94 367 SER B CA 1
ATOM 5992 C C . SER B 1 367 ? 47.156 -0.081 -18.281 1 30.94 367 SER B C 1
ATOM 5994 O O . SER B 1 367 ? 47.281 0.438 -19.391 1 30.94 367 SER B O 1
ATOM 5996 N N . GLU B 1 368 ? 47.156 1.033 -17.531 1 30.64 368 GLU B N 1
ATOM 5997 C CA . GLU B 1 368 ? 48.281 1.935 -17.781 1 30.64 368 GLU B CA 1
ATOM 5998 C C . GLU B 1 368 ? 49.594 1.276 -17.406 1 30.64 368 GLU B C 1
ATOM 6000 O O . GLU B 1 368 ? 49.969 1.252 -16.234 1 30.64 368 GLU B O 1
ATOM 6005 N N . SER B 1 369 ? 49.938 0.041 -17.984 1 26.28 369 SER B N 1
ATOM 6006 C CA . SER B 1 369 ? 51.344 -0.427 -17.938 1 26.28 369 SER B CA 1
ATOM 6007 C C . SER B 1 369 ? 52.312 0.703 -18.25 1 26.28 369 SER B C 1
ATOM 6009 O O . SER B 1 369 ? 51.938 1.706 -18.859 1 26.28 369 SER B O 1
ATOM 6011 N N . ASP B 1 370 ? 53.656 0.597 -17.844 1 25.89 370 ASP B N 1
ATOM 6012 C CA . ASP B 1 370 ? 55 1.172 -17.734 1 25.89 370 ASP B CA 1
ATOM 6013 C C . ASP B 1 370 ? 55.531 1.545 -19.109 1 25.89 370 ASP B C 1
ATOM 6015 O O . ASP B 1 370 ? 56.344 0.801 -19.672 1 25.89 370 ASP B O 1
ATOM 6019 N N . GLN B 1 371 ? 54.875 2.033 -20.141 1 24.41 371 GLN B N 1
ATOM 6020 C CA . GLN B 1 371 ? 55.75 2.43 -21.234 1 24.41 371 GLN B CA 1
ATOM 6021 C C . GLN B 1 371 ? 56.656 3.584 -20.828 1 24.41 371 GLN B C 1
ATOM 6023 O O . GLN B 1 371 ? 56.188 4.719 -20.672 1 24.41 371 GLN B O 1
ATOM 6028 N N . SER B 1 372 ? 57.75 3.316 -19.922 1 25.73 372 SER B N 1
ATOM 6029 C CA . SER B 1 372 ? 59 4.051 -19.719 1 25.73 372 SER B CA 1
ATOM 6030 C C . SER B 1 372 ? 59.656 4.402 -21.062 1 25.73 372 SER B C 1
ATOM 6032 O O . SER B 1 372 ? 60.094 3.516 -21.797 1 25.73 372 SER B O 1
ATOM 6034 N N . GLY B 1 373 ? 59.125 5.246 -21.875 1 21.7 373 GLY B N 1
ATOM 6035 C CA . GLY B 1 373 ? 59.969 5.797 -22.922 1 21.7 373 GLY B CA 1
ATOM 6036 C C . GLY B 1 373 ? 61.312 6.289 -22.406 1 21.7 373 GLY B C 1
ATOM 6037 O O . GLY B 1 373 ? 61.375 6.801 -21.281 1 21.7 373 GLY B O 1
ATOM 6038 N N . THR B 1 374 ? 62.5 5.555 -22.75 1 25.61 374 THR B N 1
ATOM 6039 C CA . THR B 1 374 ? 63.906 5.887 -22.781 1 25.61 374 THR B CA 1
ATOM 6040 C C . THR B 1 374 ? 64.125 7.281 -23.359 1 25.61 374 THR B C 1
ATOM 6042 O O . THR B 1 374 ? 63.812 7.527 -24.531 1 25.61 374 THR B O 1
ATOM 6045 N N . GLU B 1 375 ? 63.656 8.336 -22.766 1 20.05 375 GLU B N 1
ATOM 6046 C CA . GLU B 1 375 ? 64.25 9.617 -23.141 1 20.05 375 GLU B CA 1
ATOM 6047 C C . GLU B 1 375 ? 65.75 9.531 -23.125 1 20.05 375 GLU B C 1
ATOM 6049 O O . GLU B 1 375 ? 66.375 9.266 -22.078 1 20.05 375 GLU B O 1
ATOM 6054 N N . GLU B 1 376 ? 66.25 9.109 -24.281 1 19.97 376 GLU B N 1
ATOM 6055 C CA . GLU B 1 376 ? 67.5 9.648 -24.812 1 19.97 376 GLU B CA 1
ATOM 6056 C C . GLU B 1 376 ? 67.438 11.164 -24.984 1 19.97 376 GLU B C 1
ATOM 6058 O O . GLU B 1 376 ? 66.375 11.688 -25.406 1 19.97 376 GLU B O 1
#

Nearest PDB structures (foldseek):
  6pny-assembly1_A  TM=3.795E-01  e=1.667E-01  Francisella tularensis subsp. tularensis SCHU S4
  3eo3-assembly3_A  TM=4.753E-01  e=5.002E+00  Homo sapiens
  3eo3-assembly3_B  TM=4.727E-01  e=5.964E+00  Homo sapiens
  3eo3-assembly2_C-2  TM=4.319E-01  e=5.002E+00  Homo sapiens
  7abw-assembly2_B  TM=1.716E-01  e=4.517E-01  Pseudomonas aeruginosa